Protein AF-M3PJH2-F1 (afdb_monomer)

Radius of gyration: 32.57 Å; Cα contacts (8 Å, |Δi|>4): 813; chains: 1; bounding box: 89×69×79 Å

Solvent-accessible surface area (backbone atoms only — not comparable to full-atom values): 28782 Å² total; per-residue (Å²): 111,68,67,61,53,53,53,56,50,51,65,74,71,67,78,62,94,82,80,74,91,74,82,85,79,68,92,83,46,73,69,58,51,53,56,47,49,50,50,52,52,51,46,55,47,49,50,47,25,74,76,30,81,86,42,61,82,61,83,61,56,68,75,80,40,54,85,34,36,49,101,87,67,49,81,60,36,35,65,65,50,75,49,69,58,60,92,47,52,35,87,79,43,62,89,48,44,70,56,46,39,70,75,34,60,96,61,53,51,91,70,33,42,53,39,60,56,50,53,56,48,48,61,70,42,34,22,85,69,10,38,39,38,38,44,40,68,44,56,50,40,59,38,78,58,19,28,51,58,40,43,47,47,64,62,45,18,30,56,52,33,40,34,46,41,61,66,55,59,86,48,95,89,53,97,63,55,31,25,39,42,32,35,27,40,36,60,48,58,86,84,35,56,25,40,36,33,69,48,49,70,87,29,72,90,45,68,88,75,47,72,66,43,64,29,56,57,74,75,45,44,52,75,37,55,68,94,56,46,58,70,59,47,54,51,48,53,48,42,52,73,60,20,44,34,40,65,76,67,74,48,47,78,43,80,25,51,62,51,85,42,56,86,76,34,48,40,46,52,70,56,51,52,51,42,48,68,63,32,54,69,85,56,57,51,102,85,69,43,26,34,37,60,57,49,53,76,32,50,38,47,38,41,45,40,88,28,44,32,66,58,32,61,56,76,78,57,32,28,30,51,59,43,44,57,81,70,67,73,63,60,80,70,33,58,37,58,42,57,57,55,56,72,46,58,64,40,52,28,32,70,50,47,95,75,32,26,69,60,60,94,64,62,50,79,37,31,39,80,75,59,93,61,63,68,56,38,60,38,57,28,33,42,32,36,33,62,43,68,87,55,47,32,31,20,77,42,77,86,34,58,34,37,36,55,69,8,30,39,35,37,52,58,72,68,58,47,54,46,48,35,49,49,54,50,24,62,68,47,38,44,47,36,63,76,75,41,40,50,90,89,48,81,34,21,45,48,68,85,35,55,35,57,45,44,45,62,72,88,42,91,89,46,39,69,60,50,50,53,46,41,51,44,44,52,52,44,41,58,44,26,74,77,36,69,80,54,89,46,64,70,50,50,52,51,40,36,53,51,50,37,57,74,63,68,57,50,73,68,56,50,47,54,47,62,76,67,108

Structure (mmCIF, N/CA/C/O backbone):
data_AF-M3PJH2-F1
#
_entry.id   AF-M3PJH2-F1
#
loop_
_atom_site.group_PDB
_atom_site.id
_atom_site.type_symbol
_atom_site.label_atom_id
_atom_site.label_alt_id
_atom_site.label_comp_id
_atom_site.label_asym_id
_atom_site.label_entity_id
_atom_site.label_seq_id
_atom_site.pdbx_PDB_ins_code
_atom_site.Cartn_x
_atom_site.Cartn_y
_atom_site.Cartn_z
_atom_site.occupancy
_atom_site.B_iso_or_equiv
_atom_site.auth_seq_id
_atom_site.auth_comp_id
_atom_site.auth_asym_id
_atom_site.auth_atom_id
_atom_site.pdbx_PDB_model_num
ATOM 1 N N . MET A 1 1 ? -60.198 -10.539 18.098 1.00 38.88 1 MET A N 1
ATOM 2 C CA . MET A 1 1 ? -61.062 -10.309 16.916 1.00 38.88 1 MET A CA 1
ATOM 3 C C . MET A 1 1 ? -60.212 -10.157 15.659 1.00 38.88 1 MET A C 1
ATOM 5 O O . MET A 1 1 ? -60.474 -10.874 14.708 1.00 38.88 1 MET A O 1
ATOM 9 N N . GLU A 1 2 ? -59.148 -9.348 15.674 1.00 37.47 2 GLU A N 1
ATOM 10 C CA . GLU A 1 2 ? -58.218 -9.208 14.532 1.00 37.47 2 GLU A CA 1
ATOM 11 C C . GLU A 1 2 ? -57.299 -10.425 14.316 1.00 37.47 2 GLU A C 1
ATOM 13 O O . GLU A 1 2 ? -57.110 -10.844 13.179 1.00 37.47 2 GLU A O 1
ATOM 18 N N . ALA A 1 3 ? -56.847 -11.095 15.383 1.00 35.81 3 ALA A N 1
ATOM 19 C CA . ALA A 1 3 ? -56.120 -12.370 15.271 1.00 35.81 3 ALA A CA 1
ATOM 20 C C . ALA A 1 3 ? -56.950 -13.472 14.575 1.00 35.81 3 ALA A C 1
ATOM 22 O O . ALA A 1 3 ? -56.437 -14.214 13.747 1.00 35.81 3 ALA A O 1
ATOM 23 N N . LEU A 1 4 ? -58.265 -13.495 14.825 1.00 38.19 4 LEU A N 1
ATOM 24 C CA . LEU A 1 4 ? -59.215 -14.440 14.222 1.00 38.19 4 LEU A CA 1
ATOM 25 C C . LEU A 1 4 ? -59.465 -14.149 12.726 1.00 38.19 4 LEU A C 1
ATOM 27 O O . LEU A 1 4 ? -59.870 -15.031 11.971 1.00 38.19 4 LEU A O 1
ATOM 31 N N . ALA A 1 5 ? -59.258 -12.901 12.293 1.00 41.84 5 ALA A N 1
ATOM 32 C CA . ALA A 1 5 ? -59.355 -12.508 10.889 1.00 41.84 5 ALA A CA 1
ATOM 33 C C . ALA A 1 5 ? -58.080 -12.879 10.111 1.00 41.84 5 ALA A C 1
ATOM 35 O O . ALA A 1 5 ? -58.174 -13.281 8.953 1.00 41.84 5 ALA A O 1
ATOM 36 N N . LEU A 1 6 ? -56.911 -12.807 10.760 1.00 43.56 6 LEU A N 1
ATOM 37 C CA . LEU A 1 6 ? -55.628 -13.246 10.204 1.00 43.56 6 LEU A CA 1
ATOM 38 C C . LEU A 1 6 ? -55.583 -14.775 10.046 1.00 43.56 6 LEU A C 1
ATOM 40 O O . LEU A 1 6 ? -55.219 -15.283 8.990 1.00 43.56 6 LEU A O 1
ATOM 44 N N . GLU A 1 7 ? -56.072 -15.495 11.053 1.00 45.38 7 GLU A N 1
ATOM 45 C CA . GLU A 1 7 ? -56.167 -16.958 11.090 1.00 45.38 7 GLU A CA 1
ATOM 46 C C . GLU A 1 7 ? -57.081 -17.515 9.978 1.00 45.38 7 GLU A C 1
ATOM 48 O O . GLU A 1 7 ? -56.719 -18.450 9.264 1.00 45.38 7 GLU A O 1
ATOM 53 N N . LYS A 1 8 ? -58.231 -16.868 9.732 1.00 45.75 8 LYS A N 1
ATOM 54 C CA . LYS A 1 8 ? -59.124 -17.214 8.609 1.00 45.75 8 LYS A CA 1
ATOM 55 C C . LYS A 1 8 ? -58.522 -16.915 7.237 1.00 45.75 8 LYS A C 1
ATOM 57 O O . LYS A 1 8 ? -58.852 -17.604 6.275 1.00 45.75 8 LYS A O 1
ATOM 62 N N . LYS A 1 9 ? -57.654 -15.905 7.133 1.00 43.84 9 LYS A N 1
ATOM 63 C CA . LYS A 1 9 ? -56.970 -15.554 5.883 1.00 43.84 9 LYS A CA 1
ATOM 64 C C . LYS A 1 9 ? -55.882 -16.578 5.540 1.00 43.84 9 LYS A C 1
ATOM 66 O O . LYS A 1 9 ? -55.807 -17.027 4.403 1.00 43.84 9 LYS A O 1
ATOM 71 N N . MET A 1 10 ? -55.137 -17.032 6.548 1.00 45.66 10 MET A N 1
ATOM 72 C CA . MET A 1 10 ? -54.094 -18.056 6.409 1.00 45.66 10 MET A CA 1
ATOM 73 C C . MET A 1 10 ? -54.655 -19.444 6.056 1.00 45.66 10 MET A C 1
ATOM 75 O O . MET A 1 10 ? -54.027 -20.184 5.302 1.00 45.66 10 MET A O 1
ATOM 79 N N . ALA A 1 11 ? -55.859 -19.778 6.534 1.00 44.84 11 ALA A N 1
ATOM 80 C CA . ALA A 1 11 ? -56.552 -21.016 6.170 1.00 44.84 11 ALA A CA 1
ATOM 81 C C . ALA A 1 11 ? -57.115 -21.006 4.733 1.00 44.84 11 ALA A C 1
ATOM 83 O O . ALA A 1 11 ? -57.198 -22.055 4.098 1.00 44.84 11 ALA A O 1
ATOM 84 N N . HIS A 1 12 ? -57.498 -19.839 4.195 1.00 43.50 12 HIS A N 1
ATOM 85 C CA . HIS A 1 12 ? -58.086 -19.742 2.852 1.00 43.50 12 HIS A CA 1
ATOM 86 C C . HIS A 1 12 ? -57.036 -19.738 1.724 1.00 43.50 12 HIS A C 1
ATOM 88 O O . HIS A 1 12 ? -57.362 -20.081 0.591 1.00 43.50 12 HIS A O 1
ATOM 94 N N . GLU A 1 13 ? -55.781 -19.400 2.044 1.00 42.91 13 GLU A N 1
ATOM 95 C CA . GLU A 1 13 ? -54.642 -19.333 1.112 1.00 42.91 13 GLU A CA 1
ATOM 96 C C . GLU A 1 13 ? -53.852 -20.661 0.995 1.00 42.91 13 GLU A C 1
ATOM 98 O O . GLU A 1 13 ? -52.822 -20.709 0.328 1.00 42.91 13 GLU A O 1
ATOM 103 N N . GLY A 1 14 ? -54.340 -21.760 1.591 1.00 41.78 14 GLY A N 1
ATOM 104 C CA . GLY A 1 14 ? -53.831 -23.120 1.337 1.00 41.78 14 GLY A CA 1
ATOM 105 C C . GLY A 1 14 ? -52.480 -23.471 1.974 1.00 41.78 14 GLY A C 1
ATOM 106 O O . GLY A 1 14 ? -51.828 -24.411 1.532 1.00 41.78 14 GLY A O 1
ATOM 107 N N . LEU A 1 15 ? -52.041 -22.747 3.009 1.00 43.75 15 LEU A N 1
ATOM 108 C CA . LEU A 1 15 ? -50.705 -22.928 3.596 1.00 43.75 15 LEU A CA 1
ATOM 109 C C . LEU A 1 15 ? -50.553 -24.131 4.546 1.00 43.75 15 LEU A C 1
ATOM 111 O O . LEU A 1 15 ? -49.421 -24.480 4.861 1.00 43.75 15 LEU A O 1
ATOM 115 N N . PHE A 1 16 ? -51.638 -24.800 4.952 1.00 39.91 16 PHE A N 1
ATOM 116 C CA . PHE A 1 16 ? -51.591 -26.047 5.731 1.00 39.91 16 PHE A CA 1
ATOM 117 C C . PHE A 1 16 ? -52.834 -26.902 5.439 1.00 39.91 16 PHE A C 1
ATOM 119 O O . PHE A 1 16 ? -53.944 -26.518 5.802 1.00 39.91 16 PHE A O 1
ATOM 126 N N . HIS A 1 17 ? -52.665 -28.050 4.776 1.00 38.12 17 HIS A N 1
ATOM 127 C CA . HIS A 1 17 ? -53.788 -28.907 4.368 1.00 38.12 17 HIS A CA 1
ATOM 128 C C . HIS A 1 17 ? -54.357 -29.802 5.485 1.00 38.12 17 HIS A C 1
ATOM 130 O O . HIS A 1 17 ? -55.489 -30.253 5.345 1.00 38.12 17 HIS A O 1
ATOM 136 N N . ASP A 1 18 ? -53.656 -29.963 6.614 1.00 39.00 18 ASP A N 1
ATOM 137 C CA . ASP A 1 18 ? -54.037 -30.911 7.680 1.00 39.00 18 ASP A CA 1
ATOM 138 C C . ASP A 1 18 ? -54.280 -30.251 9.051 1.00 39.00 18 ASP A C 1
ATOM 140 O O . ASP A 1 18 ? -54.119 -30.868 10.105 1.00 39.00 18 ASP A O 1
ATOM 144 N N . TYR A 1 19 ? -54.674 -28.974 9.079 1.00 37.84 19 TYR A N 1
ATOM 145 C CA . TYR A 1 19 ? -54.983 -28.305 10.344 1.00 37.84 19 TYR A CA 1
ATOM 146 C C . TYR A 1 19 ? -56.423 -28.588 10.801 1.00 37.84 19 TYR A C 1
ATOM 148 O O . TYR A 1 19 ? -57.386 -28.092 10.213 1.00 37.84 19 TYR A O 1
ATOM 156 N N . THR A 1 20 ? -56.568 -29.331 11.903 1.00 35.22 20 THR A N 1
ATOM 157 C CA . THR A 1 20 ? -57.836 -29.465 12.643 1.00 35.22 20 THR A CA 1
ATOM 158 C C . THR A 1 20 ? -57.746 -28.645 13.937 1.00 35.22 20 THR A C 1
ATOM 160 O O . THR A 1 20 ? -56.869 -28.933 14.753 1.00 35.22 20 THR A O 1
ATOM 163 N N . PRO A 1 21 ? -58.612 -27.641 14.177 1.00 35.00 21 PRO A N 1
ATOM 164 C CA . PRO A 1 21 ? -58.552 -26.858 15.410 1.00 35.00 21 PRO A CA 1
ATOM 165 C C . PRO A 1 21 ? -58.970 -27.710 16.618 1.00 35.00 21 PRO A C 1
ATOM 167 O O . PRO A 1 21 ? -60.071 -28.265 16.624 1.00 35.00 21 PRO A O 1
ATOM 170 N N . TYR A 1 22 ? -58.130 -27.782 17.655 1.00 39.78 22 TYR A N 1
ATOM 171 C CA . TYR A 1 22 ? -58.490 -28.390 18.944 1.00 39.78 22 TYR A CA 1
ATOM 172 C C . TYR A 1 22 ? -59.177 -27.374 19.883 1.00 39.78 22 TYR A C 1
ATOM 174 O O . TYR A 1 22 ? -59.025 -26.160 19.709 1.00 39.78 22 TYR A O 1
ATOM 182 N N . PRO A 1 23 ? -59.998 -27.844 20.846 1.00 36.88 23 PRO A N 1
ATOM 183 C CA . PRO A 1 23 ? -60.935 -27.007 21.574 1.00 36.88 23 PRO A CA 1
ATOM 184 C C . PRO A 1 23 ? -60.227 -26.011 22.493 1.00 36.88 23 PRO A C 1
ATOM 186 O O . PRO A 1 23 ? -59.176 -26.286 23.067 1.00 36.88 23 PRO A O 1
ATOM 189 N N . LYS A 1 24 ? -60.853 -24.840 22.642 1.00 40.88 24 LYS A N 1
ATOM 190 C CA . LYS A 1 24 ? -60.404 -23.761 23.526 1.00 40.88 24 LYS A CA 1
ATOM 191 C C . LYS A 1 24 ? -60.240 -24.273 24.958 1.00 40.88 24 LYS A C 1
ATOM 193 O O . LYS A 1 24 ? -61.216 -24.715 25.560 1.00 40.88 24 LYS A O 1
ATOM 198 N N . LEU A 1 25 ? -59.029 -24.144 25.495 1.00 42.22 25 LEU A N 1
ATOM 199 C CA . LEU A 1 25 ? -58.744 -24.343 26.913 1.00 42.22 25 LEU A CA 1
ATOM 200 C C . LEU A 1 25 ? -59.428 -23.248 27.748 1.00 42.22 25 LEU A C 1
ATOM 202 O O . LEU A 1 25 ? -59.390 -22.063 27.397 1.00 42.22 25 LEU A O 1
ATOM 206 N N . ASP A 1 26 ? -60.080 -23.669 28.833 1.00 41.56 26 ASP A N 1
ATOM 207 C CA . ASP A 1 26 ? -60.693 -22.784 29.823 1.00 41.56 26 ASP A CA 1
ATOM 208 C C . ASP A 1 26 ? -59.605 -22.029 30.607 1.00 41.56 26 ASP A C 1
ATOM 210 O O . ASP A 1 26 ? -58.553 -22.568 30.946 1.00 41.56 26 ASP A O 1
ATOM 214 N N . LYS A 1 27 ? -59.862 -20.752 30.896 1.00 40.19 27 LYS A N 1
ATOM 215 C CA . LYS A 1 27 ? -58.926 -19.804 31.521 1.00 40.19 27 LYS A CA 1
ATOM 216 C C . LYS A 1 27 ? -58.660 -20.081 33.006 1.00 40.19 27 LYS A C 1
ATOM 218 O O . LYS A 1 27 ? -57.928 -19.319 33.637 1.00 40.19 27 LYS A O 1
ATOM 223 N N . THR A 1 28 ? -59.270 -21.114 33.577 1.00 38.88 28 THR A N 1
ATOM 224 C CA . THR A 1 28 ? -59.178 -21.442 35.004 1.00 38.88 28 THR A CA 1
ATOM 225 C C . THR A 1 28 ? -58.022 -22.390 35.340 1.00 38.88 28 THR A C 1
ATOM 227 O O . THR A 1 28 ? -57.578 -22.399 36.486 1.00 38.88 28 THR A O 1
ATOM 230 N N . ASP A 1 29 ? -57.422 -23.061 34.353 1.00 43.03 29 ASP A N 1
ATOM 231 C CA . ASP A 1 29 ? -56.322 -24.011 34.564 1.00 43.03 29 ASP A CA 1
ATOM 232 C C . ASP A 1 29 ? -54.949 -23.438 34.163 1.00 43.03 29 ASP A C 1
ATOM 234 O O . ASP A 1 29 ? -54.320 -23.841 33.182 1.00 43.03 29 ASP A O 1
ATOM 238 N N . LYS A 1 30 ? -54.442 -22.487 34.959 1.00 42.72 30 LYS A N 1
ATOM 239 C CA . LYS A 1 30 ? -53.106 -21.888 34.748 1.00 42.72 30 LYS A CA 1
ATOM 240 C C . LYS A 1 30 ? -51.947 -22.888 34.869 1.00 42.72 30 LYS A C 1
ATOM 242 O O . LYS A 1 30 ? -50.927 -22.702 34.217 1.00 42.72 30 LYS A O 1
ATOM 247 N N . VAL A 1 31 ? -52.094 -23.938 35.680 1.00 43.28 31 VAL A N 1
ATOM 248 C CA . VAL A 1 31 ? -51.031 -24.940 35.908 1.00 43.28 31 VAL A CA 1
ATOM 249 C C . VAL A 1 31 ? -51.049 -26.027 34.828 1.00 43.28 31 VAL A C 1
ATOM 251 O O . VAL A 1 31 ? -49.995 -26.442 34.356 1.00 43.28 31 VAL A O 1
ATOM 254 N N . VAL A 1 32 ? -52.236 -26.421 34.351 1.00 42.28 32 VAL A N 1
ATOM 255 C CA . VAL A 1 32 ? -52.367 -27.449 33.306 1.00 42.28 32 VAL A CA 1
ATOM 256 C C . VAL A 1 32 ? -51.989 -26.894 31.934 1.00 42.28 32 VAL A C 1
ATOM 258 O O . VAL A 1 32 ? -51.402 -27.621 31.143 1.00 42.28 32 VAL A O 1
ATOM 261 N N . GLY A 1 33 ? -52.257 -25.613 31.649 1.00 44.94 33 GLY A N 1
ATOM 262 C CA . GLY A 1 33 ? -51.915 -24.986 30.367 1.00 44.94 33 GLY A CA 1
ATOM 263 C C . GLY A 1 33 ? -50.411 -24.948 30.072 1.00 44.94 33 GLY A C 1
ATOM 264 O O . GLY A 1 33 ? -50.014 -25.248 28.950 1.00 44.94 33 GLY A O 1
ATOM 265 N N . LEU A 1 34 ? -49.575 -24.653 31.074 1.00 43.72 34 LEU A N 1
ATOM 266 C CA . LEU A 1 34 ? -48.116 -24.605 30.917 1.00 43.72 34 LEU A CA 1
ATOM 267 C C . LEU A 1 34 ? -47.513 -26.013 30.795 1.00 43.72 34 LEU A C 1
ATOM 269 O O . LEU A 1 34 ? -46.681 -26.253 29.924 1.00 43.72 34 LEU A O 1
ATOM 273 N N . GLU A 1 35 ? -47.981 -26.975 31.602 1.00 44.34 35 GLU A N 1
ATOM 274 C CA . GLU A 1 35 ? -47.566 -28.379 31.478 1.00 44.34 35 GLU A CA 1
ATOM 275 C C . GLU A 1 35 ? -48.013 -28.999 30.146 1.00 44.34 35 GLU A C 1
ATOM 277 O O . GLU A 1 35 ? -47.238 -29.730 29.531 1.00 44.34 35 GLU A O 1
ATOM 282 N N . HIS A 1 36 ? -49.221 -28.692 29.651 1.00 43.78 36 HIS A N 1
ATOM 283 C CA . HIS A 1 36 ? -49.690 -29.183 28.349 1.00 43.78 36 HIS A CA 1
ATOM 284 C C . HIS A 1 36 ? -49.002 -28.496 27.173 1.00 43.78 36 HIS A C 1
ATOM 286 O O . HIS A 1 36 ? -48.696 -29.176 26.197 1.00 43.78 36 HIS A O 1
ATOM 292 N N . PHE A 1 37 ? -48.747 -27.187 27.247 1.00 48.78 37 PHE A N 1
ATOM 293 C CA . PHE A 1 37 ? -47.992 -26.470 26.221 1.00 48.78 37 PHE A CA 1
ATOM 294 C C . PHE A 1 37 ? -46.566 -27.015 26.140 1.00 48.78 37 PHE A C 1
ATOM 296 O O . PHE A 1 37 ? -46.132 -27.419 25.064 1.00 48.78 37 PHE A O 1
ATOM 303 N N . ASN A 1 38 ? -45.890 -27.169 27.283 1.00 51.56 38 ASN A N 1
ATOM 304 C CA . ASN A 1 38 ? -44.576 -27.802 27.339 1.00 51.56 38 ASN A CA 1
ATOM 305 C C . ASN A 1 38 ? -44.631 -29.230 26.796 1.00 51.56 38 ASN A C 1
ATOM 307 O O . ASN A 1 38 ? -43.816 -29.583 25.958 1.00 51.56 38 ASN A O 1
ATOM 311 N N . ARG A 1 39 ? -45.622 -30.046 27.172 1.00 49.16 39 ARG A N 1
ATOM 312 C CA . ARG A 1 39 ? -45.745 -31.421 26.667 1.00 49.16 39 ARG A CA 1
ATOM 313 C C . ARG A 1 39 ? -46.017 -31.482 25.163 1.00 49.16 39 ARG A C 1
ATOM 315 O O . ARG A 1 39 ? -45.409 -32.304 24.487 1.00 49.16 39 ARG A O 1
ATOM 322 N N . TYR A 1 40 ? -46.888 -30.630 24.626 1.00 50.50 40 TYR A N 1
ATOM 323 C CA . TYR A 1 40 ? -47.237 -30.610 23.202 1.00 50.50 40 TYR A CA 1
ATOM 324 C C . TYR A 1 40 ? -46.071 -30.119 22.343 1.00 50.50 40 TYR A C 1
ATOM 326 O O . TYR A 1 40 ? -45.756 -30.725 21.319 1.00 50.50 40 TYR A O 1
ATOM 334 N N . VAL A 1 41 ? -45.381 -29.070 22.791 1.00 56.53 41 VAL A N 1
ATOM 335 C CA . VAL A 1 41 ? -44.201 -28.552 22.102 1.00 56.53 41 VAL A CA 1
ATOM 336 C C . VAL A 1 41 ? -43.024 -29.534 22.229 1.00 56.53 41 VAL A C 1
ATOM 338 O O . VAL A 1 41 ? -42.358 -29.783 21.231 1.00 56.53 41 VAL A O 1
ATOM 341 N N . LEU A 1 42 ? -42.817 -30.178 23.386 1.00 53.47 42 LEU A N 1
ATOM 342 C CA . LEU A 1 42 ? -41.807 -31.236 23.566 1.00 53.47 42 LEU A CA 1
ATOM 343 C C . LEU A 1 42 ? -42.082 -32.463 22.690 1.00 53.47 42 LEU A C 1
ATOM 345 O O . LEU A 1 42 ? -41.141 -33.070 22.187 1.00 53.47 42 LEU A O 1
ATOM 349 N N . THR A 1 43 ? -43.354 -32.834 22.512 1.00 54.03 43 THR A N 1
ATOM 350 C CA . THR A 1 43 ? -43.737 -33.955 21.638 1.00 54.03 43 THR A CA 1
ATOM 351 C C . THR A 1 43 ? -43.503 -33.574 20.180 1.00 54.03 43 THR A C 1
ATOM 353 O O . THR A 1 43 ? -42.775 -34.271 19.495 1.00 54.03 43 THR A O 1
ATOM 356 N N . SER A 1 44 ? -43.957 -32.389 19.759 1.00 56.12 44 SER A N 1
ATOM 357 C CA . SER A 1 44 ? -43.710 -31.870 18.405 1.00 56.12 44 SER A CA 1
ATOM 358 C C . SER A 1 44 ? -42.214 -31.703 18.103 1.00 56.12 44 SER A C 1
ATOM 360 O O . SER A 1 44 ? -41.784 -31.899 16.974 1.00 56.12 44 SER A O 1
ATOM 362 N N . TYR A 1 45 ? -41.402 -31.335 19.099 1.00 55.53 45 TYR A N 1
ATOM 363 C CA . TYR A 1 45 ? -39.951 -31.225 18.960 1.00 55.53 45 TYR A CA 1
ATOM 364 C C . TYR A 1 45 ? -39.275 -32.591 18.856 1.00 55.53 45 TYR A C 1
ATOM 366 O O . TYR A 1 45 ? -38.412 -32.763 18.002 1.00 55.53 45 TYR A O 1
ATOM 374 N N . LYS A 1 46 ? -39.683 -33.568 19.677 1.00 55.28 46 LYS A N 1
ATOM 375 C CA . LYS A 1 46 ? -39.236 -34.960 19.532 1.00 55.28 46 LYS A CA 1
ATOM 376 C C . LYS A 1 46 ? -39.599 -35.518 18.164 1.00 55.28 46 LYS A C 1
ATOM 378 O O . LYS A 1 46 ? -38.723 -36.041 17.495 1.00 55.28 46 LYS A O 1
ATOM 383 N N . ASP A 1 47 ? -40.830 -35.298 17.717 1.00 55.56 47 ASP A N 1
ATOM 384 C CA . ASP A 1 47 ? -41.286 -35.719 16.395 1.00 55.56 47 ASP A CA 1
ATOM 385 C C . ASP A 1 47 ? -40.445 -35.040 15.288 1.00 55.56 47 ASP A C 1
ATOM 387 O O . ASP A 1 47 ? -40.005 -35.697 14.352 1.00 55.56 47 ASP A O 1
ATOM 391 N N . LEU A 1 48 ? -40.095 -33.752 15.432 1.00 53.81 48 LEU A N 1
ATOM 392 C CA . LEU A 1 48 ? -39.195 -33.038 14.508 1.00 53.81 48 LEU A CA 1
ATOM 393 C C . LEU A 1 48 ? -37.731 -33.520 14.546 1.00 53.81 48 LEU A C 1
ATOM 395 O O . LEU A 1 48 ? -37.045 -33.433 13.523 1.00 53.81 48 LEU A O 1
ATOM 399 N N . GLN A 1 49 ? -37.232 -33.982 15.696 1.00 54.81 49 GLN A N 1
ATOM 400 C CA . GLN A 1 49 ? -35.903 -34.595 15.821 1.00 54.81 49 GLN A CA 1
ATOM 401 C C . GLN A 1 49 ? -35.874 -36.006 15.221 1.00 54.81 49 GLN A C 1
ATOM 403 O O . GLN A 1 49 ? -34.893 -36.359 14.565 1.00 54.81 49 GLN A O 1
ATOM 408 N N . ASP A 1 50 ? -36.947 -36.772 15.418 1.00 56.06 50 ASP A N 1
ATOM 409 C CA . ASP A 1 50 ? -37.083 -38.158 14.970 1.00 56.06 50 ASP A CA 1
ATOM 410 C C . ASP A 1 50 ? -37.377 -38.248 13.457 1.00 56.06 50 ASP A C 1
ATOM 412 O O . ASP A 1 50 ? -36.888 -39.159 12.788 1.00 56.06 50 ASP A O 1
ATOM 416 N N . GLU A 1 51 ? -38.113 -37.288 12.880 1.00 53.41 51 GLU A N 1
ATOM 417 C CA . GLU A 1 51 ? -38.443 -37.254 11.443 1.00 53.41 51 GLU A CA 1
ATOM 418 C C . GLU A 1 51 ? -37.378 -36.569 10.568 1.00 53.41 51 GLU A C 1
ATOM 420 O O . GLU A 1 51 ? -37.387 -36.714 9.342 1.00 53.41 51 GLU A O 1
ATOM 425 N N . ASN A 1 52 ? -36.450 -35.811 11.159 1.00 51.75 52 ASN A N 1
ATOM 426 C CA . ASN A 1 52 ? -35.490 -35.000 10.414 1.00 51.75 52 ASN A CA 1
ATOM 427 C C . ASN A 1 52 ? -34.083 -35.133 11.023 1.00 51.75 52 ASN A C 1
ATOM 429 O O . ASN A 1 52 ? -33.726 -34.419 11.963 1.00 51.75 52 ASN A O 1
ATOM 433 N N . GLU A 1 53 ? -33.233 -35.987 10.431 1.00 56.94 53 GLU A N 1
ATOM 434 C CA . GLU A 1 53 ? -31.840 -36.236 10.873 1.00 56.94 53 GLU A CA 1
ATOM 435 C C . GLU A 1 53 ? -31.024 -34.943 11.096 1.00 56.94 53 GLU A C 1
ATOM 437 O O . GLU A 1 53 ? -30.071 -34.914 11.875 1.00 56.94 53 GLU A O 1
ATOM 442 N N . ARG A 1 54 ? -31.414 -33.840 10.440 1.00 52.06 54 ARG A N 1
ATOM 443 C CA . ARG A 1 54 ? -30.818 -32.505 10.595 1.00 52.06 54 ARG A CA 1
ATOM 444 C C . ARG A 1 54 ? -31.019 -31.862 11.972 1.00 52.06 54 ARG A C 1
ATOM 446 O O . ARG A 1 54 ? -30.175 -31.055 12.357 1.00 52.06 54 ARG A O 1
ATOM 453 N N . TYR A 1 55 ? -32.100 -32.172 12.687 1.00 55.06 55 TYR A N 1
ATOM 454 C CA . TYR A 1 55 ? -32.420 -31.584 13.998 1.00 55.06 55 TYR A CA 1
ATOM 455 C C . TYR A 1 55 ? -32.140 -32.524 15.172 1.00 55.06 55 TYR A C 1
ATOM 457 O O . TYR A 1 55 ? -32.188 -32.080 16.319 1.00 55.06 55 TYR A O 1
ATOM 465 N N . ALA A 1 56 ? -31.757 -33.775 14.902 1.00 57.34 56 ALA A N 1
ATOM 466 C CA . ALA A 1 56 ? -31.449 -34.781 15.920 1.00 57.34 56 ALA A CA 1
ATOM 467 C C . ALA A 1 56 ? -30.419 -34.309 16.970 1.00 57.34 56 ALA A C 1
ATOM 469 O O . ALA A 1 56 ? -30.479 -34.723 18.121 1.00 57.34 56 ALA A O 1
ATOM 470 N N . ASN A 1 57 ? -29.512 -33.393 16.596 1.00 64.44 57 ASN A N 1
ATOM 471 C CA . ASN A 1 57 ? -28.504 -32.801 17.489 1.00 64.44 57 ASN A CA 1
ATOM 472 C C . ASN A 1 57 ? -28.685 -31.286 17.717 1.00 64.44 57 ASN A C 1
ATOM 474 O O . ASN A 1 57 ? -27.753 -30.614 18.165 1.00 64.44 57 ASN A O 1
ATOM 478 N N . ALA A 1 58 ? -29.832 -30.710 17.350 1.00 68.00 58 ALA A N 1
ATOM 479 C CA . ALA A 1 58 ? -30.087 -29.288 17.560 1.00 68.00 58 ALA A CA 1
ATOM 480 C C . ALA A 1 58 ? -30.333 -28.993 19.049 1.00 68.00 58 ALA A C 1
ATOM 482 O O . ALA A 1 58 ? -31.038 -29.734 19.734 1.00 68.00 58 ALA A O 1
ATOM 483 N N . LEU A 1 59 ? -29.757 -27.891 19.536 1.00 74.12 59 LEU A N 1
ATOM 484 C CA . LEU A 1 59 ? -30.019 -27.354 20.868 1.00 74.12 59 LEU A CA 1
ATOM 485 C C . LEU A 1 59 ? -31.163 -26.342 20.775 1.00 74.12 59 LEU A C 1
ATOM 487 O O . LEU A 1 59 ? -30.948 -25.207 20.346 1.00 74.12 59 LEU A O 1
ATOM 491 N N . GLU A 1 60 ? -32.363 -26.734 21.190 1.00 75.44 60 GLU A N 1
ATOM 492 C CA . GLU A 1 60 ? -33.478 -25.802 21.346 1.00 75.44 60 GLU A CA 1
ATOM 493 C C . GLU A 1 60 ? -33.467 -25.222 22.761 1.00 75.44 60 GLU A C 1
ATOM 495 O O . GLU A 1 60 ? -34.007 -25.779 23.716 1.00 75.44 60 GLU A O 1
ATOM 500 N N . TRP A 1 61 ? -32.806 -24.075 22.889 1.00 73.75 61 TRP A N 1
ATOM 501 C CA . TRP A 1 61 ? -32.516 -23.439 24.170 1.00 73.75 61 TRP A CA 1
ATOM 502 C C . TRP A 1 61 ? -33.762 -23.057 24.976 1.00 73.75 61 TRP A C 1
ATOM 504 O O . TRP A 1 61 ? -33.659 -22.913 26.188 1.00 73.75 61 TRP A O 1
ATOM 514 N N . ARG A 1 62 ? -34.938 -22.913 24.351 1.00 71.38 62 ARG A N 1
ATOM 515 C CA . ARG A 1 62 ? -36.187 -22.629 25.081 1.00 71.38 62 ARG A CA 1
ATOM 516 C C . ARG A 1 62 ? -36.645 -23.799 25.956 1.00 71.38 62 ARG A C 1
ATOM 518 O O . ARG A 1 62 ? -37.344 -23.560 26.934 1.00 71.38 62 ARG A O 1
ATOM 525 N N . PHE A 1 63 ? -36.260 -25.035 25.625 1.00 74.06 63 PHE A N 1
ATOM 526 C CA . PHE A 1 63 ? -36.543 -26.199 26.476 1.00 74.06 63 PHE A CA 1
ATOM 527 C C . PHE A 1 63 ? -35.473 -26.416 27.533 1.00 74.06 63 PHE A C 1
ATOM 529 O O . PHE A 1 63 ? -35.798 -26.802 28.651 1.00 74.06 63 PHE A O 1
ATOM 536 N N . GLU A 1 64 ? -34.215 -26.168 27.179 1.00 79.19 64 GLU A N 1
ATOM 537 C CA . GLU A 1 64 ? -33.087 -26.368 28.092 1.00 79.19 64 GLU A CA 1
ATOM 538 C C . GLU A 1 64 ? -33.004 -25.274 29.164 1.00 79.19 64 GLU A C 1
ATOM 540 O O . GLU A 1 64 ? -32.552 -25.538 30.274 1.00 79.19 64 GLU A O 1
ATOM 545 N N . PHE A 1 65 ? -33.470 -24.061 28.844 1.00 80.25 65 PHE A N 1
ATOM 546 C CA . PHE A 1 65 ? -33.441 -22.894 29.727 1.00 80.25 65 PHE A CA 1
ATOM 547 C C . PHE A 1 65 ? -34.820 -22.226 29.803 1.00 80.25 65 PHE A C 1
ATOM 549 O O . PHE A 1 65 ? -34.984 -21.109 29.312 1.00 80.25 65 PHE A O 1
ATOM 556 N N . PRO A 1 66 ? -35.853 -22.871 30.371 1.00 79.25 66 PRO A N 1
ATOM 557 C CA . PRO A 1 66 ? -37.193 -22.287 30.445 1.00 79.25 66 PRO A CA 1
ATOM 558 C C . PRO A 1 66 ? -37.235 -20.953 31.213 1.00 79.25 66 PRO A C 1
ATOM 560 O O . PRO A 1 66 ? -38.131 -20.147 30.987 1.00 79.25 66 PRO A O 1
ATOM 563 N N . GLU A 1 67 ? -36.250 -20.669 32.070 1.00 80.81 67 GLU A N 1
ATOM 564 C CA . GLU A 1 67 ? -36.095 -19.400 32.793 1.00 80.81 67 GLU A CA 1
ATOM 565 C C . GLU A 1 67 ? -35.852 -18.176 31.893 1.00 80.81 67 GLU A C 1
ATOM 567 O O . GLU A 1 67 ? -35.947 -17.038 32.355 1.00 80.81 67 GLU A O 1
ATOM 572 N N . VAL A 1 68 ? -35.535 -18.385 30.612 1.00 84.50 68 VAL A N 1
ATOM 573 C CA . VAL A 1 68 ? -35.408 -17.308 29.617 1.00 84.50 68 VAL A CA 1
ATOM 574 C C . VAL A 1 68 ? -36.735 -16.987 28.924 1.00 84.50 68 VAL A C 1
ATOM 576 O O . VAL A 1 68 ? -36.744 -16.234 27.948 1.00 84.50 68 VAL A O 1
ATOM 579 N N . LEU A 1 69 ? -37.843 -17.567 29.393 1.00 83.50 69 LEU A N 1
ATOM 580 C CA . LEU A 1 69 ? -39.203 -17.299 28.934 1.00 83.50 69 LEU A CA 1
ATOM 581 C C . LEU A 1 69 ? -39.977 -16.504 29.993 1.00 83.50 69 LEU A C 1
ATOM 583 O O . LEU A 1 69 ? -39.701 -16.616 31.187 1.00 83.50 69 LEU A O 1
ATOM 587 N N . ASP A 1 70 ? -40.941 -15.690 29.563 1.00 79.31 70 ASP A N 1
ATOM 588 C CA . ASP A 1 70 ? -41.922 -15.094 30.475 1.00 79.31 70 ASP A CA 1
ATOM 589 C C . ASP A 1 70 ? -43.087 -16.054 30.779 1.00 79.31 70 ASP A C 1
ATOM 591 O O . ASP A 1 70 ? -43.177 -17.155 30.231 1.00 79.31 70 ASP A O 1
ATOM 595 N N . ASP A 1 71 ? -44.008 -15.620 31.646 1.00 78.81 71 ASP A N 1
ATOM 596 C CA . ASP A 1 71 ? -45.200 -16.388 32.038 1.00 78.81 71 ASP A CA 1
ATOM 597 C C . ASP A 1 71 ? -46.130 -16.728 30.851 1.00 78.81 71 ASP A C 1
ATOM 599 O O . ASP A 1 71 ? -47.006 -17.588 30.969 1.00 78.81 71 ASP A O 1
ATOM 603 N N . GLU A 1 72 ? -45.965 -16.048 29.715 1.00 79.06 72 GLU A N 1
ATOM 604 C CA . GLU A 1 72 ? -46.726 -16.237 28.478 1.00 79.06 72 GLU A CA 1
ATOM 605 C C . GLU A 1 72 ? -45.964 -17.110 27.459 1.00 79.06 72 GLU A C 1
ATOM 607 O O . GLU A 1 72 ? -46.497 -17.429 26.394 1.00 79.06 72 GLU A O 1
ATOM 612 N N . GLY A 1 73 ? -44.741 -17.541 27.792 1.00 70.75 73 GLY A N 1
ATOM 613 C CA . GLY A 1 73 ? -43.872 -18.358 26.948 1.00 70.75 73 GLY A CA 1
ATOM 614 C C . GLY A 1 73 ? -43.076 -17.566 25.905 1.00 70.75 73 GLY A C 1
ATOM 615 O O . GLY A 1 73 ? -42.468 -18.172 25.016 1.00 70.75 73 GLY A O 1
ATOM 616 N N . ASN A 1 74 ? -43.058 -16.231 25.974 1.00 78.50 74 ASN A N 1
ATOM 617 C CA . ASN A 1 74 ? -42.264 -15.406 25.067 1.00 78.50 74 ASN A CA 1
ATOM 618 C C . ASN A 1 74 ? -40.788 -15.431 25.470 1.00 78.50 74 ASN A C 1
ATOM 620 O O . ASN A 1 74 ? -40.438 -15.343 26.644 1.00 78.50 74 ASN A O 1
ATOM 624 N N . PHE A 1 75 ? -39.902 -15.493 24.477 1.00 83.69 75 PHE A N 1
ATOM 625 C CA . PHE A 1 75 ? -38.458 -15.486 24.698 1.00 83.69 75 PHE A CA 1
ATOM 626 C C . PHE A 1 75 ? -37.963 -14.109 25.162 1.00 83.69 75 PHE A C 1
ATOM 628 O O . PHE A 1 75 ? -37.968 -13.147 24.395 1.00 83.69 75 PHE A O 1
ATOM 635 N N . LEU A 1 76 ? -37.497 -14.041 26.411 1.00 86.94 76 LEU A N 1
ATOM 636 C CA . LEU A 1 76 ? -36.920 -12.848 27.031 1.00 86.94 76 LEU A CA 1
ATOM 637 C C . LEU A 1 76 ? -35.461 -12.629 26.621 1.00 86.94 76 LEU A C 1
ATOM 639 O O . LEU A 1 76 ? -35.015 -11.486 26.535 1.00 86.94 76 LEU A O 1
ATOM 643 N N . GLY A 1 77 ? -34.721 -13.710 26.372 1.00 91.88 77 GLY A N 1
ATOM 644 C CA . GLY A 1 77 ? -33.293 -13.674 26.057 1.00 91.88 77 GLY A CA 1
ATOM 645 C C . GLY A 1 77 ? -32.388 -14.073 27.221 1.00 91.88 77 GLY A C 1
ATOM 646 O O . GLY A 1 77 ? -32.841 -14.327 28.333 1.00 91.88 77 GLY A O 1
ATOM 647 N N . PHE A 1 78 ? -31.084 -14.098 26.964 1.00 95.56 78 PHE A N 1
ATOM 648 C CA . PHE A 1 78 ? -30.041 -14.408 27.942 1.00 95.56 78 PHE A CA 1
ATOM 649 C C . PHE A 1 78 ? -29.416 -13.135 28.521 1.00 95.56 78 PHE A C 1
ATOM 651 O O . PHE A 1 78 ? -29.217 -12.148 27.810 1.00 95.56 78 PHE A O 1
ATOM 658 N N . ASP A 1 79 ? -29.057 -13.164 29.806 1.00 95.44 79 ASP A N 1
ATOM 659 C CA . ASP A 1 79 ? -28.293 -12.087 30.452 1.00 95.44 79 ASP A CA 1
ATOM 660 C C . ASP A 1 79 ? -26.813 -12.107 30.041 1.00 95.44 79 ASP A C 1
ATOM 662 O O . ASP A 1 79 ? -26.168 -11.060 29.963 1.00 95.44 79 ASP A O 1
ATOM 666 N N . CYS A 1 80 ? -26.274 -13.297 29.763 1.00 96.00 80 CYS A N 1
ATOM 667 C CA . CYS A 1 80 ? -24.875 -13.506 29.423 1.00 96.00 80 CYS A CA 1
ATOM 668 C C . CYS A 1 80 ? -24.719 -14.637 28.398 1.00 96.00 80 CYS A C 1
ATOM 670 O O . CYS A 1 80 ? -25.304 -15.705 28.569 1.00 96.00 80 CYS A O 1
ATOM 672 N N . ILE A 1 81 ? -23.905 -14.423 27.362 1.00 96.88 81 ILE A N 1
ATOM 673 C CA . ILE A 1 81 ? -23.493 -15.459 26.407 1.00 96.88 81 ILE A CA 1
ATOM 674 C C . ILE A 1 81 ? -21.968 -15.471 26.327 1.00 96.88 81 ILE A C 1
ATOM 676 O O . ILE A 1 81 ? -21.341 -14.491 25.929 1.00 96.88 81 ILE A O 1
ATOM 680 N N . ILE A 1 82 ? -21.358 -16.599 26.685 1.00 97.19 82 ILE A N 1
ATOM 681 C CA . ILE A 1 82 ? -19.908 -16.796 26.621 1.00 97.19 82 ILE A CA 1
ATOM 682 C C . ILE A 1 82 ? -19.631 -17.983 25.710 1.00 97.19 82 ILE A C 1
ATOM 684 O O . ILE A 1 82 ? -20.298 -19.010 25.817 1.00 97.19 82 ILE A O 1
ATOM 688 N N . GLY A 1 83 ? -18.658 -17.867 24.810 1.00 95.19 83 GLY A N 1
ATOM 689 C CA . GLY A 1 83 ? -18.372 -18.965 23.894 1.00 95.19 83 GLY A CA 1
ATOM 690 C C . GLY A 1 83 ? -17.070 -18.859 23.116 1.00 95.19 83 GLY A C 1
ATOM 691 O O . GLY A 1 83 ? -16.407 -17.825 23.070 1.00 95.19 83 GLY A O 1
ATOM 692 N N . ASN A 1 84 ? -16.740 -19.972 22.469 1.00 94.50 84 ASN A N 1
ATOM 693 C CA . ASN A 1 84 ? -15.688 -20.099 21.470 1.00 94.50 84 ASN A CA 1
ATOM 694 C C . ASN A 1 84 ? -16.346 -20.588 20.169 1.00 94.50 84 ASN A C 1
ATOM 696 O O . ASN A 1 84 ? -16.490 -21.801 19.985 1.00 94.50 84 ASN A O 1
ATOM 700 N N . PRO A 1 85 ? -16.864 -19.681 19.320 1.00 93.94 85 PRO A N 1
ATOM 701 C CA . PRO A 1 85 ? -17.527 -20.079 18.086 1.00 93.94 85 PRO A CA 1
ATOM 702 C C . PRO A 1 85 ? -16.586 -20.869 17.159 1.00 93.94 85 PRO A C 1
ATOM 704 O O . PRO A 1 85 ? -15.384 -20.637 17.161 1.00 93.94 85 PRO A O 1
ATOM 707 N N . PRO A 1 86 ? -17.095 -21.766 16.302 1.00 91.06 86 PRO A N 1
ATOM 708 C CA . PRO A 1 86 ? -16.247 -22.559 15.411 1.00 91.06 86 PRO A CA 1
ATOM 709 C C . PRO A 1 86 ? -15.565 -21.710 14.319 1.00 91.06 86 PRO A C 1
ATOM 711 O O . PRO A 1 86 ? -16.185 -20.846 13.698 1.00 91.06 86 PRO A O 1
ATOM 714 N N . TYR A 1 87 ? -14.287 -21.981 14.021 1.00 88.88 87 TYR A N 1
ATOM 715 C CA . TYR A 1 87 ? -13.486 -21.217 13.042 1.00 88.88 87 TYR A CA 1
ATOM 716 C C . TYR A 1 87 ? -13.476 -21.883 11.658 1.00 88.88 87 TYR A C 1
ATOM 718 O O . TYR A 1 87 ? -12.437 -22.309 11.151 1.00 88.88 87 TYR A O 1
ATOM 726 N N . ILE A 1 88 ? -14.653 -22.001 11.043 1.00 90.44 88 ILE A N 1
ATOM 727 C CA . ILE A 1 88 ? -14.820 -22.656 9.737 1.00 90.44 88 ILE A CA 1
ATOM 728 C C . ILE A 1 88 ? -14.868 -21.605 8.628 1.00 90.44 88 ILE A C 1
ATOM 730 O O . ILE A 1 88 ? -15.692 -20.687 8.667 1.00 90.44 88 ILE A O 1
ATOM 734 N N . ARG A 1 89 ? -13.997 -21.765 7.625 1.00 89.88 89 ARG A N 1
ATOM 735 C CA . ARG A 1 89 ? -13.924 -20.851 6.481 1.00 89.88 89 ARG A CA 1
ATOM 736 C C . ARG A 1 89 ? -15.099 -21.018 5.525 1.00 89.88 89 ARG A C 1
ATOM 738 O O . ARG A 1 89 ? -15.651 -22.111 5.384 1.00 89.88 89 ARG A O 1
ATOM 745 N N . GLN A 1 90 ? -15.425 -19.940 4.816 1.00 92.50 90 GLN A N 1
ATOM 746 C CA . GLN A 1 90 ? -16.538 -19.868 3.862 1.00 92.50 90 GLN A CA 1
ATOM 747 C C . GLN A 1 90 ? -16.559 -21.003 2.813 1.00 92.50 90 GLN A C 1
ATOM 749 O O . GLN A 1 90 ? -17.635 -21.421 2.378 1.00 92.50 90 GLN A O 1
ATOM 754 N N . GLU A 1 91 ? -15.393 -21.535 2.415 1.00 92.31 91 GLU A N 1
ATOM 755 C CA . GLU A 1 91 ? -15.277 -22.631 1.442 1.00 92.31 91 GLU A CA 1
ATOM 756 C C . GLU A 1 91 ? -15.868 -23.952 1.951 1.00 92.31 91 GLU A C 1
ATOM 758 O O . GLU A 1 91 ? -16.273 -24.784 1.137 1.00 92.31 91 GLU A O 1
ATOM 763 N N . HIS A 1 92 ? -15.928 -24.134 3.273 1.00 93.50 92 HIS A N 1
ATOM 764 C CA . HIS A 1 92 ? -16.374 -25.361 3.937 1.00 93.50 92 HIS A CA 1
ATOM 765 C C . HIS A 1 92 ? -17.824 -25.295 4.440 1.00 93.50 92 HIS A C 1
ATOM 767 O O . HIS A 1 92 ? -18.325 -26.284 4.960 1.00 93.50 92 HIS A O 1
ATOM 773 N N . ILE A 1 93 ? -18.516 -24.163 4.264 1.00 90.88 93 ILE A N 1
ATOM 774 C CA . ILE A 1 93 ? -19.920 -23.976 4.684 1.00 90.88 93 ILE A CA 1
ATOM 775 C C . ILE A 1 93 ? -20.871 -23.738 3.505 1.00 90.88 93 ILE A C 1
ATOM 777 O O . ILE A 1 93 ? -21.926 -23.131 3.672 1.00 90.88 93 ILE A O 1
ATOM 781 N N . LYS A 1 94 ? -20.507 -24.183 2.294 1.00 92.44 94 LYS A N 1
ATOM 782 C CA . LYS A 1 94 ? -21.290 -23.946 1.064 1.00 92.44 94 LYS A CA 1
ATOM 783 C C . LYS A 1 94 ? -22.751 -24.378 1.202 1.00 92.44 94 LYS A C 1
ATOM 785 O O . LYS A 1 94 ? -23.631 -23.606 0.833 1.00 92.44 94 LYS A O 1
ATOM 790 N N . ASP A 1 95 ? -22.995 -25.535 1.808 1.00 91.06 95 ASP A N 1
ATOM 791 C CA . ASP A 1 95 ? -24.340 -26.104 1.961 1.00 91.06 95 ASP A CA 1
ATOM 792 C C . ASP A 1 95 ? -25.215 -25.330 2.962 1.00 91.06 95 ASP A C 1
ATOM 794 O O . ASP A 1 95 ? -26.441 -25.411 2.914 1.00 91.06 95 ASP A O 1
ATOM 798 N N . LEU A 1 96 ? -24.598 -24.542 3.852 1.00 89.31 96 LEU A N 1
ATOM 799 C CA . LEU A 1 96 ? -25.299 -23.694 4.819 1.00 89.31 96 LEU A CA 1
ATOM 800 C C . LEU A 1 96 ? -25.646 -22.315 4.250 1.00 89.31 96 LEU A C 1
ATOM 802 O O . LEU A 1 96 ? -26.523 -21.640 4.787 1.00 89.31 96 LEU A O 1
ATOM 806 N N . LYS A 1 97 ? -24.983 -21.879 3.170 1.00 92.69 97 LYS A N 1
ATOM 807 C CA . LYS A 1 97 ? -25.117 -20.514 2.637 1.00 92.69 97 LYS A CA 1
ATOM 808 C C . LYS A 1 97 ? -26.563 -20.105 2.329 1.00 92.69 97 LYS A C 1
ATOM 810 O O . LYS A 1 97 ? -26.923 -19.022 2.781 1.00 92.69 97 LYS A O 1
ATOM 815 N N . PRO A 1 98 ? -27.405 -20.928 1.670 1.00 92.31 98 PRO A N 1
ATOM 816 C CA . PRO A 1 98 ? -28.793 -20.544 1.398 1.00 92.31 98 PRO A CA 1
ATOM 817 C C . PRO A 1 98 ? -29.616 -20.311 2.673 1.00 92.31 98 PRO A C 1
ATOM 819 O O . PRO A 1 98 ? -30.459 -19.419 2.725 1.00 92.31 98 PRO A O 1
ATOM 822 N N . LEU A 1 99 ? -29.361 -21.098 3.725 1.00 89.69 99 LEU A N 1
ATOM 823 C CA . LEU A 1 99 ? -30.039 -20.945 5.014 1.00 89.69 99 LEU A CA 1
ATOM 824 C C . LEU A 1 99 ? -29.549 -19.698 5.753 1.00 89.69 99 LEU A C 1
ATOM 826 O O . LEU A 1 99 ? -30.362 -18.950 6.287 1.00 89.69 99 LEU A O 1
ATOM 830 N N . LEU A 1 100 ? -28.237 -19.454 5.754 1.00 92.50 100 LEU A N 1
ATOM 831 C CA . LEU A 1 100 ? -27.640 -18.271 6.375 1.00 92.50 100 LEU A CA 1
ATOM 832 C C . LEU A 1 100 ? -28.105 -16.979 5.697 1.00 92.50 100 LEU A C 1
ATOM 834 O O . LEU A 1 100 ? -28.408 -16.013 6.387 1.00 92.50 100 LEU A O 1
ATOM 838 N N . GLU A 1 101 ? -28.201 -16.969 4.368 1.00 93.88 101 GLU A N 1
ATOM 839 C CA . GLU A 1 101 ? -28.721 -15.833 3.602 1.00 93.88 101 GLU A CA 1
ATOM 840 C C . GLU A 1 101 ? -30.194 -15.571 3.922 1.00 93.88 101 GLU A C 1
ATOM 842 O O . GLU A 1 101 ? -30.575 -14.436 4.193 1.00 93.88 101 GLU A O 1
ATOM 847 N N . LYS A 1 102 ? -31.013 -16.627 3.986 1.00 90.81 102 LYS A N 1
ATOM 848 C CA . LYS A 1 102 ? -32.426 -16.510 4.363 1.00 90.81 102 LYS A CA 1
ATOM 849 C C . LYS A 1 102 ? -32.608 -15.998 5.797 1.00 90.81 102 LYS A C 1
ATOM 851 O O . LYS A 1 102 ? -33.474 -15.164 6.036 1.00 90.81 102 LYS A O 1
ATOM 856 N N . GLN A 1 103 ? -31.820 -16.506 6.745 1.00 89.75 103 GLN A N 1
ATOM 857 C CA . GLN A 1 103 ? -31.953 -16.193 8.173 1.00 89.75 103 GLN A CA 1
ATOM 858 C C . GLN A 1 103 ? -31.355 -14.829 8.545 1.00 89.75 103 GLN A C 1
ATOM 860 O O . GLN A 1 103 ? -31.864 -14.151 9.434 1.00 89.75 103 GLN A O 1
ATOM 865 N N . TYR A 1 104 ? -30.268 -14.429 7.883 1.00 94.19 104 TYR A N 1
ATOM 866 C CA . TYR A 1 104 ? -29.473 -13.248 8.220 1.00 94.19 104 TYR A CA 1
ATOM 867 C C . TYR A 1 104 ? -29.329 -12.296 7.029 1.00 94.19 104 TYR A C 1
ATOM 869 O O . TYR A 1 104 ? -28.256 -11.734 6.834 1.00 94.19 104 TYR A O 1
ATOM 877 N N . HIS A 1 105 ? -30.387 -12.107 6.238 1.00 90.69 105 HIS A N 1
ATOM 878 C CA . HIS A 1 105 ? -30.381 -11.362 4.970 1.00 90.69 105 HIS A CA 1
ATOM 879 C C . HIS A 1 105 ? -29.561 -10.054 4.996 1.00 90.69 105 HIS A C 1
ATOM 881 O O . HIS A 1 105 ? -28.674 -9.863 4.169 1.00 90.69 105 HIS A O 1
ATOM 887 N N . ASP A 1 106 ? -29.766 -9.192 5.998 1.00 90.00 106 ASP A N 1
ATOM 888 C CA . ASP A 1 106 ? -29.105 -7.873 6.073 1.00 90.00 106 ASP A CA 1
ATOM 889 C C . ASP A 1 106 ? -27.657 -7.909 6.608 1.00 90.00 106 ASP A C 1
ATOM 891 O O . ASP A 1 106 ? -26.929 -6.907 6.574 1.00 90.00 106 ASP A O 1
ATOM 895 N N . PHE A 1 107 ? -27.232 -9.069 7.109 1.00 94.69 107 PHE A N 1
ATOM 896 C CA . PHE A 1 107 ? -25.910 -9.333 7.679 1.00 94.69 107 PHE A CA 1
ATOM 897 C C . PHE A 1 107 ? -25.078 -10.293 6.810 1.00 94.69 107 PHE A C 1
ATOM 899 O O . PHE A 1 107 ? -23.851 -10.319 6.923 1.00 94.69 107 PHE A O 1
ATOM 906 N N . TYR A 1 108 ? -25.733 -11.071 5.946 1.00 95.62 108 TYR A N 1
ATOM 907 C CA . TYR A 1 108 ? -25.132 -12.139 5.162 1.00 95.62 108 TYR A CA 1
ATOM 908 C C . TYR A 1 108 ? -24.006 -11.632 4.261 1.00 95.62 108 TYR A C 1
ATOM 910 O O . TYR A 1 108 ? -24.089 -10.591 3.607 1.00 95.62 108 TYR A O 1
ATOM 918 N N . ASN A 1 109 ? -22.935 -12.419 4.209 1.00 93.44 109 ASN A N 1
ATOM 919 C CA . ASN A 1 109 ? -21.849 -12.234 3.267 1.00 93.44 109 ASN A CA 1
ATOM 920 C C . ASN A 1 109 ? -21.332 -13.611 2.846 1.00 93.44 109 ASN A C 1
ATOM 922 O O . ASN A 1 109 ? -20.927 -14.426 3.680 1.00 93.44 109 ASN A O 1
ATOM 926 N N . SER A 1 110 ? -21.312 -13.859 1.536 1.00 92.38 110 SER A N 1
ATOM 927 C CA . SER A 1 110 ? -20.934 -15.154 0.962 1.00 92.38 110 SER A CA 1
ATOM 928 C C . SER A 1 110 ? -19.500 -15.580 1.274 1.00 92.38 110 SER A C 1
ATOM 930 O O . SER A 1 110 ? -19.169 -16.750 1.092 1.00 92.38 110 SER A O 1
ATOM 932 N N . SER A 1 111 ? -18.653 -14.645 1.704 1.00 94.19 111 SER A N 1
ATOM 933 C CA . SER A 1 111 ? -17.235 -14.850 1.998 1.00 94.19 111 SER A CA 1
ATOM 934 C C . SER A 1 111 ? -16.919 -14.822 3.497 1.00 94.19 111 SER A C 1
ATOM 936 O O . SER A 1 111 ? -15.744 -14.841 3.855 1.00 94.19 111 SER A O 1
ATOM 938 N N . SER A 1 112 ? -17.932 -14.751 4.366 1.00 93.31 112 SER A N 1
ATOM 939 C CA . SER A 1 112 ? -17.740 -14.765 5.817 1.00 93.31 112 SER A CA 1
ATOM 940 C C . SER A 1 112 ? -17.451 -16.158 6.366 1.00 93.31 112 SER A C 1
ATOM 942 O O . SER A 1 112 ? -18.101 -17.137 5.998 1.00 93.31 112 S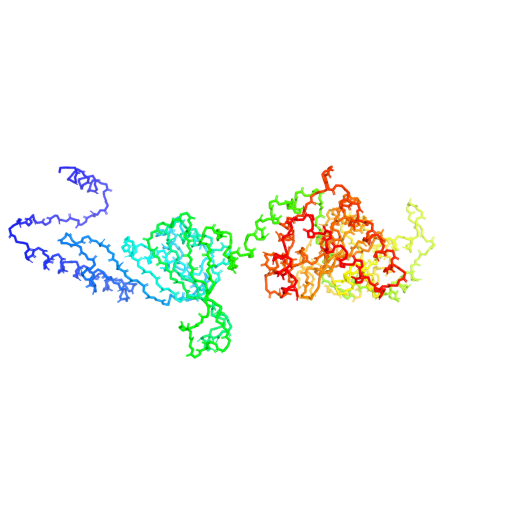ER A O 1
ATOM 944 N N . ASP A 1 113 ? -16.531 -16.214 7.325 1.00 93.12 113 ASP A N 1
ATOM 945 C CA . ASP A 1 113 ? -16.330 -17.376 8.190 1.00 93.12 113 ASP A CA 1
ATOM 946 C C . ASP A 1 113 ? -17.536 -17.562 9.134 1.00 93.12 113 ASP A C 1
ATOM 948 O O . ASP A 1 113 ? -18.202 -16.592 9.518 1.00 93.12 113 ASP A O 1
ATOM 952 N N . ILE A 1 114 ? -17.812 -18.807 9.541 1.00 94.75 114 ILE A N 1
ATOM 953 C CA . ILE A 1 114 ? -19.051 -19.159 10.260 1.00 94.75 114 ILE A CA 1
ATOM 954 C C . ILE A 1 114 ? -19.211 -18.428 11.604 1.00 94.75 114 ILE A C 1
ATOM 956 O O . ILE A 1 114 ? -20.331 -18.075 11.972 1.00 94.75 114 ILE A O 1
ATOM 960 N N . TYR A 1 115 ? -18.111 -18.138 12.314 1.00 95.00 115 TYR A N 1
ATOM 961 C CA . TYR A 1 115 ? -18.151 -17.463 13.617 1.00 95.00 115 TYR A CA 1
ATOM 962 C C . TYR A 1 115 ? -18.851 -16.100 13.552 1.00 95.00 115 TYR A C 1
ATOM 964 O O . TYR A 1 115 ? -19.437 -15.663 14.536 1.00 95.00 115 TYR A O 1
ATOM 972 N N . THR A 1 116 ? -18.837 -15.425 12.396 1.00 96.25 116 THR A N 1
ATOM 973 C CA . THR A 1 116 ? -19.493 -14.118 12.240 1.00 96.25 116 THR A CA 1
ATOM 974 C C . THR A 1 116 ? -21.002 -14.203 12.479 1.00 96.25 116 THR A C 1
ATOM 976 O O . THR A 1 116 ? -21.579 -13.299 13.078 1.00 96.25 116 THR A O 1
ATOM 979 N N . TYR A 1 117 ? -21.633 -15.316 12.100 1.00 96.62 117 TYR A N 1
ATOM 980 C CA . TYR A 1 117 ? -23.058 -15.554 12.321 1.00 96.62 117 TYR A CA 1
ATOM 981 C C . TYR A 1 117 ? -23.375 -15.879 13.786 1.00 96.62 117 TYR A C 1
ATOM 983 O O . TYR A 1 117 ? -24.478 -15.589 14.241 1.00 96.62 117 TYR A O 1
ATOM 991 N N . PHE A 1 118 ? -22.408 -16.385 14.560 1.00 96.62 118 PHE A N 1
ATOM 992 C CA . PHE A 1 118 ? -22.568 -16.565 16.008 1.00 96.62 118 PHE A CA 1
ATOM 993 C C . PHE A 1 118 ? -22.635 -15.229 16.755 1.00 96.62 118 PHE A C 1
ATOM 995 O O . PHE A 1 118 ? -23.361 -15.135 17.738 1.00 96.62 118 PHE A O 1
ATOM 1002 N N . PHE A 1 119 ? -21.964 -14.175 16.275 1.00 97.44 119 PHE A N 1
ATOM 1003 C CA . PHE A 1 119 ? -22.155 -12.818 16.810 1.00 97.44 119 PHE A CA 1
ATOM 1004 C C . PHE A 1 119 ? -23.571 -12.299 16.558 1.00 97.44 119 PHE A C 1
ATOM 1006 O O . PHE A 1 119 ? -24.196 -11.764 17.471 1.00 97.44 119 PHE A O 1
ATOM 1013 N N . ALA A 1 120 ? -24.094 -12.481 15.341 1.00 96.50 120 ALA A N 1
ATOM 1014 C CA . ALA A 1 120 ? -25.468 -12.102 15.018 1.00 96.50 120 ALA A CA 1
ATOM 1015 C C . ALA A 1 120 ? -26.484 -12.910 15.845 1.00 96.50 120 ALA A C 1
ATOM 1017 O O . ALA A 1 120 ? -27.436 -12.346 16.381 1.00 96.50 120 ALA A O 1
ATOM 1018 N N . LEU A 1 121 ? -26.254 -14.218 16.005 1.00 95.12 121 LEU A N 1
ATOM 1019 C CA . LEU A 1 121 ? -27.076 -15.080 16.849 1.00 95.12 121 LEU A CA 1
ATOM 1020 C C . LEU A 1 121 ? -27.036 -14.633 18.315 1.00 95.12 121 LEU A C 1
ATOM 1022 O O . LEU 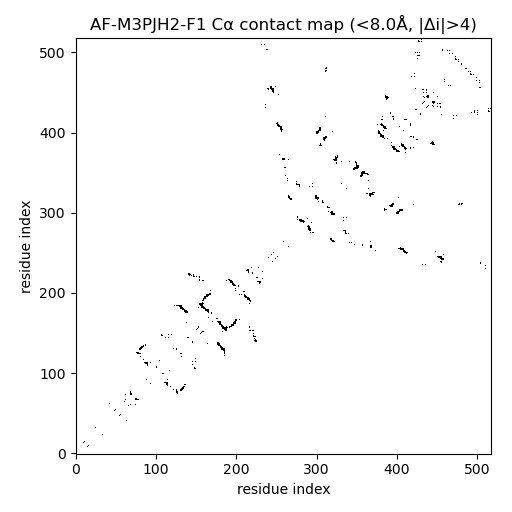A 1 121 ? -28.091 -14.400 18.891 1.00 95.12 121 LEU A O 1
ATOM 1026 N N . ALA A 1 122 ? -25.852 -14.442 18.901 1.00 96.50 122 ALA A N 1
ATOM 1027 C CA . ALA A 1 122 ? -25.717 -13.980 20.281 1.00 96.50 122 ALA A CA 1
ATOM 1028 C C . ALA A 1 122 ? -26.399 -12.626 20.496 1.00 96.50 122 ALA A C 1
ATOM 1030 O O . ALA A 1 122 ? -27.144 -12.461 21.456 1.00 96.50 122 ALA A O 1
ATOM 1031 N N . PHE A 1 123 ? -26.232 -11.682 19.567 1.00 96.25 123 PHE A N 1
ATOM 1032 C CA . PHE A 1 123 ? -26.936 -10.405 19.621 1.00 96.25 123 PHE A CA 1
ATOM 1033 C C . PHE A 1 123 ? -28.463 -10.583 19.630 1.00 96.25 123 PHE A C 1
ATOM 1035 O O . PHE A 1 123 ? -29.156 -9.912 20.393 1.00 96.25 123 PHE A O 1
ATOM 1042 N N . ASN A 1 124 ? -29.006 -11.498 18.827 1.00 93.94 124 ASN A N 1
ATOM 1043 C CA . ASN A 1 124 ? -30.445 -11.774 18.808 1.00 93.94 124 ASN A CA 1
ATOM 1044 C C . ASN A 1 124 ? -30.928 -12.472 20.087 1.00 93.94 124 ASN A C 1
ATOM 1046 O O . ASN A 1 124 ? -32.043 -12.207 20.527 1.00 93.94 124 ASN A O 1
ATOM 1050 N N . LEU A 1 125 ? -30.093 -13.324 20.686 1.00 94.88 125 LEU A N 1
ATOM 1051 C CA . LEU A 1 125 ? -30.430 -14.096 21.881 1.00 94.88 125 LEU A CA 1
ATOM 1052 C C . LEU A 1 125 ? -30.240 -13.331 23.194 1.00 94.88 125 LEU A C 1
ATOM 1054 O O . LEU A 1 125 ? -30.844 -13.702 24.194 1.00 94.88 125 LEU A O 1
ATOM 1058 N N . LEU A 1 126 ? -29.424 -12.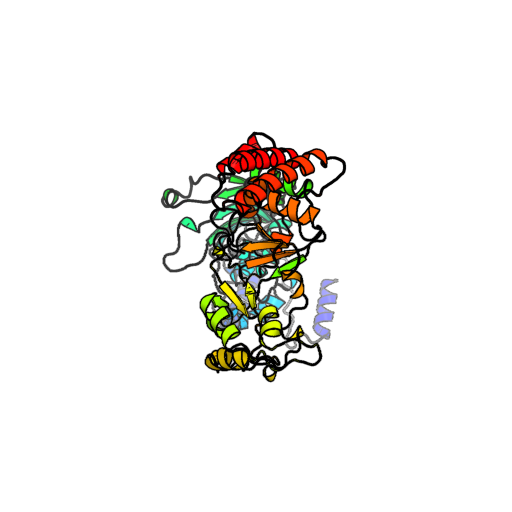278 23.224 1.00 97.12 126 LEU A N 1
ATOM 1059 C CA . LEU A 1 126 ? -29.222 -11.468 24.424 1.00 97.12 126 LEU A CA 1
ATOM 1060 C C . LEU A 1 126 ? -30.431 -10.582 24.745 1.00 97.12 126 LEU A C 1
ATOM 1062 O O . LEU A 1 126 ? -31.048 -9.994 23.851 1.00 97.12 126 LEU A O 1
ATOM 1066 N N . LYS A 1 127 ? -30.687 -10.389 26.041 1.00 95.81 127 LYS A N 1
ATOM 1067 C CA . LYS A 1 127 ? -31.516 -9.289 26.552 1.00 95.81 127 LYS A CA 1
ATOM 1068 C C . LYS A 1 127 ? -30.880 -7.940 26.215 1.00 95.81 127 LYS A C 1
ATOM 1070 O O . LYS A 1 127 ? -29.666 -7.838 26.031 1.00 95.81 127 LYS A O 1
ATOM 1075 N N . GLU A 1 128 ? -31.683 -6.880 26.191 1.00 96.31 128 GLU A N 1
ATOM 1076 C CA . GLU A 1 128 ? -31.129 -5.524 26.188 1.00 96.31 128 GLU A CA 1
ATOM 1077 C C . GLU A 1 128 ? -30.267 -5.327 27.445 1.00 96.31 128 GLU A C 1
ATOM 1079 O O . GLU A 1 128 ? -30.666 -5.705 28.545 1.00 96.31 128 GLU A O 1
ATOM 1084 N N . LYS A 1 129 ? -29.075 -4.753 27.276 1.00 96.44 129 LYS A N 1
ATOM 1085 C CA . LYS A 1 129 ? -27.994 -4.677 28.275 1.00 96.44 129 LYS A CA 1
ATOM 1086 C C . LYS A 1 129 ? -27.388 -6.025 28.699 1.00 96.44 129 LYS A C 1
ATOM 1088 O O . LYS A 1 129 ? -26.589 -6.050 29.632 1.00 96.44 129 LYS A O 1
ATOM 1093 N N . GLY A 1 130 ? -27.707 -7.119 28.006 1.00 97.38 130 GLY A N 1
ATOM 1094 C CA . GLY A 1 130 ? -27.042 -8.410 28.180 1.00 97.38 130 GLY A CA 1
ATOM 1095 C C . GLY A 1 130 ? -25.590 -8.382 27.690 1.00 97.38 130 GLY A C 1
ATOM 1096 O O . GLY A 1 130 ? -25.234 -7.592 26.812 1.00 97.38 130 GLY A O 1
ATOM 1097 N N . PHE A 1 131 ? -24.751 -9.243 28.259 1.00 97.50 131 PHE A N 1
ATOM 1098 C CA . PHE A 1 131 ? -23.308 -9.289 28.024 1.00 97.50 131 PHE A CA 1
ATOM 1099 C C . PHE A 1 131 ? -22.909 -10.463 27.120 1.00 97.50 131 PHE A C 1
ATOM 1101 O O . PHE A 1 131 ? -23.397 -11.576 27.283 1.00 97.50 131 PHE A O 1
ATOM 1108 N N . SER A 1 132 ? -21.971 -10.243 26.201 1.00 98.31 132 SER A N 1
ATOM 1109 C CA . SER A 1 132 ? -21.346 -11.307 25.416 1.00 98.31 132 SER A CA 1
ATOM 1110 C C . SER A 1 132 ? -19.837 -11.309 25.600 1.00 98.31 132 SER A C 1
ATOM 1112 O O . SER A 1 132 ? -19.211 -10.249 25.553 1.00 98.31 132 SER A O 1
ATOM 1114 N N . ALA A 1 133 ? -19.250 -12.503 25.682 1.00 97.69 133 ALA A N 1
ATOM 1115 C CA . ALA A 1 133 ? -17.810 -12.706 25.601 1.00 97.69 133 ALA A CA 1
ATOM 1116 C C . ALA A 1 133 ? -17.460 -13.825 24.624 1.00 97.69 133 ALA A C 1
ATOM 1118 O O . ALA A 1 133 ? -17.827 -14.979 24.839 1.00 97.69 133 ALA A O 1
ATOM 1119 N N . PHE A 1 134 ? -16.716 -13.495 23.569 1.00 97.50 134 PHE A N 1
ATOM 1120 C CA . PHE A 1 134 ? -16.237 -14.487 22.613 1.00 97.50 134 PHE A CA 1
ATOM 1121 C C . PHE A 1 134 ? -14.729 -14.476 22.492 1.00 97.50 134 PHE A C 1
ATOM 1123 O O . PHE A 1 134 ? -14.135 -13.427 22.255 1.00 97.50 134 PHE A O 1
ATOM 1130 N N . ILE A 1 135 ? -14.140 -15.668 22.576 1.00 94.00 135 ILE A N 1
ATOM 1131 C CA . ILE A 1 135 ? -12.843 -15.943 21.969 1.00 94.00 135 ILE A CA 1
ATOM 1132 C C . ILE A 1 135 ? -13.094 -16.346 20.513 1.00 94.00 135 ILE A C 1
ATOM 1134 O O . ILE A 1 135 ? -13.916 -17.216 20.240 1.00 94.00 135 ILE A O 1
ATOM 1138 N N . THR A 1 136 ? -12.474 -15.643 19.570 1.00 92.25 136 THR A N 1
ATOM 1139 C CA . THR A 1 136 ? -12.729 -15.816 18.134 1.00 92.25 136 THR A CA 1
ATOM 1140 C C . THR A 1 136 ? -11.477 -15.536 17.312 1.00 92.25 136 THR A C 1
ATOM 1142 O O . THR A 1 136 ? -10.539 -14.903 17.790 1.00 92.25 136 THR A O 1
ATOM 1145 N N . SER A 1 137 ? -11.461 -15.925 16.035 1.00 88.50 137 SER A N 1
ATOM 1146 C CA . SER A 1 137 ? -10.485 -15.354 15.105 1.00 88.50 137 SER A CA 1
ATOM 1147 C C . SER A 1 137 ? -10.656 -13.834 15.012 1.00 88.50 137 SER A C 1
ATOM 1149 O O . SER A 1 137 ? -11.775 -13.348 14.838 1.00 88.50 137 SER A O 1
ATOM 1151 N N . ASN A 1 138 ? -9.550 -13.090 15.039 1.00 87.50 138 ASN A N 1
ATOM 1152 C CA . ASN A 1 138 ? -9.546 -11.627 14.928 1.00 87.50 138 ASN A CA 1
ATOM 1153 C C . ASN A 1 138 ? -9.694 -11.111 13.482 1.00 87.50 138 ASN A C 1
ATOM 1155 O O . ASN A 1 138 ? -9.792 -9.907 13.253 1.00 87.50 138 ASN A O 1
ATOM 1159 N N . LYS A 1 139 ? -9.717 -11.997 12.475 1.00 87.94 139 LYS A N 1
ATOM 1160 C CA . LYS A 1 139 ? -9.692 -11.614 11.050 1.00 87.94 139 LYS A CA 1
ATOM 1161 C C . LYS A 1 139 ? -10.819 -10.667 10.655 1.00 87.94 139 LYS A C 1
ATOM 1163 O O . LYS A 1 139 ? -10.612 -9.801 9.800 1.00 87.94 139 LYS A O 1
ATOM 1168 N N . TYR A 1 140 ? -11.991 -10.785 11.284 1.00 92.25 140 TYR A N 1
ATOM 1169 C CA . TYR A 1 140 ? -13.110 -9.873 11.049 1.00 92.25 140 TYR A CA 1
ATOM 1170 C C . TYR A 1 140 ? -12.772 -8.417 11.378 1.00 92.25 140 TYR A C 1
ATOM 1172 O O . TYR A 1 140 ? -13.493 -7.538 10.925 1.00 92.25 140 TYR A O 1
ATOM 1180 N N . ALA A 1 141 ? -11.716 -8.130 12.139 1.00 89.69 141 ALA A N 1
ATOM 1181 C CA . ALA A 1 141 ? -11.293 -6.772 12.446 1.00 89.69 141 ALA A CA 1
ATOM 1182 C C . ALA A 1 141 ? -10.764 -6.046 11.195 1.00 89.69 141 ALA A C 1
ATOM 1184 O O . ALA A 1 141 ? -10.978 -4.845 11.062 1.00 89.69 141 ALA A O 1
ATOM 1185 N N . ARG A 1 142 ? -10.148 -6.765 10.240 1.00 82.25 142 ARG A N 1
ATOM 1186 C CA . ARG A 1 142 ? -9.517 -6.173 9.038 1.00 82.25 142 ARG A CA 1
ATOM 1187 C C . ARG A 1 142 ? -10.063 -6.688 7.703 1.00 82.25 142 ARG A C 1
ATOM 1189 O O . ARG A 1 142 ? -9.969 -6.006 6.685 1.00 82.25 142 ARG A O 1
ATOM 1196 N N . ALA A 1 143 ? -10.618 -7.898 7.661 1.00 83.75 143 ALA A N 1
ATOM 1197 C CA . ALA A 1 143 ? -11.076 -8.507 6.416 1.00 83.75 143 ALA A CA 1
ATOM 1198 C C . ALA A 1 143 ? -12.340 -7.823 5.868 1.00 83.75 143 ALA A C 1
ATOM 1200 O O . ALA A 1 143 ? -13.2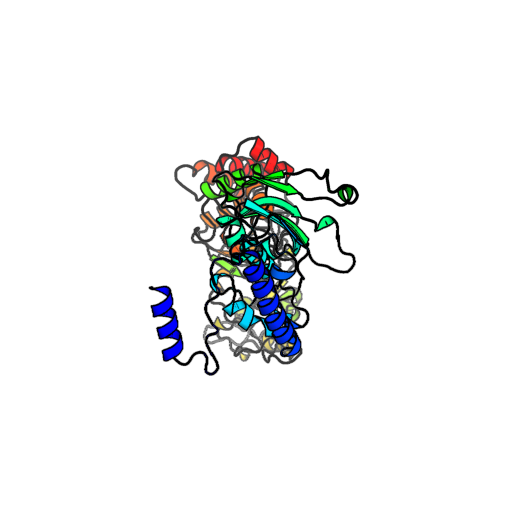28 -7.427 6.627 1.00 83.75 143 ALA A O 1
ATOM 1201 N N . LYS A 1 144 ? -12.469 -7.743 4.535 1.00 86.44 144 LYS A N 1
ATOM 1202 C CA . LYS A 1 144 ? -13.634 -7.123 3.872 1.00 86.44 144 LYS A CA 1
ATOM 1203 C C . LYS A 1 144 ? -14.966 -7.780 4.261 1.00 86.44 144 LYS A C 1
ATOM 1205 O O . LYS A 1 144 ? -15.944 -7.067 4.453 1.00 86.44 144 LYS A O 1
ATOM 1210 N N . TYR A 1 145 ? -14.999 -9.108 4.427 1.00 91.50 145 TYR A N 1
ATOM 1211 C CA . TYR A 1 145 ? -16.222 -9.825 4.822 1.00 91.50 145 TYR A CA 1
ATOM 1212 C C . TYR A 1 145 ? -16.719 -9.419 6.223 1.00 91.50 145 TYR A C 1
ATOM 1214 O O . TYR A 1 145 ? -17.909 -9.500 6.503 1.00 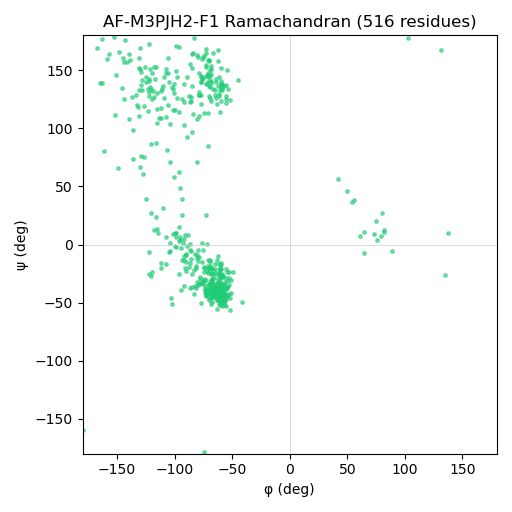91.50 145 TYR A O 1
ATOM 1222 N N . GLY A 1 146 ? -15.826 -8.936 7.097 1.00 93.12 146 GLY A N 1
ATOM 1223 C CA . GLY A 1 146 ? -16.148 -8.553 8.473 1.00 93.12 146 GLY A CA 1
ATOM 1224 C C . GLY A 1 146 ? -16.899 -7.226 8.613 1.00 93.12 146 GLY A C 1
ATOM 1225 O O . GLY A 1 146 ? -17.284 -6.881 9.725 1.00 93.12 146 GLY A O 1
ATOM 1226 N N . ALA A 1 147 ? -17.127 -6.479 7.525 1.00 94.12 147 ALA A N 1
ATOM 1227 C CA . ALA A 1 147 ? -17.727 -5.142 7.577 1.00 94.12 147 ALA A CA 1
ATOM 1228 C C . ALA A 1 147 ? -19.096 -5.118 8.276 1.00 94.12 147 ALA A C 1
ATOM 1230 O O . ALA A 1 147 ? -19.340 -4.244 9.103 1.00 94.12 147 ALA A O 1
ATOM 1231 N N . LYS A 1 148 ? -19.954 -6.113 8.015 1.00 96.44 148 LYS A N 1
ATOM 1232 C CA . LYS A 1 148 ? -21.277 -6.231 8.652 1.00 96.44 148 LYS A CA 1
ATOM 1233 C C . LYS A 1 148 ? -21.201 -6.554 10.141 1.00 96.44 148 LYS A C 1
ATOM 1235 O O . LYS A 1 148 ? -21.954 -5.989 10.929 1.00 96.44 148 LYS A O 1
ATOM 1240 N N . LEU A 1 149 ? -20.243 -7.390 10.542 1.00 97.31 149 LEU A N 1
ATOM 1241 C CA . LEU A 1 149 ? -19.973 -7.648 11.955 1.00 97.31 149 LEU A CA 1
ATOM 1242 C C . LEU A 1 149 ? -19.464 -6.389 12.665 1.00 97.31 149 LEU A C 1
ATOM 1244 O O . LEU A 1 149 ? -19.959 -6.039 13.732 1.00 97.31 149 LEU A O 1
ATOM 1248 N N . ARG A 1 150 ? -18.523 -5.666 12.054 1.00 97.44 150 ARG A N 1
ATOM 1249 C CA . ARG A 1 150 ? -18.036 -4.393 12.599 1.00 97.44 150 ARG A CA 1
ATOM 1250 C C . ARG A 1 150 ? -19.159 -3.361 12.706 1.00 97.44 150 ARG A C 1
ATOM 1252 O O . ARG A 1 150 ? -19.267 -2.699 13.728 1.00 97.44 150 ARG A O 1
ATOM 1259 N N . GLU A 1 151 ? -20.033 -3.268 11.706 1.00 96.81 151 GLU A N 1
ATOM 1260 C CA . GLU A 1 151 ? -21.211 -2.395 11.739 1.00 96.81 151 GLU A CA 1
ATOM 1261 C C . GLU A 1 151 ? -22.162 -2.744 12.896 1.00 96.81 151 GLU A C 1
ATOM 1263 O O . GLU A 1 151 ? -22.578 -1.844 13.628 1.00 96.81 151 GLU A O 1
ATOM 1268 N N . LEU A 1 152 ? -22.465 -4.033 13.098 1.00 97.38 152 LEU A N 1
ATOM 1269 C CA . LEU A 1 152 ? -23.272 -4.506 14.227 1.00 97.38 152 LEU A CA 1
ATOM 1270 C C . LEU A 1 152 ? -22.642 -4.091 15.564 1.00 97.38 152 LEU A C 1
ATOM 1272 O O . LEU A 1 152 ? -23.308 -3.463 16.387 1.00 97.38 152 LEU A O 1
ATOM 1276 N N . LEU A 1 153 ? -21.352 -4.388 15.750 1.00 97.44 153 LEU A N 1
ATOM 1277 C CA . LEU A 1 153 ? -20.622 -4.072 16.977 1.00 97.44 153 LEU A CA 1
ATOM 1278 C C . LEU A 1 153 ? -20.599 -2.559 17.247 1.00 97.44 153 LEU A C 1
ATOM 1280 O O . LEU A 1 153 ? -20.869 -2.129 18.364 1.00 97.44 153 LEU A O 1
ATOM 1284 N N . LEU A 1 154 ? -20.350 -1.731 16.230 1.00 95.94 154 LEU A N 1
ATOM 1285 C CA . LEU A 1 154 ? -20.245 -0.281 16.410 1.00 95.94 154 LEU A CA 1
ATOM 1286 C C . LEU A 1 154 ? -21.587 0.428 16.588 1.00 95.94 154 LEU A C 1
ATOM 1288 O O . LEU A 1 154 ? -21.640 1.433 17.286 1.00 95.94 154 LEU A O 1
ATOM 1292 N N . LYS A 1 155 ? -22.666 -0.047 15.958 1.00 95.75 155 LYS A N 1
ATOM 1293 C CA . LYS A 1 155 ? -23.962 0.656 15.990 1.00 95.75 155 LYS A CA 1
ATOM 1294 C C . LYS A 1 155 ? -24.917 0.134 17.054 1.00 95.75 155 LYS A C 1
ATOM 1296 O O . LYS A 1 155 ? -25.836 0.853 17.442 1.00 95.75 155 LYS A O 1
ATOM 1301 N N . LYS A 1 156 ? -24.770 -1.127 17.460 1.00 97.06 156 LYS A N 1
ATOM 1302 C CA . LYS A 1 156 ? -25.762 -1.825 18.289 1.00 97.06 156 LYS A CA 1
ATOM 1303 C C . LYS A 1 156 ? -25.199 -2.359 19.603 1.00 97.06 156 LYS A C 1
ATOM 1305 O O . LYS A 1 156 ? -25.981 -2.851 20.411 1.00 97.06 156 LYS A O 1
ATOM 1310 N N . THR A 1 157 ? -23.887 -2.273 19.825 1.00 97.75 157 THR A N 1
ATOM 1311 C CA . THR A 1 157 ? -23.251 -2.784 21.047 1.00 97.75 157 THR A CA 1
ATOM 1312 C C . THR A 1 157 ? -22.326 -1.752 21.686 1.00 97.75 157 THR A C 1
ATOM 1314 O O . THR A 1 157 ? -21.753 -0.919 20.987 1.00 97.75 157 THR A O 1
ATOM 1317 N N . THR A 1 158 ? -22.148 -1.832 23.002 1.00 98.12 158 THR A N 1
ATOM 1318 C CA . THR A 1 158 ? -21.124 -1.085 23.739 1.00 98.12 158 THR A CA 1
ATOM 1319 C C . THR A 1 158 ? -19.976 -2.042 24.017 1.00 98.12 158 THR A C 1
ATOM 1321 O O . THR A 1 158 ? -20.161 -3.036 24.722 1.00 98.12 158 THR A O 1
ATOM 1324 N N . LEU A 1 159 ? -18.801 -1.774 23.452 1.00 97.62 159 LEU A N 1
ATOM 1325 C CA . LEU A 1 159 ? -17.605 -2.571 23.698 1.00 97.62 159 LEU A CA 1
ATOM 1326 C C . LEU A 1 159 ? -17.120 -2.336 25.128 1.00 97.62 159 LEU A C 1
ATOM 1328 O O . LEU A 1 159 ? -17.069 -1.204 25.599 1.00 97.62 159 LEU A O 1
ATOM 1332 N N . VAL A 1 160 ? -16.752 -3.418 25.807 1.00 97.06 160 VAL A N 1
ATOM 1333 C CA . VAL A 1 160 ? -16.195 -3.373 27.167 1.00 97.06 160 VAL A CA 1
ATOM 1334 C C . VAL A 1 160 ? -14.690 -3.587 27.112 1.00 97.06 160 VAL A C 1
ATOM 1336 O O . VAL A 1 160 ? -13.921 -2.830 27.705 1.00 97.06 160 VAL A O 1
ATOM 1339 N N . SER A 1 161 ? -14.253 -4.590 26.350 1.00 96.25 161 SER A N 1
ATOM 1340 C CA . SER A 1 161 ? -12.836 -4.828 26.114 1.00 96.25 161 SER A CA 1
ATOM 1341 C C . SER A 1 161 ? -12.560 -5.647 24.861 1.00 96.25 161 SER A C 1
ATOM 1343 O O . SER A 1 161 ? -13.411 -6.406 24.397 1.00 96.25 161 SER A O 1
ATOM 1345 N N . TYR A 1 162 ? -11.332 -5.532 24.367 1.00 95.75 162 TYR A N 1
ATOM 1346 C CA . TYR A 1 162 ? -10.787 -6.337 23.283 1.00 95.75 162 TYR A CA 1
ATOM 1347 C C . TYR A 1 162 ? -9.355 -6.757 23.634 1.00 95.75 162 TYR A C 1
ATOM 1349 O O . TYR A 1 162 ? -8.535 -5.906 23.960 1.00 95.75 162 TYR A O 1
ATOM 1357 N N . MET A 1 163 ? -9.045 -8.048 23.577 1.00 93.56 163 MET A N 1
ATOM 1358 C CA . MET A 1 163 ? -7.716 -8.591 23.865 1.00 93.56 163 MET A CA 1
ATOM 1359 C C . MET A 1 163 ? -7.168 -9.319 22.644 1.00 93.56 163 MET A C 1
ATOM 1361 O O . MET A 1 163 ? -7.813 -10.232 22.134 1.00 93.56 163 MET A O 1
ATOM 1365 N N . GLU A 1 164 ? -5.978 -8.933 22.198 1.00 89.56 164 GLU A N 1
ATOM 1366 C CA . GLU A 1 164 ? -5.304 -9.497 21.030 1.00 89.56 164 GLU A CA 1
ATOM 1367 C C . GLU A 1 164 ? -4.300 -10.580 21.452 1.00 89.56 164 GLU A C 1
ATOM 1369 O O . GLU A 1 164 ? -3.308 -10.293 22.114 1.00 89.56 164 GLU A O 1
ATOM 1374 N N . LEU A 1 165 ? -4.535 -11.843 21.086 1.00 86.56 165 LEU A N 1
ATOM 1375 C CA . LEU A 1 165 ? -3.764 -12.989 21.602 1.00 86.56 165 LEU A CA 1
ATOM 1376 C C . LEU A 1 165 ? -2.659 -13.476 20.646 1.00 86.56 165 LEU A C 1
ATOM 1378 O O . LEU A 1 165 ? -2.055 -14.529 20.877 1.00 86.56 165 LEU A O 1
ATOM 1382 N N . ASN A 1 166 ? -2.372 -12.727 19.577 1.00 75.81 166 ASN A N 1
ATOM 1383 C CA . ASN A 1 166 ? -1.458 -13.138 18.500 1.00 75.81 166 ASN A CA 1
ATOM 1384 C C . ASN A 1 166 ? -0.047 -13.495 18.999 1.00 75.81 166 ASN A C 1
ATOM 1386 O O . ASN A 1 166 ? 0.553 -14.461 18.525 1.00 75.81 166 ASN A O 1
ATOM 1390 N N . ALA A 1 167 ? 0.477 -12.754 19.981 1.00 70.69 167 ALA A N 1
ATOM 1391 C CA . ALA A 1 167 ? 1.824 -12.974 20.511 1.00 70.69 167 ALA A CA 1
ATOM 1392 C C . ALA A 1 167 ? 1.951 -14.255 21.356 1.00 70.69 167 ALA A C 1
ATOM 1394 O O . ALA A 1 167 ? 3.050 -14.792 21.499 1.00 70.69 167 ALA A O 1
ATOM 1395 N N . LEU A 1 168 ? 0.840 -14.761 21.900 1.00 71.88 168 LEU A N 1
ATOM 1396 C CA . LEU A 1 168 ? 0.839 -15.865 22.860 1.00 71.88 168 LEU A CA 1
ATOM 1397 C C . LEU A 1 168 ? 0.663 -17.249 22.233 1.00 71.88 168 LEU A C 1
ATOM 1399 O O . LEU A 1 168 ? 0.904 -18.240 22.920 1.00 71.88 168 LEU A O 1
ATOM 1403 N N . LYS A 1 169 ? 0.254 -17.333 20.954 1.00 67.19 169 LYS A N 1
ATOM 1404 C CA . LYS A 1 169 ? -0.061 -18.600 20.258 1.00 67.19 169 LYS A CA 1
ATOM 1405 C C . LYS A 1 169 ? -0.855 -19.559 21.159 1.00 67.19 169 LYS A C 1
ATOM 1407 O O . LYS A 1 169 ? -0.438 -20.682 21.423 1.00 67.19 169 LYS A O 1
ATOM 1412 N N . VAL A 1 170 ? -1.996 -19.077 21.651 1.00 64.69 170 VAL A N 1
ATOM 1413 C CA . VAL A 1 170 ? -2.790 -19.707 22.726 1.00 64.69 170 VAL A CA 1
ATOM 1414 C C . VAL A 1 170 ? -3.293 -21.115 22.369 1.00 64.69 170 VAL A C 1
ATOM 1416 O O . VAL A 1 170 ? -3.575 -21.911 23.260 1.00 64.69 170 VAL A O 1
ATOM 1419 N N . PHE A 1 171 ? -3.356 -21.458 21.080 1.00 66.12 171 PHE A N 1
ATOM 1420 C CA . PHE A 1 171 ? -3.764 -22.778 20.606 1.00 66.12 171 PHE A CA 1
ATOM 1421 C C . PHE A 1 171 ? -2.612 -23.490 19.886 1.00 66.12 171 PHE A C 1
ATOM 1423 O O . PHE A 1 171 ? -2.172 -23.052 18.825 1.00 66.12 171 PHE A O 1
ATOM 1430 N N . GLU A 1 172 ? -2.162 -24.626 20.429 1.00 50.69 172 GLU A N 1
ATOM 1431 C CA . GLU A 1 172 ? -1.051 -25.427 19.878 1.00 50.69 172 GLU A CA 1
ATOM 1432 C C . GLU A 1 172 ? -1.320 -25.955 18.455 1.00 50.69 172 GLU A C 1
ATOM 1434 O O . GLU A 1 172 ? -0.386 -26.170 17.684 1.00 50.69 172 GLU A O 1
ATOM 1439 N N . SER A 1 173 ? -2.593 -26.143 18.089 1.00 45.41 173 SER A N 1
ATOM 1440 C CA . SER A 1 173 ? -3.027 -26.762 16.829 1.00 45.41 173 SER A CA 1
ATOM 1441 C C . SER A 1 173 ? -3.577 -25.782 15.784 1.00 45.41 173 SER A C 1
ATOM 1443 O O . SER A 1 173 ? -3.840 -26.189 14.650 1.00 45.41 173 SER A O 1
ATOM 1445 N N . ALA A 1 174 ? -3.739 -24.497 16.119 1.00 50.06 174 ALA A N 1
ATOM 1446 C CA . ALA A 1 174 ? -4.337 -23.504 15.229 1.00 50.06 174 ALA A CA 1
ATOM 1447 C C . ALA A 1 174 ? -3.384 -22.325 14.993 1.00 50.06 174 ALA A C 1
ATOM 1449 O O . ALA A 1 174 ? -3.128 -21.520 15.880 1.00 50.06 174 ALA A O 1
ATOM 1450 N N . THR A 1 175 ? -2.924 -22.154 13.752 1.00 56.03 175 THR A N 1
ATOM 1451 C CA . THR A 1 175 ? -2.177 -20.970 13.276 1.00 56.03 175 THR A CA 1
ATOM 1452 C C . THR A 1 175 ? -3.065 -19.727 13.115 1.00 56.03 175 THR A C 1
ATOM 1454 O O . THR A 1 175 ? -2.803 -18.868 12.275 1.00 56.03 175 THR A O 1
ATOM 1457 N N . VAL A 1 176 ? -4.176 -19.658 13.850 1.00 65.62 176 VAL A N 1
ATOM 1458 C CA . VAL A 1 176 ? -5.213 -18.645 13.666 1.00 65.62 176 VAL A CA 1
ATOM 1459 C C . VAL A 1 176 ? -5.031 -17.543 14.697 1.00 65.62 176 VAL A C 1
ATOM 1461 O O . VAL A 1 176 ? -5.203 -17.761 15.895 1.00 65.62 176 VAL A O 1
ATOM 1464 N N . ASP A 1 177 ? -4.742 -16.348 14.198 1.00 79.62 177 ASP A N 1
ATOM 1465 C CA . ASP A 1 177 ? -4.784 -15.106 14.962 1.00 79.62 177 ASP A CA 1
ATOM 1466 C C . ASP A 1 177 ? -6.146 -14.963 15.664 1.00 79.62 177 ASP A C 1
ATOM 1468 O O . ASP A 1 177 ? -7.212 -15.070 15.034 1.00 79.62 177 ASP A O 1
ATOM 1472 N N . THR A 1 178 ? -6.101 -14.791 16.985 1.00 87.88 178 THR A N 1
ATOM 1473 C CA . THR A 1 178 ? -7.240 -14.938 17.901 1.00 87.88 178 THR A CA 1
ATOM 1474 C C . THR A 1 178 ? -7.359 -13.702 18.780 1.00 87.88 178 THR A C 1
ATOM 1476 O O . THR A 1 178 ? -6.356 -13.194 19.272 1.00 87.88 178 THR A O 1
ATOM 1479 N N . SER A 1 179 ? -8.588 -13.275 19.048 1.00 92.19 179 SER A N 1
ATOM 1480 C CA . SER A 1 179 ? -8.896 -12.248 20.034 1.00 92.19 179 SER A CA 1
ATOM 1481 C C . SER A 1 179 ? -10.015 -12.668 20.981 1.00 92.19 179 SER A C 1
ATOM 1483 O O . SER A 1 179 ? -10.792 -13.580 20.687 1.00 92.19 179 SER A O 1
ATOM 1485 N N . ILE A 1 180 ? -10.093 -11.997 22.130 1.00 94.88 180 ILE A N 1
ATOM 1486 C CA . ILE A 1 180 ? -11.247 -12.044 23.032 1.00 94.88 180 ILE A CA 1
ATOM 1487 C C . ILE A 1 180 ? -11.945 -10.692 22.965 1.00 94.88 180 ILE A C 1
ATOM 1489 O O . ILE A 1 180 ? -11.317 -9.659 23.188 1.00 94.88 180 ILE A O 1
ATOM 1493 N N . ILE A 1 181 ? -13.243 -10.688 22.680 1.00 97.06 181 ILE A N 1
ATOM 1494 C CA . ILE A 1 181 ? -14.063 -9.476 22.653 1.00 97.06 181 ILE A CA 1
ATOM 1495 C C . ILE A 1 181 ? -15.203 -9.581 23.658 1.00 97.06 181 ILE A C 1
ATOM 1497 O O . ILE A 1 181 ? -15.910 -10.589 23.715 1.00 97.06 181 ILE A O 1
ATOM 1501 N N . HIS A 1 182 ? -15.389 -8.508 24.421 1.00 96.88 182 HIS A N 1
ATOM 1502 C CA . HIS A 1 182 ? -16.498 -8.323 25.344 1.00 96.88 182 HIS A CA 1
ATOM 1503 C C . HIS A 1 182 ? -17.371 -7.160 24.880 1.00 96.88 182 HIS A C 1
ATOM 1505 O O . HIS A 1 182 ? -16.864 -6.061 24.630 1.00 96.88 182 HIS A O 1
ATOM 1511 N N . PHE A 1 183 ? -18.682 -7.375 24.804 1.00 97.94 183 PHE A N 1
ATOM 1512 C CA . PHE A 1 183 ? -19.634 -6.323 24.460 1.00 97.94 183 PHE A CA 1
ATOM 1513 C C . PHE A 1 183 ? -20.951 -6.467 25.218 1.00 97.94 183 PHE A C 1
ATOM 1515 O O . PHE A 1 183 ? -21.325 -7.550 25.660 1.00 97.94 183 PHE A O 1
ATOM 1522 N N . ILE A 1 184 ? -21.667 -5.356 25.338 1.00 98.19 184 ILE A N 1
ATOM 1523 C CA . ILE A 1 184 ? -23.011 -5.279 25.904 1.00 98.19 184 ILE A CA 1
ATOM 1524 C C . ILE A 1 184 ? -23.988 -4.970 24.770 1.00 98.19 184 ILE A C 1
ATOM 1526 O O . ILE A 1 184 ? -23.710 -4.102 23.938 1.00 98.19 184 ILE A O 1
ATOM 1530 N N . LYS A 1 185 ? -25.139 -5.648 24.733 1.00 98.00 185 LYS A N 1
ATOM 1531 C CA . LYS A 1 185 ? -26.232 -5.358 23.794 1.00 98.00 185 LYS A CA 1
ATOM 1532 C C . LYS A 1 185 ? -26.904 -4.037 24.161 1.00 98.00 185 LYS A C 1
ATOM 1534 O O . LYS A 1 185 ? -27.870 -3.997 24.913 1.00 98.00 185 LYS A O 1
ATOM 1539 N N . GLN A 1 186 ? -26.325 -2.952 23.678 1.00 97.12 186 GLN A N 1
ATOM 1540 C CA . GLN A 1 186 ? -26.794 -1.590 23.868 1.00 97.12 186 GLN A CA 1
ATOM 1541 C C . GLN A 1 186 ? -26.080 -0.708 22.847 1.00 97.12 186 GLN A C 1
ATOM 1543 O O . GLN A 1 186 ? -24.881 -0.866 22.653 1.00 97.12 186 GLN A O 1
ATOM 1548 N N . ALA A 1 187 ? -26.764 0.243 22.213 1.00 96.62 187 ALA A N 1
ATOM 1549 C CA . ALA A 1 187 ? -26.067 1.220 21.376 1.00 96.62 187 ALA A CA 1
ATOM 1550 C C . ALA A 1 187 ? -25.039 2.019 22.213 1.00 96.62 187 ALA A C 1
ATOM 1552 O O . ALA A 1 187 ? -25.360 2.412 23.341 1.00 96.62 187 ALA A O 1
ATOM 1553 N N . PRO A 1 188 ? -23.829 2.281 21.685 1.00 95.44 188 PRO A N 1
ATOM 1554 C CA . PRO A 1 188 ? -22.803 2.982 22.441 1.00 95.44 188 PRO A CA 1
ATOM 1555 C C . PRO A 1 188 ? -23.183 4.445 22.662 1.00 95.44 188 PRO A C 1
ATOM 1557 O O . PRO A 1 188 ? -23.854 5.076 21.839 1.00 95.44 188 PRO A O 1
ATOM 1560 N N . LEU A 1 189 ? -22.713 5.006 23.774 1.00 92.00 189 LEU A N 1
ATOM 1561 C CA . LEU A 1 189 ? -22.742 6.446 23.988 1.00 92.00 189 LEU A CA 1
ATOM 1562 C C . LEU A 1 189 ? -21.713 7.114 23.070 1.00 92.00 189 LEU A C 1
ATOM 1564 O O . LEU A 1 189 ? -20.745 6.491 22.632 1.00 92.00 189 LEU A O 1
ATOM 1568 N N . LYS A 1 190 ? -21.899 8.413 22.807 1.00 84.69 190 LYS A N 1
ATOM 1569 C CA . LYS A 1 190 ? -21.033 9.168 21.889 1.00 84.69 190 LYS A CA 1
ATOM 1570 C C . LYS A 1 190 ? -19.548 9.072 22.259 1.00 84.69 190 LYS A C 1
ATOM 1572 O O . LYS A 1 190 ? -18.729 8.941 21.363 1.00 84.69 190 LYS A O 1
ATOM 1577 N N . GLU A 1 191 ? -19.235 9.066 23.553 1.00 85.50 191 GLU A N 1
ATOM 1578 C CA . GLU A 1 191 ? -17.871 8.989 24.096 1.00 85.50 191 GLU A CA 1
ATOM 1579 C C . GLU A 1 191 ? -17.586 7.634 24.775 1.00 85.50 191 GLU A C 1
ATOM 1581 O O . GLU A 1 191 ? -16.859 7.566 25.765 1.00 85.50 191 GLU A O 1
ATOM 1586 N N . SER A 1 192 ? -18.196 6.541 24.296 1.00 91.50 192 SER A N 1
ATOM 1587 C CA . SER A 1 192 ? -17.930 5.200 24.832 1.00 91.50 192 SER A CA 1
AT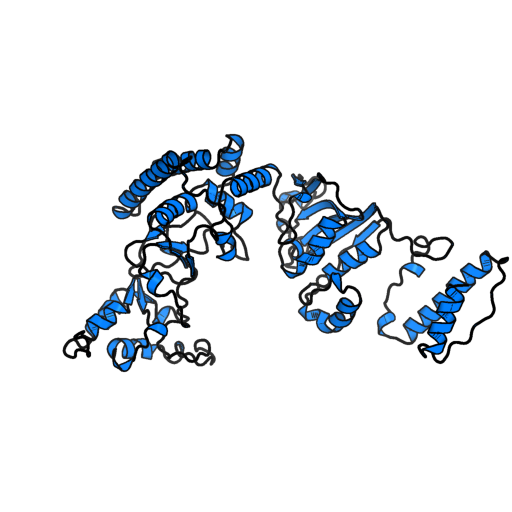OM 1588 C C . SER A 1 192 ? -16.461 4.805 24.651 1.00 91.50 192 SER A C 1
ATOM 1590 O O . SER A 1 192 ? -15.910 4.865 23.546 1.00 91.50 192 SER A O 1
ATOM 1592 N N . VAL A 1 193 ? -15.851 4.347 25.744 1.00 93.00 193 VAL A N 1
ATOM 1593 C CA . VAL A 1 193 ? -14.478 3.836 25.795 1.00 93.00 193 VAL A CA 1
ATOM 1594 C C . VAL A 1 193 ? -14.455 2.369 26.215 1.00 93.00 193 VAL A C 1
ATOM 1596 O O . VAL A 1 193 ? -15.345 1.918 26.932 1.00 93.00 193 VAL A O 1
ATOM 1599 N N . PHE A 1 194 ? -13.431 1.638 25.782 1.00 94.50 194 PHE A N 1
ATOM 1600 C CA . PHE A 1 194 ? -13.215 0.232 26.117 1.00 94.50 194 PHE A CA 1
ATOM 1601 C C . PHE A 1 194 ? -11.735 -0.046 26.401 1.00 94.50 194 PHE A C 1
ATOM 1603 O O . PHE A 1 194 ? -10.856 0.699 25.960 1.00 94.50 194 PHE A O 1
ATOM 1610 N N . ASN A 1 195 ? -11.458 -1.130 27.126 1.00 94.56 195 ASN A N 1
ATOM 1611 C CA . ASN A 1 195 ? -10.091 -1.553 27.428 1.00 94.56 195 ASN A CA 1
ATOM 1612 C C . ASN A 1 195 ? -9.534 -2.436 26.306 1.00 94.56 195 ASN A C 1
ATOM 1614 O O . ASN A 1 195 ? -10.095 -3.487 25.996 1.00 94.56 195 ASN A O 1
ATOM 1618 N N . TYR A 1 196 ? -8.416 -2.036 25.718 1.00 93.06 196 TYR A N 1
ATOM 1619 C CA . TYR A 1 196 ? -7.660 -2.843 24.770 1.00 93.06 196 TYR A CA 1
ATOM 1620 C C . TYR A 1 196 ? -6.447 -3.476 25.445 1.00 93.06 196 TYR A C 1
ATOM 1622 O O . TYR A 1 196 ? -5.708 -2.790 26.146 1.00 93.06 196 TYR A O 1
ATOM 1630 N N . TYR A 1 197 ? -6.228 -4.763 25.202 1.00 92.06 197 TYR A N 1
ATOM 1631 C CA . TYR A 1 197 ? -5.117 -5.528 25.756 1.00 92.06 197 TYR A CA 1
ATOM 1632 C C . TYR A 1 197 ? -4.295 -6.141 24.624 1.00 92.06 197 TYR A C 1
ATOM 1634 O O . TYR A 1 197 ? -4.848 -6.769 23.720 1.00 92.06 197 TYR A O 1
ATOM 1642 N N . GLU A 1 198 ? -2.977 -6.014 24.714 1.00 88.50 198 GLU A N 1
ATOM 1643 C CA . GLU A 1 198 ? -2.022 -6.649 23.802 1.00 88.50 198 GLU A CA 1
ATOM 1644 C C . GLU A 1 198 ? -0.960 -7.381 24.633 1.00 88.50 198 GLU A C 1
ATOM 1646 O O . GLU A 1 198 ? 0.136 -6.860 24.843 1.00 88.50 198 GLU A O 1
ATOM 1651 N N . PRO A 1 199 ? -1.303 -8.553 25.197 1.00 87.25 199 PRO A N 1
ATOM 1652 C CA . PRO A 1 199 ? -0.367 -9.339 25.984 1.00 87.25 199 PRO A CA 1
ATOM 1653 C C . PRO A 1 199 ? 0.862 -9.743 25.166 1.00 87.25 199 PRO A C 1
ATOM 1655 O O . PRO A 1 199 ? 0.781 -10.136 24.001 1.00 87.25 199 PRO A O 1
ATOM 1658 N N . THR A 1 200 ? 2.011 -9.699 25.823 1.00 85.56 200 THR A N 1
ATOM 1659 C CA . THR A 1 200 ? 3.309 -10.162 25.333 1.00 85.56 200 THR A CA 1
ATOM 1660 C C . THR A 1 200 ? 3.583 -11.586 25.827 1.00 85.56 200 THR A C 1
ATOM 1662 O O . THR A 1 200 ? 2.894 -12.065 26.726 1.00 85.56 200 THR A O 1
ATOM 1665 N N . PRO A 1 201 ? 4.622 -12.286 25.327 1.00 83.06 201 PRO A N 1
ATOM 1666 C CA . PRO A 1 201 ? 5.014 -13.591 25.868 1.00 83.06 201 PRO A CA 1
ATOM 1667 C C . PRO A 1 201 ? 5.239 -13.624 27.390 1.00 83.06 201 PRO A C 1
ATOM 1669 O O . PRO A 1 201 ? 5.089 -14.686 27.988 1.00 83.06 201 PRO A O 1
ATOM 1672 N N . ASN A 1 202 ? 5.550 -12.483 28.018 1.00 84.50 202 ASN A N 1
ATOM 1673 C CA . ASN A 1 202 ? 5.727 -12.376 29.470 1.00 84.50 202 ASN A CA 1
ATOM 1674 C C . ASN A 1 202 ? 4.400 -12.416 30.247 1.00 84.50 202 ASN A C 1
ATOM 1676 O O . ASN A 1 202 ? 4.404 -12.718 31.434 1.00 84.50 202 ASN A O 1
ATOM 1680 N N . ASP A 1 203 ? 3.275 -12.139 29.587 1.00 84.75 203 ASP A N 1
ATOM 1681 C CA . ASP A 1 203 ? 1.940 -12.104 30.193 1.00 84.75 203 ASP A CA 1
ATOM 1682 C C . ASP A 1 203 ? 1.242 -13.477 30.170 1.00 84.75 203 ASP A C 1
ATOM 1684 O O . ASP A 1 203 ? 0.115 -13.613 30.643 1.00 84.75 203 ASP A O 1
ATOM 1688 N N . LYS A 1 204 ? 1.888 -14.513 29.607 1.00 80.69 204 LYS A N 1
ATOM 1689 C CA . LYS A 1 204 ? 1.275 -15.828 29.347 1.00 80.69 204 LYS A CA 1
ATOM 1690 C C . LYS A 1 204 ? 0.658 -16.469 30.595 1.00 80.69 204 LYS A C 1
ATOM 1692 O O . LYS A 1 204 ? -0.403 -17.082 30.495 1.00 80.69 204 LYS A O 1
ATOM 1697 N N . ASP A 1 205 ? 1.317 -16.321 31.740 1.00 83.44 205 ASP A N 1
ATOM 1698 C CA . ASP A 1 205 ? 0.907 -16.943 33.002 1.00 83.44 205 ASP A CA 1
ATOM 1699 C C . ASP A 1 205 ? -0.041 -16.052 33.833 1.00 83.44 205 ASP A C 1
ATOM 1701 O O . ASP A 1 205 ? -0.605 -16.518 34.823 1.00 83.44 205 ASP A O 1
ATOM 1705 N N . ASP A 1 206 ? -0.257 -14.791 33.430 1.00 85.56 206 ASP A N 1
ATOM 1706 C CA . ASP A 1 206 ? -1.114 -13.831 34.139 1.00 85.56 206 ASP A CA 1
ATOM 1707 C C . ASP A 1 206 ? -1.783 -12.812 33.195 1.00 85.56 206 ASP A C 1
ATOM 1709 O O . ASP A 1 206 ? -1.570 -11.599 33.258 1.00 85.56 206 ASP A O 1
ATOM 1713 N N . LEU A 1 207 ? -2.673 -13.316 32.337 1.00 85.88 207 LEU A N 1
ATOM 1714 C CA . LEU A 1 207 ? -3.486 -12.487 31.435 1.00 85.88 207 LEU A CA 1
ATOM 1715 C C . LEU A 1 207 ? -4.396 -11.486 32.160 1.00 85.88 207 LEU A C 1
ATOM 1717 O O . LEU A 1 207 ? -4.868 -10.516 31.567 1.00 85.88 207 LEU A O 1
ATOM 1721 N N . LYS A 1 208 ? -4.700 -11.732 33.438 1.00 85.12 208 LYS A N 1
ATOM 1722 C CA . LYS A 1 208 ? -5.616 -10.894 34.216 1.00 85.12 208 LYS A CA 1
ATOM 1723 C C . LYS A 1 208 ? -5.000 -9.530 34.522 1.00 85.12 208 LYS A C 1
ATOM 1725 O O . LYS A 1 208 ? -5.730 -8.542 34.573 1.00 85.12 208 LYS A O 1
ATOM 1730 N N . ASN A 1 209 ? -3.685 -9.490 34.725 1.00 86.69 209 ASN A N 1
ATOM 1731 C CA . ASN A 1 209 ? -2.949 -8.275 35.058 1.00 86.69 209 ASN A CA 1
ATOM 1732 C C . ASN A 1 209 ? -2.246 -7.643 33.846 1.00 86.69 209 ASN A C 1
ATOM 1734 O O . ASN A 1 209 ? -1.473 -6.699 34.021 1.00 86.69 209 ASN A O 1
ATOM 1738 N N . THR A 1 210 ? -2.533 -8.113 32.625 1.00 88.44 210 THR A N 1
ATOM 1739 C CA . THR A 1 210 ? -2.021 -7.495 31.398 1.00 88.44 210 THR A CA 1
ATOM 1740 C C . THR A 1 210 ? -2.403 -6.009 31.355 1.00 88.44 210 THR A C 1
ATOM 1742 O O . THR A 1 210 ? -3.585 -5.677 31.503 1.00 88.44 210 THR A O 1
ATOM 1745 N N . PRO A 1 211 ? -1.438 -5.098 31.132 1.00 88.75 211 PRO A N 1
ATOM 1746 C CA . PRO A 1 211 ? -1.723 -3.676 31.000 1.00 88.75 211 PRO A CA 1
ATOM 1747 C C . PRO A 1 211 ? -2.733 -3.400 29.881 1.00 88.75 211 PRO A C 1
ATOM 1749 O O . PRO A 1 211 ? -2.627 -3.949 28.784 1.00 88.75 211 PRO A O 1
ATOM 1752 N N . SER A 1 212 ? -3.699 -2.519 30.147 1.00 91.00 212 SER A N 1
ATOM 1753 C CA . SER A 1 212 ? -4.683 -2.093 29.151 1.00 91.00 212 SER A CA 1
ATOM 1754 C C . SER A 1 212 ? -4.420 -0.685 28.640 1.00 91.00 212 SER A C 1
ATOM 1756 O O . SER A 1 212 ? -4.036 0.205 29.399 1.00 91.00 212 SER A O 1
ATOM 1758 N N . LEU A 1 213 ? -4.762 -0.453 27.378 1.00 89.56 213 LEU A N 1
ATOM 1759 C CA . LEU A 1 213 ? -4.888 0.869 26.780 1.00 89.56 213 LEU A CA 1
ATOM 1760 C C . LEU A 1 213 ? -6.368 1.235 26.677 1.00 89.56 213 LEU A C 1
ATOM 1762 O O . LEU A 1 213 ? -7.186 0.425 26.244 1.00 89.56 213 LEU A O 1
ATOM 1766 N N . LEU A 1 214 ? -6.720 2.465 27.042 1.00 90.38 214 LEU A N 1
ATOM 1767 C CA . LEU A 1 214 ? -8.081 2.958 26.858 1.00 90.38 214 LEU A CA 1
ATOM 1768 C C . LEU A 1 214 ? -8.286 3.378 25.397 1.00 90.38 214 LEU A C 1
ATOM 1770 O O . LEU A 1 214 ? -7.497 4.158 24.860 1.00 90.38 214 LEU A O 1
ATOM 1774 N N . MET A 1 215 ? -9.348 2.883 24.761 1.00 89.25 215 MET A N 1
ATOM 1775 C CA . MET A 1 215 ? -9.680 3.180 23.364 1.00 89.25 215 MET A CA 1
ATOM 1776 C C . MET A 1 215 ? -11.090 3.740 23.232 1.00 89.25 215 MET A C 1
ATOM 1778 O O . MET A 1 215 ? -11.999 3.310 23.938 1.00 89.25 215 MET A O 1
ATOM 1782 N N . ARG A 1 216 ? -11.290 4.682 22.303 1.00 88.81 216 ARG A N 1
ATOM 1783 C CA . ARG A 1 216 ? -12.625 5.200 21.980 1.00 88.81 216 ARG A CA 1
ATOM 1784 C C . ARG A 1 216 ? -13.296 4.300 20.951 1.00 88.81 216 ARG A C 1
ATOM 1786 O O . ARG A 1 216 ? -12.750 4.060 19.877 1.00 88.81 216 ARG A O 1
ATOM 1793 N N . GLN A 1 217 ? -14.505 3.836 21.248 1.00 91.94 217 GLN A N 1
ATOM 1794 C CA . GLN A 1 217 ? -15.263 3.000 20.318 1.00 91.94 217 GLN A CA 1
ATOM 1795 C C . GLN A 1 217 ? -15.656 3.772 19.050 1.00 91.94 217 GLN A C 1
ATOM 1797 O O . GLN A 1 217 ? -15.660 3.197 17.965 1.00 91.94 217 GLN A O 1
ATOM 1802 N N . ASN A 1 218 ? -15.936 5.074 19.167 1.00 88.62 218 ASN A N 1
ATOM 1803 C CA . ASN A 1 218 ? -16.282 5.937 18.032 1.00 88.62 218 ASN A CA 1
ATOM 1804 C C . ASN A 1 218 ? -15.105 6.206 17.067 1.00 88.62 218 ASN A C 1
ATOM 1806 O O . ASN A 1 218 ? -15.340 6.674 15.958 1.00 88.62 218 ASN A O 1
ATOM 1810 N N . ALA A 1 219 ? -13.868 5.886 17.464 1.00 84.38 219 ALA A N 1
ATOM 1811 C CA . ALA A 1 219 ? -12.686 5.996 16.611 1.00 84.38 219 ALA A CA 1
ATOM 1812 C C . ALA A 1 219 ? -12.463 4.751 15.731 1.00 84.38 219 ALA A C 1
ATOM 1814 O O . ALA A 1 219 ? -11.651 4.779 14.802 1.00 84.38 219 ALA A O 1
ATOM 1815 N N . LEU A 1 220 ? -13.176 3.653 16.008 1.00 88.50 220 LEU A N 1
ATOM 1816 C CA . LEU A 1 220 ? -13.179 2.460 15.168 1.00 88.50 220 LEU A CA 1
ATOM 1817 C C . LEU A 1 220 ? -14.055 2.681 13.928 1.00 88.50 220 LEU A C 1
ATOM 1819 O O . LEU A 1 220 ? -15.117 3.296 13.999 1.00 88.50 220 LEU A O 1
ATOM 1823 N N . GLN A 1 221 ? -13.636 2.121 12.793 1.00 85.38 221 GLN A N 1
ATOM 1824 C CA . GLN A 1 221 ? -14.330 2.269 11.513 1.00 85.38 221 GLN A CA 1
ATOM 1825 C C . GLN A 1 221 ? -14.865 0.932 10.990 1.00 85.38 221 GLN A C 1
ATOM 1827 O O . GLN A 1 221 ? -14.319 -0.144 11.252 1.00 85.38 221 GLN A O 1
ATOM 1832 N N . THR A 1 222 ? -15.939 0.984 10.202 1.00 87.19 222 THR A N 1
ATOM 1833 C CA . THR A 1 222 ? -16.540 -0.207 9.581 1.00 87.19 222 THR A CA 1
ATOM 1834 C C . THR A 1 222 ? -15.651 -0.834 8.511 1.00 87.19 222 THR A C 1
ATOM 1836 O O . THR A 1 222 ? -15.795 -2.017 8.205 1.00 87.19 222 THR A O 1
ATOM 1839 N N . GLU A 1 223 ? -14.698 -0.089 7.965 1.00 81.44 223 GLU A N 1
ATOM 1840 C CA . GLU A 1 223 ? -13.723 -0.519 6.967 1.00 81.44 223 GLU A CA 1
ATOM 1841 C C . GLU A 1 223 ? -12.665 -1.430 7.594 1.00 81.44 223 GLU A C 1
ATOM 1843 O O . GLU A 1 223 ? -12.340 -2.475 7.028 1.00 81.44 223 GLU A O 1
ATOM 1848 N N . SER A 1 224 ? -12.163 -1.053 8.772 1.00 82.06 224 SER A N 1
ATOM 1849 C CA . SER A 1 224 ? -11.208 -1.816 9.572 1.00 82.06 224 SER A CA 1
ATOM 1850 C C . SER A 1 224 ? -11.188 -1.282 11.004 1.00 82.06 224 SER A C 1
ATOM 1852 O O . SER A 1 224 ? -11.151 -0.073 11.219 1.00 82.06 224 SER A O 1
ATOM 1854 N N . PHE A 1 225 ? -11.123 -2.175 11.989 1.00 88.12 225 PHE A N 1
ATOM 1855 C CA . PHE A 1 225 ? -10.756 -1.796 13.351 1.00 88.12 225 PHE A CA 1
ATOM 1856 C C . PHE A 1 225 ? -9.241 -1.604 13.409 1.00 88.12 225 PHE A C 1
ATOM 1858 O O . PHE A 1 225 ? -8.476 -2.511 13.073 1.00 88.12 225 PHE A O 1
ATOM 1865 N N . ILE A 1 226 ? -8.819 -0.398 13.781 1.00 80.06 226 ILE A N 1
ATOM 1866 C CA . ILE A 1 226 ? -7.426 -0.052 14.053 1.00 80.06 226 ILE A CA 1
ATOM 1867 C C . ILE A 1 226 ? -7.360 0.263 15.539 1.00 80.06 226 ILE A C 1
ATOM 1869 O O . ILE A 1 226 ? -7.904 1.266 15.995 1.00 80.06 226 ILE A O 1
ATOM 1873 N N . PHE A 1 227 ? -6.731 -0.633 16.286 1.00 81.38 227 PHE A N 1
ATOM 1874 C CA . PHE A 1 227 ? -6.556 -0.491 17.720 1.00 81.38 227 PHE A CA 1
ATOM 1875 C C . PHE A 1 227 ? -5.306 0.352 17.975 1.00 81.38 227 PHE A C 1
ATOM 1877 O O . PHE A 1 227 ? -4.185 -0.146 17.918 1.00 81.38 227 PHE A O 1
ATOM 1884 N N . ALA A 1 228 ? -5.505 1.648 18.192 1.00 73.25 228 ALA A N 1
ATOM 1885 C CA . ALA A 1 228 ? -4.460 2.603 18.545 1.00 73.25 228 ALA A CA 1
ATOM 1886 C C . ALA A 1 228 ? -4.900 3.397 19.784 1.00 73.25 228 ALA A C 1
ATOM 1888 O O . ALA A 1 228 ? -6.097 3.584 20.011 1.00 73.25 228 ALA A O 1
ATOM 1889 N N . ASN A 1 229 ? -3.947 3.814 20.622 1.00 74.06 229 ASN A N 1
ATOM 1890 C CA . ASN A 1 229 ? -4.274 4.619 21.800 1.00 74.06 229 ASN A CA 1
ATOM 1891 C C . ASN A 1 229 ? -4.795 6.012 21.384 1.00 74.06 229 ASN A C 1
ATOM 1893 O O . ASN A 1 229 ? -4.635 6.435 20.238 1.00 74.06 229 ASN A O 1
ATOM 1897 N N . ILE A 1 230 ? -5.414 6.726 22.328 1.00 72.81 230 ILE A N 1
ATOM 1898 C CA . ILE A 1 230 ? -6.034 8.038 22.073 1.00 72.81 230 ILE A CA 1
ATOM 1899 C C . ILE A 1 230 ? -5.023 9.030 21.481 1.00 72.81 230 ILE A C 1
ATOM 1901 O O . ILE A 1 230 ? -5.335 9.674 20.491 1.00 72.81 230 ILE A O 1
ATOM 1905 N N . THR A 1 231 ? -3.796 9.084 22.006 1.00 79.44 231 THR A N 1
ATOM 1906 C CA . THR A 1 231 ? -2.743 9.985 21.512 1.00 79.44 231 THR A CA 1
ATOM 1907 C C . THR A 1 231 ? -2.400 9.745 20.039 1.00 79.44 231 THR A C 1
ATOM 1909 O O . THR A 1 231 ? -2.263 10.694 19.275 1.00 79.44 231 THR A O 1
ATOM 1912 N N . LEU A 1 232 ? -2.290 8.483 19.613 1.00 83.12 232 LEU A N 1
ATOM 1913 C CA . LEU A 1 232 ? -2.016 8.131 18.218 1.00 83.12 232 LEU A CA 1
ATOM 1914 C C . LEU A 1 232 ? -3.198 8.449 17.300 1.00 83.12 232 LEU A C 1
ATOM 1916 O O . LEU A 1 232 ? -2.985 8.821 16.149 1.00 83.12 232 LEU A O 1
ATOM 1920 N N . LEU A 1 233 ? -4.428 8.288 17.792 1.00 80.44 233 LEU A N 1
ATOM 1921 C CA . LEU A 1 233 ? -5.633 8.630 17.040 1.00 80.44 233 LEU A CA 1
ATOM 1922 C C . LEU A 1 233 ? -5.776 10.144 16.881 1.00 80.44 233 LEU A C 1
ATOM 1924 O O . LEU A 1 233 ? -5.974 10.598 15.762 1.00 80.44 233 LEU A O 1
ATOM 1928 N N . ASP A 1 234 ? -5.585 10.914 17.952 1.00 85.19 234 ASP A N 1
ATOM 1929 C CA . ASP A 1 234 ? -5.611 12.378 17.906 1.00 85.19 234 ASP A CA 1
ATOM 1930 C C . ASP A 1 234 ? -4.519 12.910 16.956 1.00 85.19 234 ASP A C 1
ATOM 1932 O O . ASP A 1 234 ? -4.781 13.793 16.137 1.00 85.19 234 ASP A O 1
ATOM 1936 N N . LEU A 1 235 ? -3.319 12.312 16.981 1.00 90.06 235 LEU A N 1
ATOM 1937 C CA . LEU A 1 235 ? -2.244 12.628 16.037 1.00 90.06 235 LEU A CA 1
ATOM 1938 C C . LEU A 1 235 ? -2.627 12.283 14.589 1.00 90.06 235 LEU A C 1
ATOM 1940 O O . LEU A 1 235 ? -2.409 13.095 13.690 1.00 90.06 235 LEU A O 1
ATOM 1944 N N . ARG A 1 236 ? -3.216 11.104 14.341 1.00 88.81 236 ARG A N 1
ATOM 1945 C CA . ARG A 1 236 ? -3.699 10.725 13.003 1.00 88.81 236 ARG A CA 1
ATOM 1946 C C . ARG A 1 236 ? -4.747 11.716 12.506 1.00 88.81 236 ARG A C 1
ATOM 1948 O O . ARG A 1 236 ? -4.617 12.213 11.394 1.00 88.81 236 ARG A O 1
ATOM 1955 N N . ASP A 1 237 ? -5.746 12.019 13.326 1.00 87.25 237 ASP A N 1
ATOM 1956 C CA . ASP A 1 237 ? -6.840 12.922 12.976 1.00 87.25 237 ASP A CA 1
ATOM 1957 C C . ASP A 1 237 ? -6.298 14.337 12.700 1.00 87.25 237 ASP A C 1
ATOM 1959 O O . ASP A 1 237 ? -6.726 15.002 11.758 1.00 87.25 237 ASP A O 1
ATOM 1963 N N . LYS A 1 238 ? -5.291 14.797 13.452 1.00 92.19 238 LYS A N 1
ATOM 1964 C CA . LYS A 1 238 ? -4.577 16.052 13.174 1.00 92.19 238 LYS A CA 1
ATOM 1965 C C . LYS A 1 238 ? -3.862 16.027 11.822 1.00 92.19 238 LYS A C 1
ATOM 1967 O O . LYS A 1 238 ? -3.989 16.980 11.057 1.00 92.19 238 LYS A O 1
ATOM 1972 N N . MET A 1 239 ? -3.153 14.945 11.497 1.00 92.81 239 MET A N 1
ATOM 1973 C CA . MET A 1 239 ? -2.510 14.791 10.186 1.00 92.81 239 MET A CA 1
ATOM 1974 C C . MET A 1 239 ? -3.534 14.760 9.045 1.00 92.81 239 MET A C 1
ATOM 1976 O O . MET A 1 239 ? -3.325 15.410 8.023 1.00 92.81 239 MET A O 1
ATOM 1980 N N . GLU A 1 240 ? -4.650 14.049 9.224 1.00 90.69 240 GLU A N 1
ATOM 1981 C CA . GLU A 1 240 ? -5.753 13.979 8.258 1.00 90.69 240 GLU A CA 1
ATOM 1982 C C . GLU A 1 240 ? -6.444 15.336 8.060 1.00 90.69 240 GLU A C 1
ATOM 1984 O O . GLU A 1 240 ? -6.795 15.672 6.933 1.00 90.69 240 GLU A O 1
ATOM 1989 N N . ASN A 1 241 ? -6.586 16.142 9.116 1.00 91.06 241 ASN A N 1
ATOM 1990 C CA . ASN A 1 241 ? -7.182 17.479 9.041 1.00 91.06 241 ASN A CA 1
ATOM 1991 C C . ASN A 1 241 ? -6.244 18.532 8.425 1.00 91.06 241 ASN A C 1
ATOM 1993 O O . ASN A 1 241 ? -6.718 19.477 7.794 1.00 91.06 241 ASN A O 1
ATOM 1997 N N . SER A 1 242 ? -4.928 18.393 8.611 1.00 93.25 242 SER A N 1
ATOM 1998 C CA . SER A 1 242 ? -3.925 19.314 8.051 1.00 93.25 242 SER A CA 1
ATOM 1999 C C . SER A 1 242 ? -3.531 18.970 6.610 1.00 93.25 242 SER A C 1
ATOM 2001 O O . SER A 1 242 ? -3.061 19.836 5.870 1.00 93.25 242 SER A O 1
ATOM 2003 N N . GLY A 1 243 ? -3.677 17.706 6.204 1.00 94.50 243 GLY A N 1
ATOM 2004 C CA . GLY A 1 243 ? -3.222 17.207 4.911 1.00 94.50 243 GLY A CA 1
ATOM 2005 C C . GLY A 1 243 ? -4.338 16.960 3.896 1.00 94.50 243 GLY A C 1
ATOM 2006 O O . GLY A 1 243 ? -5.505 16.788 4.220 1.00 94.50 243 GLY A O 1
ATOM 2007 N N . THR A 1 244 ? -3.960 16.898 2.622 1.00 96.88 244 THR A N 1
ATOM 2008 C CA . THR A 1 244 ? -4.810 16.387 1.539 1.00 96.88 244 THR A CA 1
ATOM 2009 C C . THR A 1 244 ? -4.391 14.950 1.215 1.00 96.88 244 THR A C 1
ATOM 2011 O O . THR A 1 244 ? -3.192 14.724 1.026 1.00 96.88 244 THR A O 1
ATOM 2014 N N . PRO A 1 245 ? -5.314 13.971 1.136 1.00 96.69 245 PRO A N 1
ATOM 2015 C CA . PRO A 1 245 ? -4.981 12.610 0.717 1.00 96.69 245 PRO A CA 1
ATOM 2016 C C . PRO A 1 245 ? -4.283 12.589 -0.646 1.00 96.69 245 PRO A C 1
ATOM 2018 O O . PRO A 1 245 ? -4.718 13.278 -1.567 1.00 96.69 245 PRO A O 1
ATOM 2021 N N . LEU A 1 246 ? -3.233 11.780 -0.808 1.00 97.25 246 LEU A N 1
ATOM 2022 C CA . LEU A 1 246 ? -2.443 11.710 -2.048 1.00 97.25 246 LEU A CA 1
ATOM 2023 C C . LEU A 1 246 ? -3.257 11.450 -3.327 1.00 97.25 246 LEU A C 1
ATOM 2025 O O . LEU A 1 246 ? -2.903 11.959 -4.386 1.00 97.25 246 LEU A O 1
ATOM 2029 N N . LYS A 1 247 ? -4.375 10.722 -3.256 1.00 95.62 247 LYS A N 1
ATOM 2030 C CA . LYS A 1 247 ? -5.294 10.563 -4.402 1.00 95.62 247 LYS A CA 1
ATOM 2031 C C . LYS A 1 247 ? -5.858 11.894 -4.934 1.00 95.62 247 LYS A C 1
ATOM 2033 O O . LYS A 1 247 ? -6.186 11.985 -6.111 1.00 95.62 247 LYS A O 1
ATOM 2038 N N . ASP A 1 248 ? -5.943 12.918 -4.084 1.00 96.56 248 ASP A N 1
ATOM 2039 C CA . ASP A 1 248 ? -6.515 14.236 -4.381 1.00 96.56 248 ASP A CA 1
ATOM 2040 C C . ASP A 1 248 ? -5.413 15.286 -4.660 1.00 96.56 248 ASP A C 1
ATOM 2042 O O . ASP A 1 248 ? -5.677 16.488 -4.785 1.00 96.56 248 ASP A O 1
ATOM 2046 N N . TRP A 1 249 ? -4.152 14.851 -4.784 1.00 96.50 249 TRP A N 1
ATOM 2047 C CA . TRP A 1 249 ? -3.017 15.714 -5.122 1.00 96.50 249 TRP A CA 1
ATOM 2048 C C . TRP A 1 249 ? -2.879 16.032 -6.611 1.00 96.50 249 TRP A C 1
ATOM 2050 O O . TRP A 1 249 ? -2.123 16.925 -6.951 1.00 96.50 249 TRP A O 1
ATOM 2060 N N . GLY A 1 250 ? -3.611 15.352 -7.497 1.00 94.88 250 GLY A N 1
ATOM 2061 C CA . GLY A 1 250 ? -3.420 15.503 -8.947 1.00 94.88 250 GLY A CA 1
ATOM 2062 C C . GLY A 1 250 ? -2.226 14.712 -9.499 1.00 94.88 250 GLY A C 1
ATOM 2063 O O . GLY A 1 250 ? -1.915 14.808 -10.684 1.00 94.88 250 GLY A O 1
ATOM 2064 N N . ILE A 1 251 ? -1.595 13.883 -8.664 1.00 96.50 251 ILE A N 1
ATOM 2065 C CA . ILE A 1 251 ? -0.561 12.925 -9.063 1.00 96.50 251 ILE A CA 1
ATOM 2066 C C . ILE A 1 251 ? -1.167 11.648 -9.657 1.00 96.50 251 ILE A C 1
ATOM 2068 O O . ILE A 1 251 ? -2.339 11.335 -9.456 1.00 96.50 251 ILE A O 1
ATOM 2072 N N . GLN A 1 252 ? -0.341 10.874 -10.355 1.00 97.19 252 GLN A N 1
ATOM 2073 C CA . GLN A 1 252 ? -0.660 9.528 -10.825 1.00 97.19 252 GLN A CA 1
ATOM 2074 C C . GLN A 1 252 ? 0.311 8.528 -10.206 1.00 97.19 252 GLN A C 1
ATOM 2076 O O . GLN A 1 252 ? 1.521 8.753 -10.224 1.00 97.19 252 GLN A O 1
ATOM 2081 N N . ILE A 1 253 ? -0.210 7.424 -9.670 1.00 97.50 253 ILE A N 1
ATOM 2082 C CA . ILE A 1 253 ? 0.594 6.358 -9.066 1.00 97.50 253 ILE A CA 1
ATOM 2083 C C . ILE A 1 253 ? 0.484 5.116 -9.944 1.00 97.50 253 ILE A C 1
ATOM 2085 O O . ILE A 1 253 ? -0.592 4.536 -10.094 1.00 97.50 253 ILE A O 1
ATOM 2089 N N . TYR A 1 254 ? 1.610 4.676 -10.496 1.00 96.62 254 TYR A N 1
ATOM 2090 C CA . TYR A 1 254 ? 1.654 3.552 -11.419 1.00 96.62 254 TYR A CA 1
ATOM 2091 C C . TYR A 1 254 ? 2.466 2.388 -10.876 1.00 96.62 254 TYR A C 1
ATOM 2093 O O . TYR A 1 254 ? 3.516 2.540 -10.247 1.00 96.62 254 TYR A O 1
ATOM 2101 N N . ARG A 1 255 ? 1.980 1.182 -11.172 1.00 96.44 255 ARG A N 1
ATOM 2102 C CA . ARG A 1 255 ? 2.692 -0.052 -10.859 1.00 96.44 255 ARG A CA 1
ATOM 2103 C C . ARG A 1 255 ? 3.901 -0.218 -11.777 1.00 96.44 255 ARG A C 1
ATOM 2105 O O . ARG A 1 255 ? 3.777 -0.010 -12.986 1.00 96.44 255 ARG A O 1
ATOM 2112 N N . GLY A 1 256 ? 5.028 -0.669 -11.224 1.00 96.19 256 GLY A N 1
ATOM 2113 C CA . GLY A 1 256 ? 6.196 -1.056 -12.017 1.00 96.19 256 GLY A CA 1
ATOM 2114 C C . GLY A 1 256 ? 5.935 -2.226 -12.973 1.00 96.19 256 GLY A C 1
ATOM 2115 O O . GLY A 1 256 ? 4.929 -2.933 -12.877 1.00 96.19 256 GLY A O 1
ATOM 2116 N N . ILE A 1 257 ? 6.875 -2.449 -13.891 1.00 96.56 257 ILE A N 1
ATOM 2117 C CA . ILE A 1 257 ? 6.779 -3.455 -14.958 1.00 96.56 257 ILE A CA 1
ATOM 2118 C C . ILE A 1 257 ? 6.686 -4.878 -14.383 1.00 96.56 257 ILE A C 1
ATOM 2120 O O . ILE A 1 257 ? 7.445 -5.260 -13.489 1.00 96.56 257 ILE A O 1
ATOM 2124 N N . LEU A 1 258 ? 5.791 -5.689 -14.951 1.00 95.06 258 LEU A N 1
ATOM 2125 C CA . LEU A 1 258 ? 5.595 -7.111 -14.667 1.00 95.06 258 LEU A CA 1
ATOM 2126 C C . LEU A 1 258 ? 6.132 -7.977 -15.809 1.00 95.06 258 LEU A C 1
ATOM 2128 O O . LEU A 1 258 ? 5.377 -8.473 -16.642 1.00 95.06 258 LEU A O 1
ATOM 2132 N N . THR A 1 259 ? 7.441 -8.215 -15.823 1.00 92.56 259 THR A N 1
ATOM 2133 C CA . THR A 1 259 ? 8.107 -8.942 -16.923 1.00 92.56 259 THR A CA 1
ATOM 2134 C C . THR A 1 259 ? 7.598 -10.376 -17.121 1.00 92.56 259 THR A C 1
ATOM 2136 O O . THR A 1 259 ? 7.706 -10.942 -18.203 1.00 92.56 259 THR A O 1
ATOM 2139 N N . GLY A 1 260 ? 7.105 -11.026 -16.060 1.00 90.19 260 GLY A N 1
ATOM 2140 C CA . GLY A 1 260 ? 6.744 -12.450 -16.059 1.00 90.19 260 GLY A CA 1
ATOM 2141 C C . GLY A 1 260 ? 7.919 -13.422 -16.262 1.00 90.19 260 GLY A C 1
ATOM 2142 O O . GLY A 1 260 ? 7.728 -14.624 -16.114 1.00 90.19 260 GLY A O 1
ATOM 2143 N N . CYS A 1 261 ? 9.121 -12.927 -16.570 1.00 94.62 261 CYS A N 1
ATOM 2144 C CA . CYS A 1 261 ? 10.354 -13.693 -16.725 1.00 94.62 261 CYS A CA 1
ATOM 2145 C C . CYS A 1 261 ? 11.565 -12.748 -16.616 1.00 94.62 261 CYS A C 1
ATOM 2147 O O . CYS A 1 261 ? 12.133 -12.328 -17.623 1.00 94.62 261 CYS A O 1
ATOM 2149 N N . ASN A 1 262 ? 11.957 -12.393 -15.386 1.00 95.69 262 ASN A N 1
ATOM 2150 C CA . ASN A 1 262 ? 13.048 -11.435 -15.150 1.00 95.69 262 ASN A CA 1
ATOM 2151 C C . ASN A 1 262 ? 14.356 -11.829 -15.851 1.00 95.69 262 ASN A C 1
ATOM 2153 O O . ASN A 1 262 ? 15.024 -10.953 -16.370 1.00 95.69 262 ASN A O 1
ATOM 2157 N N . GLU A 1 263 ? 14.691 -13.119 -15.923 1.00 95.94 263 GLU A N 1
ATOM 2158 C CA . GLU A 1 263 ? 15.916 -13.604 -16.587 1.00 95.94 263 GLU A CA 1
ATOM 2159 C C . GLU A 1 263 ? 15.986 -13.275 -18.087 1.00 95.94 263 GLU A C 1
ATOM 2161 O O . GLU A 1 263 ? 17.081 -13.185 -18.631 1.00 95.94 263 GLU A O 1
ATOM 2166 N N . ALA A 1 264 ? 14.833 -13.107 -18.745 1.00 97.44 264 ALA A N 1
ATOM 2167 C CA . ALA A 1 264 ? 14.759 -12.785 -20.170 1.00 97.44 264 ALA A CA 1
ATOM 2168 C C . ALA A 1 264 ? 14.705 -11.275 -20.425 1.00 97.44 264 ALA A C 1
ATOM 2170 O O . ALA A 1 264 ? 15.236 -10.794 -21.418 1.00 97.44 264 ALA A O 1
ATOM 2171 N N . PHE A 1 265 ? 14.026 -10.527 -19.551 1.00 98.19 265 PHE A N 1
ATOM 2172 C CA . PHE A 1 265 ? 13.719 -9.116 -19.793 1.00 98.19 265 PHE A CA 1
ATOM 2173 C C . PHE A 1 265 ? 14.536 -8.147 -18.945 1.00 98.19 265 PHE A C 1
ATOM 2175 O O . PHE A 1 265 ? 14.564 -6.973 -19.286 1.00 98.19 265 PHE A O 1
ATOM 2182 N N . ILE A 1 266 ? 15.174 -8.591 -17.858 1.00 98.25 266 ILE A N 1
ATOM 2183 C CA . ILE A 1 266 ? 16.068 -7.772 -17.033 1.00 98.25 266 ILE A CA 1
ATOM 2184 C C . ILE A 1 266 ? 17.488 -8.300 -17.198 1.00 98.25 266 ILE A C 1
ATOM 2186 O O . ILE A 1 266 ? 17.823 -9.378 -16.707 1.00 98.25 266 ILE A O 1
ATOM 2190 N N . ILE A 1 267 ? 18.318 -7.523 -17.882 1.00 98.56 267 ILE A N 1
ATOM 2191 C CA . ILE A 1 267 ? 19.640 -7.932 -18.346 1.00 98.56 267 ILE A CA 1
ATOM 2192 C C . ILE A 1 267 ? 20.731 -7.041 -17.746 1.00 98.56 267 ILE A C 1
ATOM 2194 O O . ILE A 1 267 ? 20.486 -5.857 -17.508 1.00 98.56 267 ILE A O 1
ATOM 2198 N N . PRO A 1 268 ? 21.937 -7.571 -17.496 1.00 98.56 268 PRO A N 1
ATOM 2199 C CA . PRO A 1 268 ? 23.070 -6.750 -17.093 1.00 98.56 268 PRO A CA 1
ATOM 2200 C C . PRO A 1 268 ? 23.654 -5.972 -18.283 1.00 98.56 268 PRO A C 1
ATOM 2202 O O . PRO A 1 268 ? 23.415 -6.331 -19.444 1.00 98.56 268 PRO A O 1
ATOM 2205 N N . THR A 1 269 ? 24.421 -4.915 -18.002 1.00 98.50 269 THR A N 1
ATOM 2206 C CA . THR A 1 269 ? 25.069 -4.065 -19.018 1.00 98.50 269 THR A CA 1
ATOM 2207 C C . THR A 1 269 ? 25.864 -4.879 -20.037 1.00 98.50 269 THR A C 1
ATOM 2209 O O . THR A 1 269 ? 25.724 -4.643 -21.232 1.00 98.50 269 THR A O 1
ATOM 2212 N N . GLU A 1 270 ? 26.604 -5.908 -19.615 1.00 98.44 270 GLU A N 1
ATOM 2213 C CA . GLU A 1 270 ? 27.399 -6.734 -20.531 1.00 98.44 270 GLU A CA 1
ATOM 2214 C C . GLU A 1 270 ? 26.519 -7.437 -21.571 1.00 98.44 270 GLU A C 1
ATOM 2216 O O . GLU A 1 270 ? 26.875 -7.523 -22.747 1.00 98.44 270 GLU A O 1
ATOM 2221 N N . LYS A 1 271 ? 25.336 -7.913 -21.158 1.00 98.62 271 LYS A N 1
ATOM 2222 C CA . LYS A 1 271 ? 24.394 -8.569 -22.069 1.00 98.62 271 LYS A CA 1
ATOM 2223 C C . LYS A 1 271 ? 23.713 -7.561 -22.993 1.00 98.62 271 LYS A C 1
ATOM 2225 O O . LYS A 1 271 ? 23.506 -7.871 -24.164 1.00 98.62 271 LYS A O 1
ATOM 2230 N N . ARG A 1 272 ? 23.385 -6.363 -22.498 1.00 98.44 272 ARG A N 1
ATOM 2231 C CA . ARG A 1 272 ? 22.896 -5.262 -23.344 1.00 98.44 272 ARG A CA 1
ATOM 2232 C C . ARG A 1 272 ? 23.909 -4.946 -24.440 1.00 98.44 272 ARG A C 1
ATOM 2234 O O . ARG A 1 272 ? 23.539 -4.902 -25.609 1.00 98.44 272 ARG A O 1
ATOM 2241 N N . ASP A 1 273 ? 25.171 -4.771 -24.072 1.00 98.50 273 ASP A N 1
ATOM 2242 C CA . ASP A 1 273 ? 26.225 -4.401 -25.012 1.00 98.50 273 ASP A CA 1
ATOM 2243 C C . ASP A 1 273 ? 26.492 -5.516 -26.032 1.00 98.50 273 ASP A C 1
ATOM 2245 O O . ASP A 1 273 ? 26.713 -5.230 -27.209 1.00 98.50 273 ASP A O 1
ATOM 2249 N N . GLU A 1 274 ? 26.390 -6.787 -25.627 1.00 98.50 274 GLU A N 1
ATOM 2250 C CA . GLU A 1 274 ? 26.424 -7.938 -26.537 1.00 98.50 274 GLU A CA 1
ATOM 2251 C C . GLU A 1 274 ? 25.284 -7.902 -27.568 1.00 98.50 274 GLU A C 1
ATOM 2253 O O . GLU A 1 274 ? 25.545 -8.052 -28.763 1.00 98.50 274 GLU A O 1
ATOM 2258 N N . ILE A 1 275 ? 24.037 -7.666 -27.136 1.00 98.38 275 ILE A N 1
ATOM 2259 C CA . ILE A 1 275 ? 22.877 -7.555 -28.041 1.00 98.38 275 ILE A CA 1
ATOM 2260 C C . ILE A 1 275 ? 23.096 -6.410 -29.035 1.00 98.38 275 ILE A C 1
ATOM 2262 O O . ILE A 1 275 ? 22.940 -6.601 -30.240 1.00 98.38 275 ILE A O 1
ATOM 2266 N N . LEU A 1 276 ? 23.508 -5.238 -28.544 1.00 98.25 276 LEU A N 1
ATOM 2267 C CA . LEU A 1 276 ? 23.742 -4.065 -29.383 1.00 98.25 276 LEU A CA 1
ATOM 2268 C C . LEU A 1 276 ? 24.892 -4.287 -30.367 1.00 98.25 276 LEU A C 1
ATOM 2270 O O . LEU A 1 276 ? 24.812 -3.868 -31.517 1.00 98.25 276 LEU A O 1
ATOM 2274 N N . LYS A 1 277 ? 25.974 -4.953 -29.951 1.00 97.81 277 LYS A N 1
ATOM 2275 C CA . LYS A 1 277 ? 27.110 -5.271 -30.827 1.00 97.81 277 LYS A CA 1
ATOM 2276 C C . LYS A 1 277 ? 26.708 -6.148 -32.014 1.00 97.81 277 LYS A C 1
ATOM 2278 O O . LYS A 1 277 ? 27.291 -5.977 -33.078 1.00 97.81 277 LYS A O 1
ATOM 2283 N N . ASN A 1 278 ? 25.733 -7.035 -31.831 1.00 97.31 278 ASN A N 1
ATOM 2284 C CA . ASN A 1 278 ? 25.263 -7.944 -32.874 1.00 97.31 278 ASN A CA 1
ATOM 2285 C C . ASN A 1 278 ? 24.251 -7.311 -33.846 1.00 97.31 278 ASN A C 1
ATOM 2287 O O . ASN A 1 278 ? 23.938 -7.946 -34.849 1.00 97.31 278 ASN A O 1
ATOM 2291 N N . CYS A 1 279 ? 23.777 -6.087 -33.574 1.00 97.19 279 CYS A N 1
ATOM 2292 C CA . CYS A 1 279 ? 22.829 -5.375 -34.432 1.00 97.19 279 CYS A CA 1
ATOM 2293 C C . CYS A 1 279 ? 23.416 -5.044 -35.812 1.00 97.19 279 CYS A C 1
ATOM 2295 O O . CYS A 1 279 ? 24.581 -4.651 -35.923 1.00 97.19 279 CYS A O 1
ATOM 2297 N N . ASP A 1 280 ? 22.580 -5.138 -36.847 1.00 91.31 280 ASP A N 1
ATOM 2298 C CA . ASP A 1 280 ? 22.880 -4.675 -38.197 1.00 91.31 280 ASP A CA 1
ATOM 2299 C C . ASP A 1 280 ? 22.711 -3.151 -38.290 1.00 91.31 280 ASP A C 1
ATOM 2301 O O . ASP A 1 280 ? 21.608 -2.600 -38.228 1.00 91.31 280 ASP A O 1
ATOM 2305 N N . ASP A 1 281 ? 23.841 -2.461 -38.441 1.00 90.69 281 ASP A N 1
ATOM 2306 C CA . ASP A 1 281 ? 23.885 -1.009 -38.595 1.00 90.69 281 ASP A CA 1
ATOM 2307 C C . ASP A 1 281 ? 23.812 -0.536 -40.058 1.00 90.69 281 ASP A C 1
ATOM 2309 O O . ASP A 1 281 ? 23.695 0.665 -40.315 1.00 90.69 281 ASP A O 1
ATOM 2313 N N . LEU A 1 282 ? 23.898 -1.456 -41.027 1.00 89.69 282 LEU A N 1
ATOM 2314 C CA . LEU A 1 282 ? 23.903 -1.129 -42.455 1.00 89.69 282 LEU A CA 1
ATOM 2315 C C . LEU A 1 282 ? 22.491 -0.894 -42.985 1.00 89.69 282 LEU A C 1
ATOM 2317 O O . LEU A 1 282 ? 22.288 -0.029 -43.841 1.00 89.69 282 LEU A O 1
ATOM 2321 N N . GLN A 1 283 ? 21.521 -1.664 -42.492 1.00 84.94 283 GLN A N 1
ATOM 2322 C CA . GLN A 1 283 ? 20.120 -1.500 -42.856 1.00 84.94 283 GLN A CA 1
ATOM 2323 C C . GLN A 1 283 ? 19.451 -0.440 -41.986 1.00 84.94 283 GLN A C 1
ATOM 2325 O O . GLN A 1 283 ? 19.629 -0.389 -40.770 1.00 84.94 283 GLN A O 1
ATOM 2330 N N . LYS A 1 284 ? 18.660 0.413 -42.637 1.00 89.44 284 LYS A N 1
ATOM 2331 C CA . LYS A 1 284 ? 17.897 1.478 -41.992 1.00 89.44 284 LYS A CA 1
ATOM 2332 C C . LYS A 1 284 ? 16.421 1.311 -42.287 1.00 89.44 284 LYS A C 1
ATOM 2334 O O . LYS A 1 284 ? 16.048 0.932 -43.397 1.00 89.44 284 LYS A O 1
ATOM 2339 N N . ASP A 1 285 ? 15.599 1.611 -41.295 1.00 86.94 285 ASP A N 1
ATOM 2340 C CA . ASP A 1 285 ? 14.150 1.584 -41.439 1.00 86.94 285 ASP A CA 1
ATOM 2341 C C . ASP A 1 285 ? 13.624 2.787 -42.248 1.00 86.94 285 ASP A C 1
ATOM 2343 O O . ASP A 1 285 ? 14.374 3.662 -42.692 1.00 86.94 285 ASP A O 1
ATOM 2347 N N . GLY A 1 286 ? 12.300 2.867 -42.415 1.00 84.88 286 GLY A N 1
ATOM 2348 C CA . GLY A 1 286 ? 11.646 3.983 -43.110 1.00 84.88 286 GLY A CA 1
ATOM 2349 C C . GLY A 1 286 ? 11.837 5.360 -42.453 1.00 84.88 286 GLY A C 1
ATOM 2350 O O . GLY A 1 286 ? 11.485 6.369 -43.063 1.00 84.88 286 GLY A O 1
ATOM 2351 N N . LYS A 1 287 ? 12.391 5.421 -41.235 1.00 86.00 287 LYS A N 1
ATOM 2352 C CA . LYS A 1 287 ? 12.741 6.648 -40.505 1.00 86.00 287 LYS A CA 1
ATOM 2353 C C . LYS A 1 287 ? 14.250 6.927 -40.513 1.00 86.00 287 LYS A C 1
ATOM 2355 O O . LYS A 1 287 ? 14.680 7.936 -39.960 1.00 86.00 287 LYS A O 1
ATOM 2360 N N . GLY A 1 288 ? 15.049 6.082 -41.168 1.00 90.94 288 GLY A N 1
ATOM 2361 C CA . GLY A 1 288 ? 16.498 6.235 -41.277 1.00 90.94 288 GLY A CA 1
ATOM 2362 C C . GLY A 1 288 ? 17.288 5.730 -40.066 1.00 90.94 288 GLY A C 1
ATOM 2363 O O . GLY A 1 288 ? 18.486 6.029 -39.990 1.00 90.94 288 GLY A O 1
ATOM 2364 N N . MET A 1 289 ? 16.649 4.985 -39.158 1.00 93.44 289 MET A N 1
ATOM 2365 C CA . MET A 1 289 ? 17.268 4.430 -37.953 1.00 93.44 289 MET A CA 1
ATOM 2366 C C . MET A 1 289 ? 17.816 3.025 -38.202 1.00 93.44 289 MET A C 1
ATOM 2368 O O . MET A 1 289 ? 17.151 2.201 -38.835 1.00 93.44 289 MET A O 1
ATOM 2372 N N . SER A 1 290 ? 19.004 2.736 -37.675 1.00 95.81 290 SER A N 1
ATOM 2373 C CA . SER A 1 290 ? 19.573 1.385 -37.692 1.00 95.81 290 SER A CA 1
ATOM 2374 C C . SER A 1 290 ? 18.870 0.440 -36.708 1.00 95.81 290 SER A C 1
ATOM 2376 O O . SER A 1 290 ? 18.105 0.872 -35.839 1.00 95.81 290 SER A O 1
ATOM 2378 N N . GLU A 1 291 ? 19.124 -0.871 -36.798 1.00 96.50 291 GLU A N 1
ATOM 2379 C CA . GLU A 1 291 ? 18.658 -1.816 -35.771 1.00 96.50 291 GLU A CA 1
ATOM 2380 C C . GLU A 1 291 ? 19.163 -1.420 -34.377 1.00 96.50 291 GLU A C 1
ATOM 2382 O O . GLU A 1 291 ? 18.393 -1.440 -33.414 1.00 96.50 291 GLU A O 1
ATOM 2387 N N . ARG A 1 292 ? 20.438 -1.023 -34.259 1.00 97.44 292 ARG A N 1
ATOM 2388 C CA . ARG A 1 292 ? 21.037 -0.635 -32.978 1.00 97.44 292 ARG A CA 1
ATOM 2389 C C . ARG A 1 292 ? 20.339 0.581 -32.388 1.00 97.44 292 ARG A C 1
ATOM 2391 O O . ARG A 1 292 ? 20.009 0.558 -31.206 1.00 97.44 292 ARG A O 1
ATOM 2398 N N . GLU A 1 293 ? 20.103 1.621 -33.187 1.00 96.69 293 GLU A N 1
ATOM 2399 C CA . GLU A 1 293 ? 19.433 2.847 -32.735 1.00 96.69 293 GLU A CA 1
ATOM 2400 C C . GLU A 1 293 ? 18.030 2.536 -32.203 1.00 96.69 293 GLU A C 1
ATOM 2402 O O . GLU A 1 293 ? 17.698 2.915 -31.080 1.00 96.69 293 GLU A O 1
ATOM 2407 N N . ARG A 1 294 ? 17.247 1.742 -32.944 1.00 96.12 294 ARG A N 1
ATOM 2408 C CA . ARG A 1 294 ? 15.915 1.299 -32.501 1.00 96.12 294 ARG A CA 1
ATOM 2409 C C . ARG A 1 294 ? 15.985 0.406 -31.258 1.00 96.12 294 ARG A C 1
ATOM 2411 O O . ARG A 1 294 ? 15.138 0.509 -30.378 1.00 96.12 294 ARG A O 1
ATOM 2418 N N . THR A 1 295 ? 16.982 -0.475 -31.158 1.00 97.62 295 THR A N 1
ATOM 2419 C CA . THR A 1 295 ? 17.152 -1.381 -30.007 1.00 97.62 295 THR A CA 1
ATOM 2420 C C . THR A 1 295 ? 17.552 -0.621 -28.741 1.00 97.62 295 THR A C 1
ATOM 2422 O O . THR A 1 295 ? 17.074 -0.948 -27.655 1.00 97.62 295 THR A O 1
ATOM 2425 N N . ILE A 1 296 ? 18.373 0.429 -28.858 1.00 97.06 296 ILE A N 1
ATOM 2426 C CA . ILE A 1 296 ? 18.725 1.319 -27.741 1.00 97.06 296 ILE A CA 1
ATOM 2427 C C . ILE A 1 296 ? 17.468 1.959 -27.140 1.00 97.06 296 ILE A C 1
ATOM 2429 O O . ILE A 1 296 ? 17.357 2.037 -25.918 1.00 97.06 296 ILE A O 1
ATOM 2433 N N . GLU A 1 297 ? 16.500 2.360 -27.968 1.00 95.56 297 GLU A N 1
ATOM 2434 C CA . GLU A 1 297 ? 15.234 2.928 -27.490 1.00 95.56 297 GLU A CA 1
ATOM 2435 C C . GLU A 1 297 ? 14.366 1.928 -26.711 1.00 95.56 297 GLU A C 1
ATOM 2437 O O . GLU A 1 297 ? 13.548 2.346 -25.893 1.00 95.56 297 GLU A O 1
ATOM 2442 N N . LEU A 1 298 ? 14.555 0.620 -26.910 1.00 96.94 298 LEU A N 1
ATOM 2443 C CA . LEU A 1 298 ? 13.812 -0.426 -26.201 1.00 96.94 298 LEU A CA 1
ATOM 2444 C C . LEU A 1 298 ? 14.498 -0.898 -24.915 1.00 96.94 298 LEU A C 1
ATOM 2446 O O . LEU A 1 298 ? 13.838 -1.496 -24.067 1.00 96.94 298 LEU A O 1
ATOM 2450 N N . ILE A 1 299 ? 15.805 -0.674 -24.752 1.00 98.00 299 ILE A N 1
ATOM 2451 C CA . ILE A 1 299 ? 16.565 -1.166 -23.596 1.00 98.00 299 ILE A CA 1
ATOM 2452 C C . ILE A 1 299 ? 16.824 -0.016 -22.623 1.00 98.00 299 ILE A C 1
ATOM 2454 O O . ILE A 1 299 ? 17.709 0.815 -22.830 1.00 98.00 299 ILE A O 1
ATOM 2458 N N . LYS A 1 300 ? 16.060 0.008 -21.529 1.00 97.44 300 LYS A N 1
ATOM 2459 C CA . LYS A 1 300 ? 16.012 1.122 -20.573 1.00 97.44 300 LYS A CA 1
ATOM 2460 C C . LYS A 1 300 ? 16.662 0.759 -19.243 1.00 97.44 300 LYS A C 1
ATOM 2462 O O . LYS A 1 300 ? 16.553 -0.391 -18.823 1.00 97.44 300 LYS A O 1
ATOM 2467 N N . PRO A 1 301 ? 17.349 1.683 -18.558 1.00 97.56 301 PRO A N 1
ATOM 2468 C CA . PRO A 1 301 ? 17.950 1.366 -17.270 1.00 97.56 301 PRO A CA 1
ATOM 2469 C C . PRO A 1 301 ? 16.845 1.150 -16.224 1.00 97.56 301 PRO A C 1
ATOM 2471 O O . PRO A 1 301 ? 15.793 1.790 -16.281 1.00 97.56 301 PRO A O 1
ATOM 2474 N N . ILE A 1 302 ? 17.050 0.224 -15.283 1.00 97.44 302 ILE A N 1
ATOM 2475 C CA . ILE A 1 302 ? 16.008 -0.180 -14.327 1.00 97.44 302 ILE A CA 1
ATOM 2476 C C . ILE A 1 302 ? 16.492 -0.148 -12.872 1.00 97.44 302 ILE A C 1
ATOM 2478 O O . ILE A 1 302 ? 17.585 -0.617 -12.558 1.00 97.44 302 ILE A O 1
ATOM 2482 N N . LEU A 1 303 ? 15.646 0.368 -11.975 1.00 97.00 303 LEU A N 1
ATOM 2483 C CA . LEU A 1 303 ? 15.838 0.365 -10.523 1.00 97.00 303 LEU A CA 1
ATOM 2484 C C . LEU A 1 303 ? 14.889 -0.643 -9.877 1.00 97.00 303 LEU A C 1
ATOM 2486 O O . LEU A 1 303 ? 13.675 -0.439 -9.831 1.00 97.00 303 LEU A O 1
ATOM 2490 N N . ARG A 1 304 ? 15.421 -1.750 -9.354 1.00 96.44 304 ARG A N 1
ATOM 2491 C CA . ARG A 1 304 ? 14.623 -2.689 -8.551 1.00 96.44 304 ARG A CA 1
ATOM 2492 C C . ARG A 1 304 ? 14.373 -2.086 -7.175 1.00 96.44 304 ARG A C 1
ATOM 2494 O O . ARG A 1 304 ? 15.132 -1.244 -6.712 1.00 96.44 304 ARG A O 1
ATOM 2501 N N . GLY A 1 305 ? 13.386 -2.611 -6.450 1.00 95.00 305 GLY A N 1
ATOM 2502 C CA . GLY A 1 305 ? 13.053 -2.094 -5.118 1.00 95.00 305 GLY A CA 1
ATOM 2503 C C . GLY A 1 305 ? 14.237 -2.013 -4.141 1.00 95.00 305 GLY A C 1
ATOM 2504 O O . GLY A 1 305 ? 14.328 -1.060 -3.382 1.00 95.00 305 GLY A O 1
ATOM 2505 N N . LYS A 1 306 ? 15.187 -2.958 -4.198 1.00 94.62 306 LYS A N 1
ATOM 2506 C CA . LYS A 1 306 ? 16.396 -2.940 -3.351 1.00 94.62 306 LYS A CA 1
ATOM 2507 C C . LYS A 1 306 ? 17.453 -1.913 -3.773 1.00 94.62 306 LYS A C 1
ATOM 2509 O O . LYS A 1 306 ? 18.325 -1.594 -2.966 1.00 94.62 306 LYS A O 1
ATOM 2514 N N . ASP A 1 307 ? 17.398 -1.464 -5.023 1.00 95.56 307 ASP A N 1
ATOM 2515 C CA . ASP A 1 307 ? 18.318 -0.485 -5.601 1.00 95.56 307 ASP A CA 1
ATOM 2516 C C . ASP A 1 307 ? 17.883 0.946 -5.202 1.00 95.56 307 ASP A C 1
ATOM 2518 O O . ASP A 1 307 ? 18.693 1.864 -5.231 1.00 95.56 307 ASP A O 1
ATOM 2522 N N . ILE A 1 308 ? 16.626 1.137 -4.773 1.00 96.00 308 ILE A N 1
ATOM 2523 C CA . ILE A 1 308 ? 16.061 2.418 -4.322 1.00 96.00 308 ILE A CA 1
ATOM 2524 C C . ILE A 1 308 ? 16.323 2.609 -2.821 1.00 96.00 308 ILE A C 1
ATOM 2526 O O . ILE A 1 308 ? 16.004 1.730 -2.016 1.00 96.00 308 ILE A O 1
ATOM 2530 N N . LYS A 1 309 ? 16.890 3.758 -2.443 1.00 94.31 309 LYS A N 1
ATOM 2531 C CA . LYS A 1 309 ? 17.231 4.151 -1.066 1.00 94.31 309 LYS A CA 1
ATOM 2532 C C . LYS A 1 309 ? 16.530 5.460 -0.692 1.00 94.31 309 LYS A C 1
ATOM 2534 O O . LYS A 1 309 ? 15.949 6.135 -1.542 1.00 94.31 309 LYS A O 1
ATOM 2539 N N . ARG A 1 310 ? 16.617 5.854 0.579 1.00 94.19 310 ARG A N 1
ATOM 2540 C CA . ARG A 1 310 ? 16.162 7.169 1.045 1.00 94.19 310 ARG A CA 1
ATOM 2541 C C . ARG A 1 310 ? 16.947 8.280 0.330 1.00 94.19 310 ARG A C 1
ATOM 2543 O O . ARG A 1 310 ? 18.162 8.396 0.505 1.00 94.19 310 ARG A O 1
ATOM 2550 N N . TYR A 1 311 ? 16.259 9.069 -0.500 1.00 93.12 311 TYR A N 1
ATOM 2551 C CA . TYR A 1 311 ? 16.814 10.167 -1.312 1.00 93.12 311 TYR A CA 1
ATOM 2552 C C . TYR A 1 311 ? 17.887 9.797 -2.357 1.00 93.12 311 TYR A C 1
ATOM 2554 O O . TYR A 1 311 ? 18.491 10.690 -2.952 1.00 93.12 311 TYR A O 1
ATOM 2562 N N . SER A 1 312 ? 18.163 8.517 -2.599 1.00 92.94 312 SER A N 1
ATOM 2563 C CA . SER A 1 312 ? 19.145 8.087 -3.602 1.00 92.94 312 SER A CA 1
ATOM 2564 C C . SER A 1 312 ? 18.825 6.708 -4.162 1.00 92.94 312 SER A C 1
ATOM 2566 O O . SER A 1 312 ? 17.850 6.061 -3.786 1.00 92.94 312 SER A O 1
ATOM 2568 N N . TYR A 1 313 ? 19.649 6.253 -5.095 1.00 93.62 313 TYR A N 1
ATOM 2569 C CA . TYR A 1 313 ? 19.619 4.889 -5.590 1.00 93.62 313 TYR A CA 1
ATOM 2570 C C . TYR A 1 313 ? 21.040 4.380 -5.829 1.00 93.62 313 TYR A C 1
ATOM 2572 O O . TYR A 1 313 ? 21.975 5.150 -6.045 1.00 93.62 313 TYR A O 1
ATOM 2580 N N . GLU A 1 314 ? 21.181 3.062 -5.814 1.00 93.88 314 GLU A N 1
ATOM 2581 C CA . GLU A 1 314 ? 22.396 2.329 -6.158 1.00 93.88 314 GLU A CA 1
ATOM 2582 C C . GLU A 1 314 ? 22.082 1.488 -7.397 1.00 93.88 314 GLU A C 1
ATOM 2584 O O . GLU A 1 314 ? 21.622 0.349 -7.294 1.00 93.88 314 GLU A O 1
ATOM 2589 N N . TRP A 1 315 ? 22.250 2.077 -8.585 1.00 94.75 315 TRP A N 1
ATOM 2590 C CA . TRP A 1 315 ? 21.953 1.367 -9.826 1.00 94.75 315 TRP A CA 1
ATOM 2591 C C . TRP A 1 315 ? 22.908 0.186 -10.000 1.00 94.75 315 TRP A C 1
ATOM 2593 O O . TRP A 1 315 ? 24.121 0.329 -9.900 1.00 94.75 315 TRP A O 1
ATOM 2603 N N . ALA A 1 316 ? 22.340 -0.989 -10.254 1.00 96.81 316 ALA A N 1
ATOM 2604 C CA . ALA A 1 316 ? 23.076 -2.246 -10.304 1.00 96.81 316 ALA A CA 1
ATOM 2605 C C . ALA A 1 316 ? 23.532 -2.628 -11.722 1.00 96.81 316 ALA A C 1
ATOM 2607 O O . ALA A 1 316 ? 23.632 -3.820 -12.009 1.00 96.81 316 ALA A O 1
ATOM 2608 N N . ASP A 1 317 ? 23.710 -1.646 -12.613 1.00 97.50 317 ASP A N 1
ATOM 2609 C CA . ASP A 1 317 ? 24.057 -1.862 -14.026 1.00 97.50 317 ASP A CA 1
ATOM 2610 C C . ASP A 1 317 ? 23.078 -2.812 -14.743 1.00 97.50 317 ASP A C 1
ATOM 2612 O O . ASP A 1 317 ? 23.446 -3.645 -15.573 1.00 97.50 317 ASP A O 1
ATOM 2616 N N . LEU A 1 318 ? 21.794 -2.704 -14.384 1.00 98.19 318 LEU A N 1
ATOM 2617 C CA . LEU A 1 318 ? 20.713 -3.500 -14.955 1.00 98.19 318 LEU A CA 1
ATOM 2618 C C . LEU A 1 318 ? 19.826 -2.681 -15.881 1.00 98.19 318 LEU A C 1
ATOM 2620 O O . LEU A 1 318 ? 19.522 -1.510 -15.636 1.00 98.19 318 LEU A O 1
ATOM 2624 N N . TRP A 1 319 ? 19.321 -3.373 -16.891 1.00 98.50 319 TRP A N 1
ATOM 2625 C CA . TRP A 1 319 ? 18.478 -2.837 -17.941 1.00 98.50 319 TRP A CA 1
ATOM 2626 C C . TRP A 1 319 ? 17.239 -3.697 -18.121 1.00 98.50 319 TRP A C 1
ATOM 2628 O O . TRP A 1 319 ? 17.278 -4.900 -17.882 1.00 98.50 319 TRP A O 1
ATOM 2638 N N . VAL A 1 320 ? 16.145 -3.093 -18.566 1.00 98.19 320 VAL A N 1
ATOM 2639 C CA . VAL A 1 320 ? 14.927 -3.782 -18.970 1.00 98.19 320 VAL A CA 1
ATOM 2640 C C . VAL A 1 320 ? 14.726 -3.671 -20.473 1.00 98.19 320 VAL A C 1
ATOM 2642 O O . VAL A 1 320 ? 14.843 -2.589 -21.042 1.00 98.19 320 VAL A O 1
ATOM 2645 N N . ILE A 1 321 ? 14.398 -4.791 -21.108 1.00 98.38 321 ILE A N 1
ATOM 2646 C CA . ILE A 1 321 ? 13.890 -4.830 -22.478 1.00 98.38 321 ILE A CA 1
ATOM 2647 C C . ILE A 1 321 ? 12.397 -4.486 -22.412 1.00 98.38 321 ILE A C 1
ATOM 2649 O O . ILE A 1 321 ? 11.588 -5.266 -21.903 1.00 98.38 321 ILE A O 1
ATOM 2653 N N . ALA A 1 322 ? 12.047 -3.292 -22.879 1.00 96.38 322 ALA A N 1
ATOM 2654 C CA . ALA A 1 322 ? 10.732 -2.667 -22.776 1.00 96.38 322 ALA A CA 1
ATOM 2655 C C . ALA A 1 322 ? 9.923 -2.801 -24.084 1.00 96.38 322 ALA A C 1
ATOM 2657 O O . ALA A 1 322 ? 9.491 -1.818 -24.684 1.00 96.38 322 ALA A O 1
ATOM 2658 N N . THR A 1 323 ? 9.698 -4.037 -24.533 1.00 96.50 323 THR A N 1
ATOM 2659 C CA . THR A 1 323 ? 8.885 -4.375 -25.712 1.00 96.50 323 THR A CA 1
ATOM 2660 C C . THR A 1 323 ? 7.394 -4.368 -25.354 1.00 96.50 323 THR A C 1
ATOM 2662 O O . THR A 1 323 ? 6.754 -5.410 -25.222 1.00 96.50 323 THR A O 1
ATOM 2665 N N . PHE A 1 324 ? 6.816 -3.189 -25.118 1.00 95.62 324 PHE A N 1
ATOM 2666 C CA . PHE A 1 324 ? 5.395 -3.084 -24.763 1.00 95.62 324 PHE A CA 1
ATOM 2667 C C . PHE A 1 324 ? 4.476 -3.273 -25.981 1.00 95.62 324 PHE A C 1
ATOM 2669 O O . PHE A 1 324 ? 4.771 -2.714 -27.039 1.00 95.62 324 PHE A O 1
ATOM 2676 N N . PRO A 1 325 ? 3.311 -3.937 -25.837 1.00 94.50 325 PRO A N 1
ATOM 2677 C CA . PRO A 1 325 ? 2.388 -4.128 -26.960 1.00 94.50 325 PRO A CA 1
ATOM 2678 C C . PRO A 1 325 ? 1.873 -2.821 -27.586 1.00 94.50 325 PRO A C 1
ATOM 2680 O O . PRO A 1 325 ? 1.574 -2.760 -28.778 1.00 94.50 325 PRO A O 1
ATOM 2683 N N . SER A 1 326 ? 1.804 -1.734 -26.806 1.00 92.69 326 SER A N 1
ATOM 2684 C CA . SER A 1 326 ? 1.408 -0.402 -27.290 1.00 92.69 326 SER A CA 1
ATOM 2685 C C . SER A 1 326 ? 2.346 0.162 -28.360 1.00 92.69 326 SER A C 1
ATOM 2687 O O . SER A 1 326 ? 1.914 0.991 -29.160 1.00 92.69 326 SER A O 1
ATOM 2689 N N . LEU A 1 327 ? 3.600 -0.300 -28.399 1.00 92.94 327 LEU A N 1
ATOM 2690 C CA . LEU A 1 327 ? 4.591 0.102 -29.395 1.00 92.94 327 LEU A CA 1
ATOM 2691 C C . LEU A 1 327 ? 4.353 -0.555 -30.762 1.00 92.94 327 LEU A C 1
ATOM 2693 O O . LEU A 1 327 ? 4.909 -0.079 -31.747 1.00 92.94 327 LEU A O 1
ATOM 2697 N N . LYS A 1 328 ? 3.517 -1.607 -30.833 1.00 93.75 328 LYS A N 1
ATOM 2698 C CA . LYS A 1 328 ? 3.184 -2.344 -32.068 1.00 93.75 328 LYS A CA 1
ATOM 2699 C C . LYS A 1 328 ? 4.430 -2.745 -32.865 1.00 93.75 328 LYS A C 1
ATOM 2701 O O . LYS A 1 328 ? 4.502 -2.525 -34.072 1.00 93.75 328 LYS A O 1
ATOM 2706 N N . LEU A 1 329 ? 5.419 -3.281 -32.158 1.00 94.94 329 LEU A N 1
ATOM 2707 C CA . LEU A 1 329 ? 6.695 -3.674 -32.741 1.00 94.94 329 LEU A CA 1
ATOM 2708 C C . LEU A 1 329 ? 6.509 -4.897 -33.639 1.00 94.94 329 LEU A C 1
ATOM 2710 O O . LEU A 1 329 ? 5.795 -5.833 -33.274 1.00 94.94 329 LEU A O 1
ATOM 2714 N N . ASP A 1 330 ? 7.215 -4.915 -34.763 1.00 95.31 330 ASP A N 1
ATOM 2715 C CA . ASP A 1 330 ? 7.521 -6.151 -35.470 1.00 95.31 330 ASP A CA 1
ATOM 2716 C C . ASP A 1 330 ? 8.871 -6.662 -34.957 1.00 95.31 330 ASP A C 1
ATOM 2718 O O . ASP A 1 330 ? 9.862 -5.943 -34.986 1.00 95.31 330 ASP A O 1
ATOM 2722 N N . ILE A 1 331 ? 8.934 -7.886 -34.435 1.00 96.44 331 ILE A N 1
ATOM 2723 C CA . ILE A 1 331 ? 10.187 -8.437 -33.896 1.00 96.44 331 ILE A CA 1
ATOM 2724 C C . ILE A 1 331 ? 11.202 -8.762 -34.997 1.00 96.44 331 ILE A C 1
ATOM 2726 O O . ILE A 1 331 ? 12.393 -8.882 -34.709 1.00 96.44 331 ILE A O 1
ATOM 2730 N N . ASP A 1 332 ? 10.753 -8.890 -36.248 1.00 95.06 332 ASP A N 1
ATOM 2731 C CA . ASP A 1 332 ? 11.630 -9.127 -37.397 1.00 95.06 332 ASP A CA 1
ATOM 2732 C C . ASP A 1 332 ? 12.468 -7.894 -37.753 1.00 95.06 332 ASP A C 1
ATOM 2734 O O . ASP A 1 332 ? 13.554 -8.036 -38.312 1.00 95.06 332 ASP A O 1
ATOM 2738 N N . ASP A 1 333 ? 12.037 -6.709 -37.315 1.00 94.31 333 ASP A N 1
ATOM 2739 C CA . ASP A 1 333 ? 12.823 -5.478 -37.381 1.00 94.31 333 ASP A CA 1
ATOM 2740 C C . ASP A 1 333 ? 14.010 -5.456 -36.398 1.00 94.31 333 ASP A C 1
ATOM 2742 O O . ASP A 1 333 ? 14.884 -4.595 -36.515 1.00 94.31 333 ASP A O 1
ATOM 2746 N N . TYR A 1 334 ? 14.056 -6.384 -35.436 1.00 96.75 334 TYR A N 1
ATOM 2747 C CA . TYR A 1 334 ? 15.060 -6.444 -34.368 1.00 96.75 334 TYR A CA 1
ATOM 2748 C C . TYR A 1 334 ? 15.725 -7.832 -34.303 1.00 96.75 334 TYR A C 1
ATOM 2750 O O . TYR A 1 334 ? 15.601 -8.526 -33.286 1.00 96.75 334 TYR A O 1
ATOM 2758 N N . PRO A 1 335 ? 16.410 -8.298 -35.364 1.00 96.50 335 PRO A N 1
ATOM 2759 C CA . PRO A 1 335 ? 16.909 -9.673 -35.460 1.00 96.50 335 PRO A CA 1
ATOM 2760 C C . PRO A 1 335 ? 17.844 -10.093 -34.312 1.00 96.50 335 PRO A C 1
ATOM 2762 O O . PRO A 1 335 ? 17.785 -11.246 -33.866 1.00 96.50 335 PRO A O 1
ATOM 2765 N N . SER A 1 336 ? 18.655 -9.188 -33.767 1.00 97.88 336 SER A N 1
ATOM 2766 C CA . SER A 1 336 ? 19.533 -9.458 -32.618 1.00 97.88 336 SER A CA 1
ATOM 2767 C C . SER A 1 336 ? 18.733 -9.677 -31.341 1.00 97.88 336 SER A C 1
ATOM 2769 O O . SER A 1 336 ? 18.948 -10.655 -30.619 1.00 97.88 336 SER A O 1
ATOM 2771 N N . LEU A 1 337 ? 17.755 -8.803 -31.083 1.00 97.75 337 LEU A N 1
ATOM 2772 C CA . LEU A 1 337 ? 16.865 -8.922 -29.930 1.00 97.75 337 LEU A CA 1
ATOM 2773 C C . LEU A 1 337 ? 15.969 -10.161 -30.049 1.00 97.75 337 LEU A C 1
ATOM 2775 O O . LEU A 1 337 ? 15.808 -10.899 -29.077 1.00 97.75 337 LEU A O 1
ATOM 2779 N N . LYS A 1 338 ? 15.452 -10.441 -31.253 1.00 98.31 338 LYS A N 1
ATOM 2780 C CA . LYS A 1 338 ? 14.706 -11.659 -31.583 1.00 98.31 338 LYS A CA 1
ATOM 2781 C C . LYS A 1 338 ? 15.522 -12.903 -31.265 1.00 98.31 338 LYS A C 1
ATOM 2783 O O . LYS A 1 338 ? 15.015 -13.814 -30.609 1.00 98.31 338 LYS A O 1
ATOM 2788 N N . THR A 1 339 ? 16.777 -12.938 -31.711 1.00 98.38 339 THR A N 1
ATOM 2789 C CA . THR A 1 339 ? 17.699 -14.057 -31.480 1.00 98.38 339 THR A CA 1
ATOM 2790 C C . THR A 1 339 ? 17.934 -14.272 -29.991 1.00 98.38 339 THR A C 1
ATOM 2792 O O . THR A 1 339 ? 17.860 -15.406 -29.522 1.00 98.38 339 THR A O 1
ATOM 2795 N N . TYR A 1 340 ? 18.160 -13.197 -29.234 1.00 98.56 340 TYR A N 1
ATOM 2796 C CA . TYR A 1 340 ? 18.335 -13.266 -27.787 1.00 98.56 340 TYR A CA 1
ATOM 2797 C C . TYR A 1 340 ? 17.076 -13.777 -27.070 1.00 98.56 340 TYR A C 1
ATOM 2799 O O . TYR A 1 340 ? 17.134 -14.789 -26.372 1.00 98.56 340 TYR A O 1
ATOM 2807 N N . LEU A 1 341 ? 15.922 -13.132 -27.273 1.00 98.38 341 LEU A N 1
ATOM 2808 C CA . LEU A 1 341 ? 14.680 -13.495 -26.584 1.00 98.38 341 LEU A CA 1
ATOM 2809 C C . LEU A 1 341 ? 14.219 -14.915 -26.948 1.00 98.38 341 LEU A C 1
ATOM 2811 O O . LEU A 1 341 ? 13.701 -15.629 -26.090 1.00 98.38 341 LEU A O 1
ATOM 2815 N N . SER A 1 342 ? 14.462 -15.371 -28.182 1.00 98.12 342 SER A N 1
ATOM 2816 C CA . SER A 1 342 ? 14.095 -16.726 -28.624 1.00 98.12 342 SER A CA 1
ATOM 2817 C C . SER A 1 342 ? 14.739 -17.835 -27.782 1.00 98.12 342 SER A C 1
ATOM 2819 O O . SER A 1 342 ? 14.160 -18.913 -27.668 1.00 98.12 342 SER A O 1
ATOM 2821 N N . GLN A 1 343 ? 15.884 -17.575 -27.139 1.00 98.19 343 GLN A N 1
ATOM 2822 C CA . GLN A 1 343 ? 16.569 -18.536 -26.259 1.00 98.19 343 GLN A CA 1
ATOM 2823 C C . GLN A 1 343 ? 15.758 -18.881 -25.004 1.00 98.19 343 GLN A C 1
ATOM 2825 O O . GLN A 1 343 ? 15.979 -19.921 -24.389 1.00 98.19 343 GLN A O 1
ATOM 2830 N N . PHE A 1 344 ? 14.804 -18.026 -24.628 1.00 97.94 344 PHE A N 1
ATOM 2831 C CA . PHE A 1 344 ? 13.939 -18.230 -23.469 1.00 97.94 344 PHE A CA 1
ATOM 2832 C C . PHE A 1 344 ? 12.604 -18.881 -23.834 1.00 97.94 344 PHE A C 1
ATOM 2834 O O . PHE A 1 344 ? 11.749 -19.036 -22.963 1.00 97.94 344 PHE A O 1
ATOM 2841 N N . ARG A 1 345 ? 12.373 -19.259 -25.095 1.00 97.19 345 ARG A N 1
ATOM 2842 C CA . ARG A 1 345 ? 11.160 -19.995 -25.472 1.00 97.19 345 ARG A CA 1
ATOM 2843 C C . ARG A 1 345 ? 11.267 -21.462 -25.015 1.00 97.19 345 ARG A C 1
ATOM 2845 O O . ARG A 1 345 ? 12.358 -22.027 -25.045 1.00 97.19 345 ARG A O 1
ATOM 2852 N N . PRO A 1 346 ? 10.164 -22.087 -24.559 1.00 95.94 346 PRO A N 1
ATOM 2853 C CA . PRO A 1 346 ? 8.796 -21.559 -24.545 1.00 95.94 346 PRO A CA 1
ATOM 2854 C C . PRO A 1 346 ? 8.457 -20.718 -23.299 1.00 95.94 346 PRO A C 1
ATOM 2856 O O . PRO A 1 346 ? 7.349 -20.214 -23.179 1.00 95.94 346 PRO A O 1
ATOM 2859 N N . ARG A 1 347 ? 9.384 -20.523 -22.351 1.00 96.75 347 ARG A N 1
ATOM 2860 C CA . ARG A 1 347 ? 9.100 -19.887 -21.048 1.00 96.75 347 ARG A CA 1
ATOM 2861 C C . ARG A 1 347 ? 8.498 -18.485 -21.154 1.00 96.75 347 ARG A C 1
ATOM 2863 O O . ARG A 1 347 ? 7.653 -18.135 -20.336 1.00 96.75 347 ARG A O 1
ATOM 2870 N N . ILE A 1 348 ? 8.914 -17.688 -22.136 1.00 96.81 348 ILE A N 1
ATOM 2871 C CA . ILE A 1 348 ? 8.351 -16.346 -22.373 1.00 96.81 348 ILE A CA 1
ATOM 2872 C C . ILE A 1 348 ? 7.090 -16.342 -23.245 1.00 96.81 348 ILE A C 1
ATOM 2874 O O . ILE A 1 348 ? 6.459 -15.294 -23.377 1.00 96.81 348 ILE A O 1
ATOM 2878 N N . ASP A 1 349 ? 6.682 -17.489 -23.791 1.00 95.62 349 ASP A N 1
ATOM 2879 C CA . ASP A 1 349 ? 5.452 -17.588 -24.571 1.00 95.62 349 ASP A CA 1
ATOM 2880 C C . ASP A 1 349 ? 4.238 -17.290 -23.701 1.00 95.62 349 ASP A C 1
ATOM 2882 O O . ASP A 1 349 ? 4.141 -17.725 -22.555 1.00 95.62 349 ASP A O 1
ATOM 2886 N N . GLN A 1 350 ? 3.279 -16.559 -24.261 1.00 93.94 350 GLN A N 1
ATOM 2887 C CA . GLN A 1 350 ? 2.053 -16.157 -23.573 1.00 93.94 350 GLN A CA 1
ATOM 2888 C C . GLN A 1 350 ? 0.914 -17.142 -23.882 1.00 93.94 350 GLN A C 1
ATOM 2890 O O . GLN A 1 350 ? -0.182 -16.749 -24.279 1.00 93.94 350 GLN A O 1
ATOM 2895 N N . SER A 1 351 ? 1.188 -18.446 -23.752 1.00 93.62 351 SER A N 1
ATOM 2896 C CA . SER A 1 351 ? 0.256 -19.537 -24.090 1.00 93.62 351 SER A CA 1
ATOM 2897 C C . SER A 1 351 ? -0.633 -19.972 -22.919 1.00 93.62 351 SER A C 1
ATOM 2899 O O . SER A 1 351 ? -1.715 -20.520 -23.131 1.00 93.62 351 SER A O 1
ATOM 2901 N N . GLY A 1 352 ? -0.205 -19.713 -21.678 1.00 92.56 352 GLY A N 1
ATOM 2902 C CA . GLY A 1 352 ? -0.820 -20.238 -20.455 1.00 92.56 352 GLY A CA 1
ATOM 2903 C C . GLY A 1 352 ? -0.516 -21.711 -20.175 1.00 92.56 352 GLY A C 1
ATOM 2904 O O . GLY A 1 352 ? -1.044 -22.258 -19.208 1.00 92.56 352 GLY A O 1
ATOM 2905 N N . GLU A 1 353 ? 0.316 -22.356 -20.994 1.00 95.25 353 GLU A N 1
ATOM 2906 C CA . GLU A 1 353 ? 0.777 -23.720 -20.744 1.00 95.25 353 GLU A CA 1
ATOM 2907 C C . GLU A 1 353 ? 1.737 -23.773 -19.548 1.00 95.25 353 GLU A C 1
ATOM 2909 O O . GLU A 1 353 ? 2.347 -22.777 -19.149 1.00 95.25 353 GLU A O 1
ATOM 2914 N N . LYS A 1 354 ? 1.890 -24.958 -18.949 1.00 93.44 354 LYS A N 1
ATOM 2915 C CA . LYS A 1 354 ? 2.770 -25.142 -17.790 1.00 93.44 354 LYS A CA 1
ATOM 2916 C C . LYS A 1 354 ? 4.211 -24.761 -18.153 1.00 93.44 354 LYS A C 1
ATOM 2918 O O . LYS A 1 354 ? 4.796 -25.342 -19.057 1.00 93.44 354 LYS A O 1
ATOM 2923 N N . GLY A 1 355 ? 4.790 -23.824 -17.402 1.00 91.12 355 GLY A N 1
ATOM 2924 C CA . GLY A 1 355 ? 6.147 -23.318 -17.639 1.00 91.12 355 GLY A CA 1
ATOM 2925 C C . GLY A 1 355 ? 6.223 -22.132 -18.605 1.00 91.12 355 GLY A C 1
ATOM 2926 O O . GLY A 1 355 ? 7.299 -21.558 -18.737 1.00 91.12 355 GLY A O 1
ATOM 2927 N N . CYS A 1 356 ? 5.102 -21.739 -19.215 1.00 93.69 356 CYS A N 1
ATOM 2928 C CA . CYS A 1 356 ? 4.964 -20.538 -20.035 1.00 93.69 356 CYS A CA 1
ATOM 2929 C C . CYS A 1 356 ? 4.331 -19.397 -19.221 1.00 93.69 356 CYS A C 1
ATOM 2931 O O . CYS A 1 356 ? 3.836 -19.589 -18.103 1.00 93.69 356 CYS A O 1
ATOM 2933 N N . ARG A 1 357 ? 4.319 -18.188 -19.781 1.00 93.81 357 ARG A N 1
ATOM 2934 C CA . ARG A 1 357 ? 3.602 -17.048 -19.200 1.00 93.81 357 ARG A CA 1
ATOM 2935 C C . ARG A 1 357 ? 2.091 -17.209 -19.385 1.00 93.81 357 ARG A C 1
ATOM 2937 O O . ARG A 1 357 ? 1.612 -18.017 -20.181 1.00 93.81 357 ARG A O 1
ATOM 2944 N N . LYS A 1 358 ? 1.332 -16.411 -18.623 1.00 91.94 358 LYS A N 1
ATOM 2945 C CA . LYS A 1 358 ? -0.136 -16.301 -18.700 1.00 91.94 358 LYS A CA 1
ATOM 2946 C C . LYS A 1 358 ? -0.594 -16.206 -20.160 1.00 91.94 358 LYS A C 1
ATOM 2948 O O . LYS A 1 358 ? 0.036 -15.515 -20.954 1.00 91.94 358 LYS A O 1
ATOM 2953 N N . LYS A 1 359 ? -1.718 -16.856 -20.481 1.00 94.06 359 LYS A N 1
ATOM 2954 C CA . LYS A 1 359 ? -2.330 -16.772 -21.809 1.00 94.06 359 LYS A CA 1
ATOM 2955 C C . LYS A 1 359 ? -2.809 -15.352 -22.115 1.00 94.06 359 LYS A C 1
ATOM 2957 O O . LYS A 1 359 ? -3.609 -14.811 -21.349 1.00 94.06 359 LYS A O 1
ATOM 2962 N N . THR A 1 360 ? -2.371 -14.784 -23.234 1.00 92.94 360 THR A N 1
ATOM 2963 C CA . THR A 1 360 ? -2.802 -13.463 -23.727 1.00 92.94 360 THR A CA 1
ATOM 2964 C C . THR A 1 360 ? -2.913 -13.475 -25.260 1.00 92.94 360 THR A C 1
ATOM 2966 O O . THR A 1 360 ? -2.620 -14.483 -25.901 1.00 92.94 360 THR A O 1
ATOM 2969 N N . SER A 1 361 ? -3.368 -12.368 -25.853 1.00 91.94 361 SER A N 1
ATOM 2970 C CA . SER A 1 361 ? -3.314 -12.132 -27.307 1.00 91.94 361 SER A CA 1
ATOM 2971 C C . SER A 1 361 ? -2.046 -11.392 -27.753 1.00 91.94 361 SER A C 1
ATOM 2973 O O . SER A 1 361 ? -1.946 -11.005 -28.914 1.00 91.94 361 SER A O 1
ATOM 2975 N N . ASN A 1 362 ? -1.125 -11.141 -26.824 1.00 93.81 362 ASN A N 1
ATOM 2976 C CA . ASN A 1 362 ? 0.111 -10.404 -27.050 1.00 93.81 362 ASN A CA 1
ATOM 2977 C C . ASN A 1 362 ? 1.130 -11.289 -27.777 1.00 93.81 362 ASN A C 1
ATOM 2979 O O . ASN A 1 362 ? 1.074 -12.522 -27.722 1.00 93.81 362 ASN A O 1
ATOM 2983 N N . GLN A 1 363 ? 2.110 -10.659 -28.412 1.00 96.00 363 GLN A N 1
ATOM 2984 C CA . GLN A 1 363 ? 3.227 -11.372 -29.010 1.00 96.00 363 GLN A CA 1
ATOM 2985 C C . GLN A 1 363 ? 4.147 -11.949 -27.927 1.00 96.00 363 GLN A C 1
ATOM 2987 O O . GLN A 1 363 ? 4.339 -11.378 -26.856 1.00 96.00 363 GLN A O 1
ATOM 2992 N N . TRP A 1 364 ? 4.764 -13.097 -28.196 1.00 96.12 364 TRP A N 1
ATOM 2993 C CA . TRP A 1 364 ? 5.602 -13.815 -27.223 1.00 96.12 364 TRP A CA 1
ATOM 2994 C C . TRP A 1 364 ? 6.781 -12.997 -26.669 1.00 96.12 364 TRP A C 1
ATOM 2996 O O . TRP A 1 364 ? 7.218 -13.228 -25.545 1.00 96.12 364 TRP A O 1
ATOM 3006 N N . PHE A 1 365 ? 7.287 -12.041 -27.448 1.00 96.62 365 PHE A N 1
ATOM 3007 C CA . PHE A 1 365 ? 8.410 -11.185 -27.076 1.00 96.62 365 PHE A CA 1
ATOM 3008 C C . PHE A 1 365 ? 7.977 -9.938 -26.290 1.00 96.62 365 PHE A C 1
ATOM 3010 O O . PHE A 1 365 ? 8.839 -9.174 -25.866 1.00 96.62 365 PHE A O 1
ATOM 3017 N N . GLU A 1 366 ? 6.675 -9.698 -26.101 1.00 96.56 366 GLU A N 1
ATOM 3018 C CA . GLU A 1 366 ? 6.182 -8.499 -25.418 1.00 96.56 366 GLU A CA 1
ATOM 3019 C C . GLU A 1 366 ? 6.303 -8.625 -23.891 1.00 96.56 366 GLU A C 1
ATOM 3021 O O . GLU A 1 366 ? 5.862 -9.606 -23.279 1.00 96.56 366 GLU A O 1
ATOM 3026 N N . THR A 1 367 ? 6.905 -7.618 -23.249 1.00 93.38 367 THR A N 1
ATOM 3027 C CA . THR A 1 367 ? 7.333 -7.678 -21.840 1.00 93.38 367 THR A CA 1
ATOM 3028 C C . THR A 1 367 ? 6.175 -7.868 -20.866 1.00 93.38 367 THR A C 1
ATOM 3030 O O . THR A 1 367 ? 6.352 -8.516 -19.838 1.00 93.38 367 THR A O 1
ATOM 3033 N N . GLN A 1 368 ? 4.982 -7.342 -21.151 1.00 93.31 368 GLN A N 1
ATOM 3034 C CA . GLN A 1 368 ? 3.794 -7.458 -20.293 1.00 93.31 368 GLN A CA 1
ATOM 3035 C C . GLN A 1 368 ? 2.497 -7.124 -21.042 1.00 93.31 368 GLN A C 1
ATOM 3037 O O . GLN A 1 368 ? 2.541 -6.716 -22.200 1.00 93.31 368 GLN A O 1
ATOM 3042 N N . ASP A 1 369 ? 1.357 -7.264 -20.354 1.00 89.75 369 ASP A N 1
ATOM 3043 C CA . ASP A 1 369 ? 0.057 -6.770 -20.824 1.00 89.75 369 ASP A CA 1
ATOM 3044 C C . ASP A 1 369 ? 0.124 -5.264 -21.155 1.00 89.75 369 ASP A C 1
ATOM 3046 O O . ASP A 1 369 ? 0.907 -4.517 -20.563 1.00 89.75 369 ASP A O 1
ATOM 3050 N N . THR A 1 370 ? -0.698 -4.812 -22.109 1.00 89.38 370 THR A N 1
ATOM 3051 C CA . THR A 1 370 ? -0.703 -3.409 -22.558 1.00 89.38 370 THR A CA 1
ATOM 3052 C C . THR A 1 370 ? -0.929 -2.462 -21.381 1.00 89.38 370 THR A C 1
ATOM 3054 O O . THR A 1 370 ? -1.940 -2.554 -20.685 1.00 89.38 370 THR A O 1
ATOM 3057 N N . ILE A 1 371 ? -0.013 -1.509 -21.204 1.00 90.44 371 ILE A N 1
ATOM 3058 C CA . ILE A 1 371 ? -0.137 -0.425 -20.229 1.00 90.44 371 ILE A CA 1
ATOM 3059 C C . ILE A 1 371 ? -0.163 0.923 -20.953 1.00 90.44 371 ILE A C 1
ATOM 3061 O O . ILE A 1 371 ? 0.728 1.233 -21.738 1.00 90.44 371 ILE A O 1
ATOM 3065 N N . ALA A 1 372 ? -1.181 1.743 -20.683 1.00 91.31 372 ALA A N 1
ATOM 3066 C CA . ALA A 1 372 ? -1.306 3.071 -21.296 1.00 91.31 372 ALA A CA 1
ATOM 3067 C C . ALA A 1 372 ? -0.232 4.061 -20.804 1.00 91.31 372 ALA A C 1
ATOM 3069 O O . ALA A 1 372 ? 0.099 5.011 -21.501 1.00 91.31 372 ALA A O 1
ATOM 3070 N N . TYR A 1 373 ? 0.329 3.807 -19.620 1.00 93.62 373 TYR A N 1
ATOM 3071 C CA . TYR A 1 373 ? 1.246 4.698 -18.910 1.00 93.62 373 TYR A CA 1
ATOM 3072 C C . TYR A 1 373 ? 2.732 4.368 -19.133 1.00 93.62 373 TYR A C 1
ATOM 3074 O O . TYR A 1 373 ? 3.586 4.813 -18.376 1.00 93.62 373 TYR A O 1
ATOM 3082 N N . HIS A 1 374 ? 3.104 3.558 -20.134 1.00 92.62 374 HIS A N 1
ATOM 3083 C CA . HIS A 1 374 ? 4.524 3.206 -20.305 1.00 92.62 374 HIS A CA 1
ATOM 3084 C C . HIS A 1 374 ? 5.420 4.430 -20.567 1.00 92.62 374 HIS A C 1
ATOM 3086 O O . HIS A 1 374 ? 6.574 4.438 -20.153 1.00 92.62 374 HIS A O 1
ATOM 3092 N N . GLY A 1 375 ? 4.884 5.479 -21.203 1.00 93.12 375 GLY A N 1
ATOM 3093 C CA . GLY A 1 375 ? 5.594 6.746 -21.392 1.00 93.12 375 GLY A CA 1
ATOM 3094 C C . GLY A 1 375 ? 5.833 7.518 -20.090 1.00 93.12 375 GLY A C 1
ATOM 3095 O O . GLY A 1 375 ? 6.739 8.342 -20.031 1.00 93.12 375 GLY A O 1
ATOM 3096 N N . ASP A 1 376 ? 5.078 7.243 -19.023 1.00 95.12 376 ASP A N 1
ATOM 3097 C CA . ASP A 1 376 ? 5.257 7.890 -17.719 1.00 95.12 376 ASP A CA 1
ATOM 3098 C C . ASP A 1 376 ? 6.558 7.466 -17.022 1.00 95.12 376 ASP A C 1
ATOM 3100 O O . ASP A 1 376 ? 7.084 8.215 -16.202 1.00 95.12 376 ASP A O 1
ATOM 3104 N N . PHE A 1 377 ? 7.148 6.326 -17.397 1.00 95.06 377 PHE A N 1
ATOM 3105 C CA . PHE A 1 377 ? 8.494 5.959 -16.945 1.00 95.06 377 PHE A CA 1
ATOM 3106 C C . PHE A 1 377 ? 9.599 6.847 -17.539 1.00 95.06 377 PHE A C 1
ATOM 3108 O O . PHE A 1 377 ? 10.708 6.841 -17.017 1.00 95.06 377 PHE A O 1
ATOM 3115 N N . GLU A 1 378 ? 9.327 7.628 -18.585 1.00 94.19 378 GLU A N 1
ATOM 3116 C CA . GLU A 1 378 ? 10.282 8.601 -19.143 1.00 94.19 378 GLU A CA 1
ATOM 3117 C C . GLU A 1 378 ? 10.121 9.997 -18.519 1.00 94.19 378 GLU A C 1
ATOM 3119 O O . GLU A 1 378 ? 10.953 10.873 -18.735 1.00 94.19 378 GLU A O 1
ATOM 3124 N N . LYS A 1 379 ? 9.055 10.225 -17.741 1.00 94.44 379 LYS A N 1
ATOM 3125 C CA . LYS A 1 379 ? 8.819 11.497 -17.048 1.00 94.44 379 LYS A CA 1
ATOM 3126 C C . LYS A 1 379 ? 9.653 11.594 -15.773 1.00 94.44 379 LYS A C 1
ATOM 3128 O O . LYS A 1 379 ? 10.069 10.578 -15.205 1.00 94.44 379 LYS A O 1
ATOM 3133 N N . GLU A 1 380 ? 9.817 12.824 -15.291 1.00 94.00 380 GLU A N 1
ATOM 3134 C CA . GLU A 1 380 ? 10.238 13.073 -13.912 1.00 94.00 380 GLU A CA 1
ATOM 3135 C C . GLU A 1 380 ? 9.233 12.436 -12.951 1.00 94.00 380 GLU A C 1
ATOM 3137 O O . GLU A 1 380 ? 8.014 12.534 -13.136 1.00 94.00 380 GLU A O 1
ATOM 3142 N N . LYS A 1 381 ? 9.747 11.721 -11.953 1.00 96.62 381 LYS A N 1
ATOM 3143 C CA . LYS A 1 381 ? 8.921 10.860 -11.105 1.00 96.62 381 LYS A CA 1
ATOM 3144 C C . LYS A 1 381 ? 9.557 10.588 -9.756 1.00 96.62 381 LYS A C 1
ATOM 3146 O O . LYS A 1 381 ? 10.760 10.746 -9.574 1.00 96.62 381 LYS A O 1
ATOM 3151 N N . ILE A 1 382 ? 8.740 10.101 -8.831 1.00 97.62 382 ILE A N 1
ATOM 3152 C CA . ILE A 1 382 ? 9.203 9.428 -7.618 1.00 97.62 382 ILE A CA 1
ATOM 3153 C C . ILE A 1 382 ? 9.227 7.933 -7.903 1.00 97.62 382 ILE A C 1
ATOM 3155 O O . ILE A 1 382 ? 8.194 7.381 -8.269 1.00 97.62 382 ILE A O 1
ATOM 3159 N N . ALA A 1 383 ? 10.357 7.263 -7.709 1.00 97.56 383 ALA A N 1
ATOM 3160 C CA . ALA A 1 383 ? 10.426 5.805 -7.675 1.00 97.56 383 ALA A CA 1
ATOM 3161 C C . ALA A 1 383 ? 10.474 5.323 -6.220 1.00 97.56 383 ALA A C 1
ATOM 3163 O O . ALA A 1 383 ? 11.176 5.907 -5.391 1.00 97.56 383 ALA A O 1
ATOM 3164 N N . TYR A 1 384 ? 9.732 4.261 -5.899 1.00 97.94 384 TYR A N 1
ATOM 3165 C CA . TYR A 1 384 ? 9.699 3.710 -4.542 1.00 97.94 384 TYR A CA 1
ATOM 3166 C C . TYR A 1 384 ? 9.412 2.198 -4.528 1.00 97.94 384 TYR A C 1
ATOM 3168 O O . TYR A 1 384 ? 8.662 1.699 -5.376 1.00 97.94 384 TYR A O 1
ATOM 3176 N N . PRO A 1 385 ? 9.982 1.427 -3.584 1.00 97.06 385 PRO A N 1
ATOM 3177 C CA . PRO A 1 385 ? 9.595 0.044 -3.359 1.00 97.06 385 PRO A CA 1
ATOM 3178 C C . PRO A 1 385 ? 8.277 -0.028 -2.578 1.00 97.06 385 PRO A C 1
ATOM 3180 O O . PRO A 1 385 ? 8.034 0.737 -1.651 1.00 97.06 385 PRO A O 1
ATOM 3183 N N . CYS A 1 386 ? 7.448 -1.027 -2.870 1.00 95.19 386 CYS A N 1
ATOM 3184 C CA . CYS A 1 386 ? 6.238 -1.310 -2.092 1.00 95.19 386 CYS A CA 1
ATOM 3185 C C . CYS A 1 386 ? 6.540 -2.000 -0.748 1.00 95.19 386 CYS A C 1
ATOM 3187 O O . CYS A 1 386 ? 5.608 -2.371 -0.045 1.00 95.19 386 CYS A O 1
ATOM 3189 N N . ILE A 1 387 ? 7.814 -2.235 -0.409 1.00 93.88 387 ILE A N 1
ATOM 3190 C CA . ILE A 1 387 ? 8.252 -2.900 0.825 1.00 93.88 387 ILE A CA 1
ATOM 3191 C C . ILE A 1 387 ? 9.354 -2.045 1.461 1.00 93.88 387 ILE A C 1
ATOM 3193 O O . ILE A 1 387 ? 10.457 -1.959 0.921 1.00 93.88 387 ILE A O 1
ATOM 3197 N N . MET A 1 388 ? 9.046 -1.421 2.597 1.00 92.81 388 MET A N 1
ATOM 3198 C CA . MET A 1 388 ? 9.884 -0.454 3.319 1.00 92.81 388 MET A CA 1
ATOM 3199 C C . MET A 1 388 ? 9.853 -0.754 4.823 1.00 92.81 388 MET A C 1
ATOM 3201 O O . MET A 1 388 ? 9.177 -0.087 5.599 1.00 92.81 388 MET A O 1
ATOM 3205 N N . ALA A 1 389 ? 10.537 -1.824 5.237 1.00 83.12 389 ALA A N 1
ATOM 3206 C CA . ALA A 1 389 ? 10.489 -2.291 6.627 1.00 83.12 389 ALA A CA 1
ATOM 3207 C C . ALA A 1 389 ? 11.367 -1.471 7.590 1.00 83.12 389 ALA A C 1
ATOM 3209 O O . ALA A 1 389 ? 11.067 -1.392 8.777 1.00 83.12 389 ALA A O 1
ATOM 3210 N N . LYS A 1 390 ? 12.469 -0.892 7.097 1.00 87.75 390 LYS A N 1
ATOM 3211 C CA . LYS A 1 390 ? 13.474 -0.219 7.936 1.00 87.75 390 LYS A CA 1
ATOM 3212 C C . LYS A 1 390 ? 13.345 1.295 7.892 1.00 87.75 390 LYS A C 1
ATOM 3214 O O . LYS A 1 390 ? 13.228 1.922 8.933 1.00 87.75 390 LYS A O 1
ATOM 3219 N N . GLU A 1 391 ? 13.299 1.861 6.696 1.00 92.94 391 GLU A N 1
ATOM 3220 C CA . GLU A 1 391 ? 13.288 3.304 6.460 1.00 92.94 391 GLU A CA 1
ATOM 3221 C C . GLU A 1 391 ? 12.409 3.630 5.240 1.00 92.94 391 GLU A C 1
ATOM 3223 O O . GLU A 1 391 ? 12.150 2.728 4.429 1.00 92.94 391 GLU A O 1
ATOM 3228 N N . PRO A 1 392 ? 11.940 4.884 5.086 1.00 95.31 392 PRO A N 1
ATOM 3229 C CA . PRO A 1 392 ? 11.263 5.296 3.867 1.00 95.31 392 PRO A CA 1
ATOM 3230 C C . PRO A 1 392 ? 12.268 5.352 2.711 1.00 95.31 392 PRO A C 1
ATOM 3232 O O . PRO A 1 392 ? 13.374 5.869 2.854 1.00 95.31 392 PRO A O 1
ATOM 3235 N N . CYS A 1 393 ? 11.876 4.827 1.552 1.00 96.25 393 CYS A N 1
ATOM 3236 C CA . CYS A 1 393 ? 12.725 4.758 0.365 1.00 96.25 393 CYS A CA 1
ATOM 3237 C C . CYS A 1 393 ? 12.014 5.392 -0.831 1.00 96.25 393 CYS A C 1
ATOM 3239 O O . CYS A 1 393 ? 11.529 4.688 -1.715 1.00 96.25 393 CYS A O 1
ATOM 3241 N N . PHE A 1 394 ? 11.949 6.719 -0.867 1.00 97.19 394 PHE A N 1
ATOM 3242 C CA . PHE A 1 394 ? 11.439 7.454 -2.023 1.00 97.19 394 PHE A CA 1
ATOM 3243 C C . PHE A 1 394 ? 12.585 8.217 -2.683 1.00 97.19 394 PHE A C 1
ATOM 3245 O O . PHE A 1 394 ? 13.354 8.903 -2.005 1.00 97.19 394 PHE A O 1
ATOM 3252 N N . VAL A 1 395 ? 12.710 8.114 -4.005 1.00 95.06 395 VAL A N 1
ATOM 3253 C CA . VAL A 1 395 ? 13.735 8.843 -4.755 1.00 95.06 395 VAL A CA 1
ATOM 3254 C C . VAL A 1 395 ? 13.119 9.601 -5.914 1.00 95.06 395 VAL A C 1
ATOM 3256 O O . VAL A 1 395 ? 12.323 9.053 -6.673 1.00 95.06 395 VAL A O 1
ATOM 3259 N N . TYR A 1 396 ? 13.508 10.864 -6.043 1.00 94.81 396 TYR A N 1
ATOM 3260 C CA . TYR A 1 396 ? 13.191 11.685 -7.199 1.00 94.81 396 TYR A CA 1
ATOM 3261 C C . TYR A 1 396 ? 14.131 11.333 -8.359 1.00 94.81 396 TYR A C 1
ATOM 3263 O O . TYR A 1 396 ? 15.347 11.231 -8.183 1.00 94.81 396 TYR A O 1
ATOM 3271 N N . GLU A 1 397 ? 13.560 11.112 -9.536 1.00 92.75 397 GLU A N 1
ATOM 3272 C CA . GLU A 1 397 ? 14.220 10.507 -10.687 1.00 92.75 397 GLU A CA 1
ATOM 3273 C C . GLU A 1 397 ? 13.933 11.336 -11.953 1.00 92.75 397 GLU A C 1
ATOM 3275 O O . GLU A 1 397 ? 12.774 11.497 -12.333 1.00 92.75 397 GLU A O 1
ATOM 3280 N N . GLU A 1 398 ? 14.989 11.853 -12.599 1.00 89.88 398 GLU A N 1
ATOM 3281 C CA . GLU A 1 398 ? 14.913 12.724 -13.794 1.00 89.88 398 GLU A CA 1
ATOM 3282 C C . GLU A 1 398 ? 15.455 12.079 -15.086 1.00 89.88 398 GLU A C 1
ATOM 3284 O O . GLU A 1 398 ? 15.240 12.593 -16.179 1.00 89.88 398 GLU A O 1
ATOM 3289 N N . LYS A 1 399 ? 16.211 10.982 -14.984 1.00 82.06 399 LYS A N 1
ATOM 3290 C CA . LYS A 1 399 ? 16.991 10.353 -16.063 1.00 82.06 399 LYS A CA 1
ATOM 3291 C C . LYS A 1 399 ? 16.262 9.209 -16.781 1.00 82.06 399 LYS A C 1
ATOM 3293 O O . LYS A 1 399 ? 16.877 8.543 -17.612 1.00 82.06 399 LYS A O 1
ATOM 3298 N N . GLY A 1 400 ? 14.983 8.970 -16.488 1.00 85.19 400 GLY A N 1
ATOM 3299 C CA . GLY A 1 400 ? 14.161 7.988 -17.204 1.00 85.19 400 GLY A CA 1
ATOM 3300 C C . GLY A 1 400 ? 14.380 6.540 -16.753 1.00 85.19 400 GLY A C 1
ATOM 3301 O O . GLY A 1 400 ? 14.187 5.611 -17.536 1.00 85.19 400 GLY A O 1
ATOM 3302 N N . PHE A 1 401 ? 14.801 6.316 -15.503 1.00 95.50 401 PHE A N 1
ATOM 3303 C CA . PHE A 1 401 ? 14.890 4.960 -14.955 1.00 95.50 401 PHE A CA 1
ATOM 3304 C C . PHE A 1 401 ? 13.504 4.316 -14.855 1.00 95.50 401 PHE A C 1
ATOM 3306 O O . PHE A 1 401 ? 12.559 4.883 -14.304 1.00 95.50 401 PHE A O 1
ATOM 3313 N N . TYR A 1 402 ? 13.404 3.075 -15.317 1.00 96.75 402 TYR A N 1
ATOM 3314 C CA . TYR A 1 402 ? 12.211 2.256 -15.143 1.00 96.75 402 TYR A CA 1
ATOM 3315 C C . TYR A 1 402 ? 12.241 1.548 -13.787 1.00 96.75 402 TYR A C 1
ATOM 3317 O O . TYR A 1 402 ? 13.287 1.420 -13.151 1.00 96.75 402 TYR A O 1
ATOM 3325 N N . ALA A 1 403 ? 11.090 1.039 -13.351 1.00 95.94 403 ALA A N 1
ATOM 3326 C CA . ALA A 1 403 ? 10.964 0.271 -12.116 1.00 95.94 403 ALA A CA 1
ATOM 3327 C C . ALA A 1 403 ? 10.194 -1.037 -12.380 1.00 95.94 403 ALA A C 1
ATOM 3329 O O . ALA A 1 403 ? 9.139 -0.991 -13.020 1.00 95.94 403 ALA A O 1
ATOM 3330 N N . PRO A 1 404 ? 10.664 -2.207 -11.906 1.00 96.06 404 PRO A N 1
ATOM 3331 C CA . PRO A 1 404 ? 9.909 -3.450 -11.949 1.00 96.06 404 PRO A CA 1
ATOM 3332 C C . PRO A 1 404 ? 9.065 -3.587 -10.682 1.00 96.06 404 PRO A C 1
ATOM 3334 O O . PRO A 1 404 ? 9.531 -3.269 -9.588 1.00 96.06 404 PRO A O 1
ATOM 3337 N N . ALA A 1 405 ? 7.863 -4.150 -10.780 1.00 94.38 405 ALA A N 1
ATOM 3338 C CA . ALA A 1 405 ? 7.113 -4.508 -9.578 1.00 94.38 405 ALA A CA 1
ATOM 3339 C C . ALA A 1 405 ? 7.923 -5.528 -8.731 1.00 94.38 405 ALA A C 1
ATOM 3341 O O . ALA A 1 405 ? 8.501 -6.457 -9.302 1.00 94.38 405 ALA A O 1
ATOM 3342 N N . PRO A 1 406 ? 7.972 -5.406 -7.387 1.00 93.38 406 PRO A N 1
ATOM 3343 C CA . PRO A 1 406 ? 7.133 -4.563 -6.533 1.00 93.38 406 PRO A CA 1
ATOM 3344 C C . PRO A 1 406 ? 7.725 -3.171 -6.218 1.00 93.38 406 PRO A C 1
ATOM 3346 O O . PRO A 1 406 ? 7.598 -2.699 -5.096 1.00 93.38 406 PRO A O 1
ATOM 3349 N N . ALA A 1 407 ? 8.380 -2.498 -7.164 1.00 96.44 407 ALA A N 1
ATOM 3350 C CA . ALA A 1 407 ? 8.572 -1.047 -7.136 1.00 96.44 407 ALA A CA 1
ATOM 3351 C C . ALA A 1 407 ? 7.533 -0.351 -8.029 1.00 96.44 407 ALA A C 1
ATOM 3353 O O . ALA A 1 407 ? 7.072 -0.922 -9.017 1.00 96.44 407 ALA A O 1
ATOM 3354 N N . ASN A 1 408 ? 7.165 0.869 -7.659 1.00 97.31 408 ASN A N 1
ATOM 3355 C CA . ASN A 1 408 ? 6.153 1.693 -8.307 1.00 97.31 408 ASN A CA 1
ATOM 3356 C C . ASN A 1 408 ? 6.716 3.090 -8.584 1.00 97.31 408 ASN A C 1
ATOM 3358 O O . ASN A 1 408 ? 7.789 3.448 -8.088 1.00 97.31 408 ASN A O 1
ATOM 3362 N N . ILE A 1 409 ? 5.974 3.871 -9.369 1.00 97.75 409 ILE A N 1
ATOM 3363 C CA . ILE A 1 409 ? 6.312 5.259 -9.673 1.00 97.75 409 ILE A CA 1
ATOM 3364 C C . ILE A 1 409 ? 5.155 6.204 -9.345 1.00 97.75 409 ILE A C 1
ATOM 3366 O O . ILE A 1 409 ? 3.991 5.805 -9.393 1.00 97.75 409 ILE A O 1
ATOM 3370 N N . ILE A 1 410 ? 5.485 7.455 -9.039 1.00 98.25 410 ILE A N 1
ATOM 3371 C CA . ILE A 1 410 ? 4.543 8.567 -8.890 1.00 98.25 410 ILE A CA 1
ATOM 3372 C C . ILE A 1 410 ? 4.943 9.662 -9.875 1.00 98.25 410 ILE A C 1
ATOM 3374 O O . ILE A 1 410 ? 6.097 10.080 -9.875 1.00 98.25 410 ILE A O 1
ATOM 3378 N N . THR A 1 411 ? 4.009 10.137 -10.691 1.00 96.94 411 THR A N 1
ATOM 3379 C CA . THR A 1 411 ? 4.210 11.251 -11.634 1.00 96.94 411 THR A CA 1
ATOM 3380 C C . THR A 1 411 ? 3.233 12.384 -11.346 1.00 96.94 411 THR A C 1
ATOM 3382 O O . THR A 1 411 ? 2.119 12.125 -10.894 1.00 96.94 411 THR A O 1
ATOM 3385 N N . GLY A 1 412 ? 3.607 13.623 -11.647 1.00 95.00 412 GLY A N 1
ATOM 3386 C CA . GLY A 1 412 ? 2.790 14.810 -11.389 1.00 95.00 412 GLY A CA 1
ATOM 3387 C C . GLY A 1 412 ? 3.494 16.079 -11.856 1.00 95.00 412 GLY A C 1
ATOM 3388 O O . GLY A 1 412 ? 4.406 16.000 -12.681 1.00 95.00 412 GLY A O 1
ATOM 3389 N N . ASP A 1 413 ? 3.086 17.231 -11.324 1.00 94.25 413 ASP A N 1
ATOM 3390 C CA . ASP A 1 413 ? 3.842 18.471 -11.503 1.00 94.25 413 ASP A CA 1
ATOM 3391 C C . ASP A 1 413 ? 5.251 18.345 -10.899 1.00 94.25 413 ASP A C 1
ATOM 3393 O O . ASP A 1 413 ? 5.451 17.699 -9.868 1.00 94.25 413 ASP A O 1
ATOM 3397 N N . LYS A 1 414 ? 6.240 18.974 -11.540 1.00 90.31 414 LYS A N 1
ATOM 3398 C CA . LYS A 1 414 ? 7.649 18.892 -11.136 1.00 90.31 414 LYS A CA 1
ATOM 3399 C C . LYS A 1 414 ? 7.880 19.410 -9.714 1.00 90.31 414 LYS A C 1
ATOM 3401 O O . LYS A 1 414 ? 8.614 18.787 -8.944 1.00 90.31 414 LYS A O 1
ATOM 3406 N N . THR A 1 415 ? 7.285 20.550 -9.376 1.00 89.31 415 THR A N 1
ATOM 3407 C CA . THR A 1 415 ? 7.446 21.188 -8.063 1.00 89.31 415 THR A CA 1
ATOM 3408 C C . THR A 1 415 ? 6.798 20.325 -6.990 1.00 89.31 415 THR A C 1
ATOM 3410 O O . THR A 1 415 ? 7.419 20.027 -5.970 1.00 89.31 415 THR A O 1
ATOM 3413 N N . GLU A 1 416 ? 5.586 19.838 -7.258 1.00 92.38 416 GLU A N 1
ATOM 3414 C CA . GLU A 1 416 ? 4.856 18.965 -6.338 1.00 92.38 416 GLU A CA 1
ATOM 3415 C C . GLU A 1 416 ? 5.577 17.634 -6.111 1.00 92.38 416 GLU A C 1
ATOM 3417 O O . GLU A 1 416 ? 5.709 17.191 -4.977 1.00 92.38 416 GLU A O 1
ATOM 3422 N N . ILE A 1 417 ? 6.101 17.000 -7.161 1.00 93.44 417 ILE A N 1
ATOM 3423 C CA . ILE A 1 417 ? 6.811 15.720 -7.055 1.00 93.44 417 ILE A CA 1
ATOM 3424 C C . ILE A 1 417 ? 8.105 15.853 -6.243 1.00 93.44 417 ILE A C 1
ATOM 3426 O O . ILE A 1 417 ? 8.411 14.977 -5.425 1.00 93.44 417 ILE A O 1
ATOM 3430 N N . LYS A 1 418 ? 8.850 16.952 -6.412 1.00 91.94 418 LYS A N 1
ATOM 3431 C CA . LYS A 1 418 ? 10.003 17.252 -5.554 1.00 91.94 418 LYS A CA 1
ATOM 3432 C C . LYS A 1 418 ? 9.570 17.402 -4.101 1.00 91.94 418 LYS A C 1
ATOM 3434 O O . LYS A 1 418 ? 10.103 16.698 -3.253 1.00 91.94 418 LYS A O 1
ATOM 3439 N N . TYR A 1 419 ? 8.571 18.238 -3.832 1.00 95.06 419 TYR A N 1
ATOM 3440 C CA . TYR A 1 419 ? 8.048 18.465 -2.485 1.00 95.06 419 TYR A CA 1
ATOM 3441 C C . TYR A 1 419 ? 7.566 17.163 -1.818 1.00 95.06 419 TYR A C 1
ATOM 3443 O O . TYR A 1 419 ? 7.979 16.819 -0.709 1.00 95.06 419 TYR A O 1
ATOM 3451 N N . LEU A 1 420 ? 6.774 16.364 -2.537 1.00 97.06 420 LEU A N 1
ATOM 3452 C CA . LEU A 1 420 ? 6.273 15.071 -2.076 1.00 97.06 420 LEU A CA 1
ATOM 3453 C C . LEU A 1 420 ? 7.394 14.073 -1.787 1.00 97.06 420 LEU A C 1
ATOM 3455 O O . LEU A 1 420 ? 7.309 13.358 -0.792 1.00 97.06 420 LEU A O 1
ATOM 3459 N N . THR A 1 421 ? 8.458 14.030 -2.598 1.00 95.69 421 THR A N 1
ATOM 3460 C CA . THR A 1 421 ? 9.613 13.144 -2.348 1.00 95.69 421 THR A CA 1
ATOM 3461 C C . THR A 1 421 ? 10.191 13.368 -0.953 1.00 95.69 421 THR A C 1
ATOM 3463 O O . THR A 1 421 ? 10.612 12.424 -0.288 1.00 95.69 421 THR A O 1
ATOM 3466 N N . VAL A 1 422 ? 10.197 14.612 -0.492 1.00 94.25 422 VAL A N 1
ATOM 3467 C CA . VAL A 1 422 ? 10.789 15.013 0.786 1.00 94.25 422 VAL A CA 1
ATOM 3468 C C . VAL A 1 422 ? 9.894 14.633 1.935 1.00 94.25 422 VAL A C 1
ATOM 3470 O O . VAL A 1 422 ? 10.322 13.950 2.863 1.00 94.25 422 VAL A O 1
ATOM 3473 N N . LEU A 1 423 ? 8.620 14.998 1.826 1.00 97.19 423 LEU A N 1
ATOM 3474 C CA . LEU A 1 423 ? 7.642 14.673 2.846 1.00 97.19 423 LEU A CA 1
ATOM 3475 C C . LEU A 1 423 ? 7.502 13.161 3.010 1.00 97.19 423 LEU A C 1
ATOM 3477 O O . LEU A 1 423 ? 7.548 12.679 4.136 1.00 97.19 423 LEU A O 1
ATOM 3481 N N . LEU A 1 424 ? 7.442 12.396 1.917 1.00 97.69 424 LEU A N 1
ATOM 3482 C CA . LEU A 1 424 ? 7.366 10.931 1.954 1.00 97.69 424 LEU A CA 1
ATOM 3483 C C . LEU A 1 424 ? 8.577 10.265 2.626 1.00 97.69 424 LEU A C 1
ATOM 3485 O O . LEU A 1 424 ? 8.451 9.154 3.137 1.00 97.69 424 LEU A O 1
ATOM 3489 N N . ASN A 1 425 ? 9.731 10.935 2.651 1.00 96.75 425 ASN A N 1
ATOM 3490 C CA . ASN A 1 425 ? 10.929 10.472 3.346 1.00 96.75 425 ASN A CA 1
ATOM 3491 C C . ASN A 1 425 ? 11.083 11.038 4.769 1.00 96.75 425 ASN A C 1
ATOM 3493 O O . ASN A 1 425 ? 12.044 10.665 5.443 1.00 96.75 425 ASN A O 1
ATOM 3497 N N . SER A 1 426 ? 10.198 11.925 5.233 1.00 96.50 426 SER A N 1
ATOM 3498 C CA . SER A 1 426 ? 10.251 12.495 6.588 1.00 96.50 426 SER A CA 1
ATOM 3499 C C . SER A 1 426 ? 9.831 11.482 7.654 1.00 96.50 426 SER A C 1
ATOM 3501 O O . SER A 1 426 ? 9.032 10.572 7.397 1.00 96.50 426 SER A O 1
ATOM 3503 N N . LYS A 1 427 ? 10.318 11.663 8.884 1.00 96.25 427 LYS A N 1
ATOM 3504 C CA . LYS A 1 427 ? 9.932 10.828 10.026 1.00 96.25 427 LYS A CA 1
ATOM 3505 C C . LYS A 1 427 ? 8.439 10.885 10.309 1.00 96.25 427 LYS A C 1
ATOM 3507 O O . LYS A 1 427 ? 7.828 9.844 10.532 1.00 96.25 427 LYS A O 1
ATOM 3512 N N . CYS A 1 428 ? 7.844 12.074 10.246 1.00 96.38 428 CYS A N 1
ATOM 3513 C CA . CYS A 1 428 ? 6.414 12.277 10.481 1.00 96.38 428 CYS A CA 1
ATOM 3514 C C . CYS A 1 428 ? 5.557 11.394 9.558 1.00 96.38 428 CYS A C 1
ATOM 3516 O O . CYS A 1 428 ? 4.735 10.596 10.017 1.00 96.38 428 CYS A O 1
ATOM 3518 N N . ILE A 1 429 ? 5.800 11.470 8.245 1.00 96.81 429 ILE A N 1
ATOM 3519 C CA . ILE A 1 429 ? 5.042 10.692 7.262 1.00 96.81 429 ILE A CA 1
ATOM 3520 C C . ILE A 1 429 ? 5.373 9.203 7.351 1.00 96.81 429 ILE A C 1
ATOM 3522 O O . ILE A 1 429 ? 4.462 8.379 7.279 1.00 96.81 429 ILE A O 1
ATOM 3526 N N . TYR A 1 430 ? 6.641 8.832 7.540 1.00 96.31 430 TYR A N 1
ATOM 3527 C CA . TYR A 1 430 ? 7.020 7.424 7.667 1.00 96.31 430 TYR A CA 1
ATOM 3528 C C . TYR A 1 430 ? 6.423 6.769 8.922 1.00 96.31 430 TYR A C 1
ATOM 3530 O O . TYR A 1 430 ? 5.946 5.633 8.868 1.00 96.31 430 TYR A O 1
ATOM 3538 N N . PHE A 1 431 ? 6.359 7.498 10.035 1.00 94.69 431 PHE A N 1
ATOM 3539 C CA . PHE A 1 431 ? 5.661 7.058 11.237 1.00 94.69 431 PHE A CA 1
ATOM 3540 C C . PHE A 1 431 ? 4.176 6.817 10.947 1.00 94.69 431 PHE A C 1
ATOM 3542 O O . PHE A 1 431 ? 3.656 5.735 11.232 1.00 94.69 431 PHE A O 1
ATOM 3549 N N . ALA A 1 432 ? 3.503 7.778 10.306 1.00 93.12 432 ALA A N 1
ATOM 3550 C CA . ALA A 1 432 ? 2.100 7.633 9.936 1.00 93.12 432 ALA A CA 1
ATOM 3551 C C . ALA A 1 432 ? 1.881 6.445 8.988 1.00 93.12 432 ALA A C 1
ATOM 3553 O O . ALA A 1 432 ? 0.967 5.645 9.203 1.00 93.12 432 ALA A O 1
ATOM 3554 N N . MET A 1 433 ? 2.754 6.268 7.988 1.00 92.94 433 MET A N 1
ATOM 3555 C CA . MET A 1 433 ? 2.775 5.093 7.114 1.00 92.94 433 MET A CA 1
ATOM 3556 C C . MET A 1 433 ? 2.798 3.810 7.937 1.00 92.94 433 MET A C 1
ATOM 3558 O O . MET A 1 433 ? 1.901 2.984 7.796 1.00 92.94 433 MET A O 1
ATOM 3562 N N . ARG A 1 434 ? 3.782 3.658 8.826 1.00 89.50 434 ARG A N 1
ATOM 3563 C CA . ARG A 1 434 ? 3.983 2.451 9.636 1.00 89.50 434 ARG A CA 1
ATOM 3564 C C . ARG A 1 434 ? 2.813 2.154 10.569 1.00 89.50 434 ARG A C 1
ATOM 3566 O O . ARG A 1 434 ? 2.454 0.988 10.717 1.00 89.50 434 ARG A O 1
ATOM 3573 N N . LYS A 1 435 ? 2.237 3.177 11.204 1.00 85.31 435 LYS A N 1
ATOM 3574 C CA . LYS A 1 435 ? 1.180 3.008 12.212 1.00 85.31 435 LYS A CA 1
ATOM 3575 C C . LYS A 1 435 ? -0.210 2.837 11.608 1.00 85.31 435 LYS A C 1
ATOM 3577 O O . LYS A 1 435 ? -1.003 2.069 12.149 1.00 85.31 435 LYS A O 1
ATOM 3582 N N . PHE A 1 436 ? -0.510 3.522 10.504 1.00 84.50 436 PHE A N 1
ATOM 3583 C CA . PHE A 1 436 ? -1.888 3.650 10.019 1.00 84.50 436 PHE A CA 1
ATOM 3584 C C . PHE A 1 436 ? -2.119 3.093 8.608 1.00 84.50 436 PHE A C 1
ATOM 3586 O O . PHE A 1 436 ? -3.232 2.656 8.315 1.00 84.50 436 PHE A O 1
ATOM 3593 N N . TYR A 1 437 ? -1.100 3.067 7.738 1.00 86.69 437 TYR A N 1
ATOM 3594 C CA . TYR A 1 437 ? -1.294 2.801 6.301 1.00 86.69 437 TYR A CA 1
ATOM 3595 C C . TYR A 1 437 ? -0.562 1.554 5.768 1.00 86.69 437 TYR A C 1
ATOM 3597 O O . TYR A 1 437 ? -0.986 0.971 4.767 1.00 86.69 437 TYR A O 1
ATOM 3605 N N . MET A 1 438 ? 0.514 1.104 6.412 1.00 86.94 438 MET A N 1
ATOM 3606 C CA . MET A 1 438 ? 1.273 -0.090 6.033 1.00 86.94 438 MET A CA 1
ATOM 3607 C C . MET A 1 438 ? 0.666 -1.364 6.627 1.00 86.94 438 MET A C 1
ATOM 3609 O O . MET A 1 438 ? 0.041 -1.363 7.687 1.00 86.94 438 MET A O 1
ATOM 3613 N N . GLY A 1 439 ? 0.868 -2.477 5.924 1.00 71.06 439 GLY A N 1
ATOM 3614 C CA . GLY A 1 439 ? 0.392 -3.803 6.303 1.00 71.06 439 GLY A CA 1
ATOM 3615 C C . GLY A 1 439 ? -0.322 -4.515 5.157 1.00 71.06 439 GLY A C 1
ATOM 3616 O O . GLY A 1 439 ? -0.681 -3.920 4.139 1.00 71.06 439 GLY A O 1
ATOM 3617 N N . GLY A 1 440 ? -0.560 -5.817 5.324 1.00 55.03 440 GLY A N 1
ATOM 3618 C CA . GLY A 1 440 ? -1.202 -6.616 4.275 1.00 55.03 440 GLY A CA 1
ATOM 3619 C C . GLY A 1 440 ? -0.615 -7.997 4.008 1.00 55.03 440 GLY A C 1
ATOM 3620 O O . GLY A 1 440 ? -1.056 -8.620 3.040 1.00 55.03 440 GLY A O 1
ATOM 3621 N N . GLY A 1 441 ? 0.301 -8.469 4.860 1.00 59.97 441 GLY A N 1
ATOM 3622 C CA . GLY A 1 441 ? 0.872 -9.819 4.836 1.00 59.97 441 GLY A CA 1
ATOM 3623 C C . GLY A 1 441 ? 2.392 -9.843 5.017 1.00 59.97 441 GLY A C 1
ATOM 3624 O O . GLY A 1 441 ? 2.918 -10.829 5.523 1.00 59.97 441 GLY A O 1
ATOM 3625 N N . ILE A 1 442 ? 3.083 -8.759 4.645 1.00 72.38 442 ILE A N 1
ATOM 3626 C CA . ILE A 1 442 ? 4.539 -8.603 4.777 1.00 72.38 442 ILE A CA 1
ATOM 3627 C C . ILE A 1 442 ? 4.838 -7.325 5.571 1.00 72.38 442 ILE A C 1
ATOM 3629 O O . ILE A 1 442 ? 4.177 -6.300 5.395 1.00 72.38 442 ILE A O 1
ATOM 3633 N N . GLU A 1 443 ? 5.827 -7.384 6.461 1.00 76.44 443 GLU A N 1
ATOM 3634 C CA . GLU A 1 443 ? 6.277 -6.226 7.236 1.00 76.44 443 GLU A CA 1
ATOM 3635 C C . GLU A 1 443 ? 6.798 -5.105 6.319 1.00 76.44 443 GLU A C 1
ATOM 3637 O O . GLU A 1 443 ? 7.569 -5.346 5.390 1.00 76.44 443 GLU A O 1
ATOM 3642 N N . GLY A 1 444 ? 6.352 -3.870 6.568 1.00 83.25 444 GLY A N 1
ATOM 3643 C CA . GLY A 1 444 ? 6.703 -2.704 5.751 1.00 83.25 444 GLY A CA 1
ATOM 3644 C C . GLY A 1 444 ? 6.025 -2.652 4.378 1.00 83.25 444 GLY A C 1
ATOM 3645 O O . GLY A 1 444 ? 6.398 -1.815 3.558 1.00 83.25 444 GLY A O 1
ATOM 3646 N N . GLU A 1 445 ? 5.058 -3.530 4.087 1.00 90.62 445 GLU A N 1
ATOM 3647 C CA . GLU A 1 445 ? 4.317 -3.487 2.823 1.00 90.62 445 GLU A CA 1
ATOM 3648 C C . GLU A 1 445 ? 3.416 -2.243 2.751 1.00 90.62 445 GLU A C 1
ATOM 3650 O O . GLU A 1 445 ? 2.530 -2.048 3.588 1.00 90.62 445 GLU A O 1
ATOM 3655 N N . LEU A 1 446 ? 3.603 -1.431 1.709 1.00 91.56 446 LEU A N 1
ATOM 3656 C CA . LEU A 1 446 ? 2.770 -0.280 1.378 1.00 91.56 446 LEU A CA 1
ATOM 3657 C C . LEU A 1 446 ? 2.071 -0.507 0.036 1.00 91.56 446 LEU A C 1
ATOM 3659 O O . LEU A 1 446 ? 2.666 -0.386 -1.036 1.00 91.56 446 LEU A O 1
ATOM 3663 N N . LYS A 1 447 ? 0.777 -0.823 0.095 1.00 90.38 447 LYS A N 1
ATOM 3664 C CA . LYS A 1 447 ? -0.066 -0.994 -1.096 1.00 90.38 447 LYS A CA 1
ATOM 3665 C C . LYS A 1 447 ? -0.485 0.364 -1.657 1.00 90.38 447 LYS A C 1
ATOM 3667 O O . LYS A 1 447 ? -0.729 1.299 -0.898 1.00 90.38 447 LYS A O 1
ATOM 3672 N N . THR A 1 448 ? -0.637 0.459 -2.980 1.00 91.50 448 THR A N 1
ATOM 3673 C CA . THR A 1 448 ? -1.022 1.702 -3.678 1.00 91.50 448 THR A CA 1
ATOM 3674 C C . THR A 1 448 ? -2.284 2.339 -3.098 1.00 91.50 448 THR A C 1
ATOM 3676 O O . THR A 1 448 ? -2.279 3.517 -2.771 1.00 91.50 448 THR A O 1
ATOM 3679 N N . ASN A 1 449 ? -3.324 1.541 -2.852 1.00 89.69 449 ASN A N 1
ATOM 3680 C CA . ASN A 1 449 ? -4.590 2.009 -2.281 1.00 89.69 449 ASN A CA 1
ATOM 3681 C C . ASN A 1 449 ? -4.479 2.545 -0.841 1.00 89.69 449 ASN A C 1
ATOM 3683 O O . ASN A 1 449 ? -5.419 3.167 -0.349 1.00 89.69 449 ASN A O 1
ATOM 3687 N N . ASN A 1 450 ? -3.387 2.244 -0.134 1.00 91.25 450 ASN A N 1
ATOM 3688 C CA . ASN A 1 450 ? -3.100 2.813 1.178 1.00 91.25 450 ASN A CA 1
ATOM 3689 C C . ASN A 1 450 ? -2.200 4.046 1.064 1.00 91.25 450 ASN A C 1
ATOM 3691 O O . ASN A 1 450 ? -2.465 5.022 1.755 1.00 91.25 450 ASN A O 1
ATOM 3695 N N . LEU A 1 451 ? -1.205 4.040 0.165 1.00 94.81 451 LEU A N 1
ATOM 3696 C CA . LEU A 1 451 ? -0.412 5.232 -0.165 1.00 94.81 451 LEU A CA 1
ATOM 3697 C C . LEU A 1 451 ? -1.322 6.394 -0.591 1.00 94.81 451 LEU A C 1
ATOM 3699 O O . LEU A 1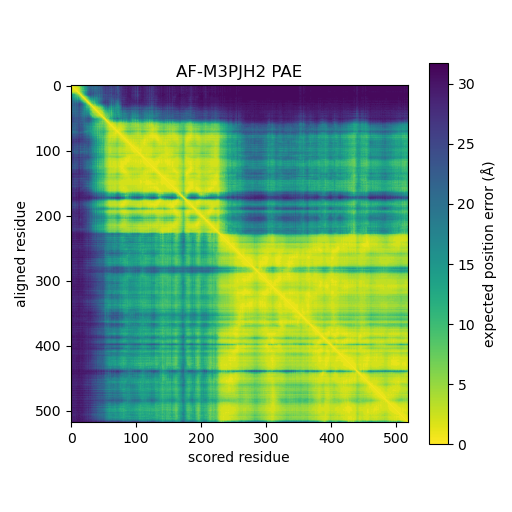 451 ? -1.184 7.496 -0.082 1.00 94.81 451 LEU A O 1
ATOM 3703 N N . GLU A 1 452 ? -2.315 6.128 -1.438 1.00 95.38 452 GLU A N 1
ATOM 3704 C CA . GLU A 1 452 ? -3.323 7.098 -1.894 1.00 95.38 452 GLU A CA 1
ATOM 3705 C C . GLU A 1 452 ? -4.079 7.818 -0.765 1.00 95.38 452 GLU A C 1
ATOM 3707 O O . GLU A 1 452 ? -4.620 8.902 -0.979 1.00 95.38 452 GLU A O 1
ATOM 3712 N N . LYS A 1 453 ? -4.144 7.222 0.430 1.00 94.38 453 LYS A N 1
ATOM 3713 C CA . LYS A 1 453 ? -4.871 7.774 1.579 1.00 94.38 453 LYS A CA 1
ATOM 3714 C C . LYS A 1 453 ? -4.009 8.651 2.473 1.00 94.38 453 LYS A C 1
ATOM 3716 O O . LYS A 1 453 ? -4.570 9.332 3.320 1.00 94.38 453 LYS A O 1
ATOM 3721 N N . ILE A 1 454 ? -2.686 8.617 2.313 1.00 95.94 454 ILE A N 1
ATOM 3722 C CA . ILE A 1 454 ? -1.780 9.355 3.189 1.00 95.94 454 ILE A CA 1
ATOM 3723 C C . ILE A 1 454 ? -2.061 10.851 3.024 1.00 95.94 454 ILE A C 1
ATOM 3725 O O . ILE A 1 454 ? -1.970 11.355 1.900 1.00 95.94 454 ILE A O 1
ATOM 3729 N N . PRO A 1 455 ? -2.427 11.554 4.107 1.00 96.00 455 PRO A N 1
ATOM 3730 C CA . PRO A 1 455 ? -2.666 12.982 4.061 1.00 96.00 455 PRO A CA 1
ATOM 3731 C C . PRO A 1 455 ? -1.320 13.701 4.035 1.00 96.00 455 PRO A C 1
ATOM 3733 O O . PRO A 1 455 ? -0.454 13.423 4.858 1.00 96.00 455 PRO A O 1
ATOM 3736 N N . ILE A 1 456 ? -1.137 14.604 3.073 1.00 97.75 456 ILE A N 1
ATOM 3737 C CA . ILE A 1 456 ? 0.045 15.465 2.968 1.00 97.75 456 ILE A CA 1
ATOM 3738 C C . ILE A 1 456 ? -0.422 16.908 2.697 1.00 97.75 456 ILE A C 1
ATOM 3740 O O . ILE A 1 456 ? -1.253 17.096 1.804 1.00 97.75 456 ILE A O 1
ATOM 3744 N N . PRO A 1 457 ? 0.028 17.930 3.454 1.00 96.81 457 PRO A N 1
ATOM 3745 C CA . PRO A 1 457 ? -0.357 19.324 3.245 1.00 96.81 457 PRO A CA 1
ATOM 3746 C C . PRO A 1 457 ? 0.073 19.822 1.870 1.00 96.81 457 PRO A C 1
ATOM 3748 O O . PRO A 1 457 ? 1.236 19.688 1.501 1.00 96.81 457 PRO A O 1
ATOM 3751 N N . LYS A 1 458 ? -0.862 20.399 1.110 1.00 95.75 458 LYS A N 1
ATOM 3752 C CA . LYS A 1 458 ? -0.538 21.062 -0.157 1.00 95.75 458 LYS A CA 1
ATOM 3753 C C . LYS A 1 458 ? 0.226 22.358 0.085 1.00 95.75 458 LYS A C 1
ATOM 3755 O O . LYS A 1 458 ? 0.120 22.966 1.152 1.00 95.75 458 LYS A O 1
ATOM 3760 N N . ILE A 1 459 ? 0.950 22.795 -0.939 1.00 93.75 459 ILE A N 1
ATOM 3761 C CA . ILE A 1 459 ? 1.546 24.128 -0.971 1.00 93.75 459 ILE A CA 1
ATOM 3762 C C . ILE A 1 459 ? 0.413 25.151 -1.133 1.00 93.75 459 ILE A C 1
ATOM 3764 O O . ILE A 1 459 ? -0.443 25.030 -2.009 1.00 93.75 459 ILE A O 1
ATOM 3768 N N . THR A 1 460 ? 0.387 26.136 -0.248 1.00 93.62 460 THR A N 1
ATOM 3769 C CA . THR A 1 460 ? -0.588 27.225 -0.176 1.00 93.62 460 THR A CA 1
ATOM 3770 C C . THR A 1 460 ? 0.143 28.517 0.170 1.00 93.62 460 THR A C 1
ATOM 3772 O O . THR A 1 460 ? 1.234 28.485 0.730 1.00 93.62 460 THR A O 1
ATOM 3775 N N . GLU A 1 461 ? -0.491 29.670 -0.042 1.00 93.81 461 GLU A N 1
ATOM 3776 C CA . GLU A 1 461 ? 0.099 30.965 0.334 1.00 93.81 461 GLU A CA 1
ATOM 3777 C C . GLU A 1 461 ? 0.502 31.044 1.820 1.00 93.81 461 GLU A C 1
ATOM 3779 O O . GLU A 1 461 ? 1.442 31.748 2.168 1.00 93.81 461 GLU A O 1
ATOM 3784 N N . LYS A 1 462 ? -0.179 30.301 2.706 1.00 93.31 462 LYS A N 1
ATOM 3785 C CA . LYS A 1 462 ? 0.076 30.330 4.156 1.00 93.31 462 LYS A CA 1
ATOM 3786 C C . LYS A 1 462 ? 1.303 29.532 4.590 1.00 93.31 462 LYS A C 1
ATOM 3788 O O . LYS A 1 462 ? 1.867 29.839 5.632 1.00 93.31 462 LYS A O 1
ATOM 3793 N N . ASN A 1 463 ? 1.668 28.490 3.848 1.00 93.69 463 ASN A N 1
ATOM 3794 C CA . ASN A 1 463 ? 2.795 27.610 4.168 1.00 93.69 463 ASN A CA 1
ATOM 3795 C C . ASN A 1 463 ? 3.881 27.636 3.083 1.00 93.69 463 ASN A C 1
ATOM 3797 O O . ASN A 1 463 ? 4.760 26.781 3.107 1.00 93.69 463 ASN A O 1
ATOM 3801 N N . GLN A 1 464 ? 3.826 28.599 2.157 1.00 94.06 464 GLN A N 1
ATOM 3802 C CA . GLN A 1 464 ? 4.775 28.731 1.052 1.00 94.06 464 GLN A CA 1
ATOM 3803 C C . GLN A 1 464 ? 6.218 28.832 1.556 1.00 94.06 464 GLN A C 1
ATOM 3805 O O . GLN A 1 464 ? 7.063 28.092 1.079 1.00 94.06 464 GLN A O 1
ATOM 3810 N N . GLU A 1 465 ? 6.480 29.667 2.566 1.00 94.69 465 GLU A N 1
ATOM 3811 C CA . GLU A 1 465 ? 7.823 29.842 3.142 1.00 94.69 465 GLU A CA 1
ATOM 3812 C C . GLU A 1 465 ? 8.380 28.520 3.699 1.00 94.69 465 GLU A C 1
ATOM 3814 O O . GLU A 1 465 ? 9.467 28.097 3.319 1.00 94.69 465 GLU A O 1
ATOM 3819 N N . LEU A 1 466 ? 7.581 27.793 4.492 1.00 94.50 466 LEU A N 1
ATOM 3820 C CA . LEU A 1 466 ? 7.948 26.458 4.982 1.00 94.50 466 LEU A CA 1
ATOM 3821 C C . LEU A 1 466 ? 8.152 25.459 3.836 1.00 94.50 466 LEU A C 1
ATOM 3823 O O . LEU A 1 466 ? 9.069 24.641 3.877 1.00 94.50 466 LEU A O 1
ATOM 3827 N N . ALA A 1 467 ? 7.293 25.486 2.815 1.00 94.25 467 ALA A N 1
ATOM 3828 C CA . ALA A 1 467 ? 7.410 24.594 1.668 1.00 94.25 467 ALA A CA 1
ATOM 3829 C C . ALA A 1 467 ? 8.685 24.868 0.854 1.00 94.25 467 ALA A C 1
ATOM 3831 O O . ALA A 1 467 ? 9.332 23.919 0.400 1.00 94.25 467 ALA A O 1
ATOM 3832 N N . ASP A 1 468 ? 9.065 26.137 0.715 1.00 93.44 468 ASP A N 1
ATOM 3833 C CA . ASP A 1 468 ? 10.284 26.571 0.040 1.00 93.44 468 ASP A CA 1
ATOM 3834 C C . ASP A 1 468 ? 11.528 26.128 0.827 1.00 93.44 468 ASP A C 1
ATOM 3836 O O . ASP A 1 468 ? 12.436 25.539 0.239 1.00 93.44 468 ASP A O 1
ATOM 3840 N N . GLU A 1 469 ? 11.546 26.298 2.155 1.00 95.25 469 GLU A N 1
ATOM 3841 C CA . GLU A 1 469 ? 12.639 25.828 3.025 1.00 95.25 469 GLU A CA 1
ATOM 3842 C C . GLU A 1 469 ? 12.809 24.300 2.987 1.00 95.25 469 GLU A C 1
ATOM 3844 O O . GLU A 1 469 ? 13.924 23.790 2.818 1.00 95.25 469 GLU A O 1
ATOM 3849 N N . ILE A 1 470 ? 11.700 23.551 3.073 1.00 93.81 470 ILE A N 1
ATOM 3850 C CA . ILE A 1 470 ? 11.696 22.083 2.948 1.00 93.81 470 ILE A CA 1
ATOM 3851 C C . ILE A 1 470 ? 12.274 21.669 1.589 1.00 93.81 470 ILE A C 1
ATOM 3853 O O . ILE A 1 470 ? 13.086 20.740 1.501 1.00 93.81 470 ILE A O 1
ATOM 3857 N N . THR A 1 471 ? 11.870 22.359 0.521 1.00 90.94 471 THR A N 1
ATOM 3858 C CA . THR A 1 471 ? 12.312 22.051 -0.841 1.00 90.94 471 THR A CA 1
ATOM 3859 C C . THR A 1 471 ? 13.787 22.409 -1.054 1.00 90.94 471 THR A C 1
ATOM 3861 O O . THR A 1 471 ? 14.499 21.629 -1.685 1.00 90.94 471 THR A O 1
ATOM 3864 N N . ASP A 1 472 ? 14.297 23.511 -0.491 1.00 93.00 472 ASP A N 1
ATOM 3865 C CA . ASP A 1 472 ? 15.726 23.864 -0.565 1.00 93.00 472 ASP A CA 1
ATOM 3866 C C . ASP A 1 472 ? 16.611 22.819 0.129 1.00 93.00 472 ASP A C 1
ATOM 3868 O O . ASP A 1 472 ? 17.578 22.318 -0.463 1.00 93.00 472 ASP A O 1
ATOM 3872 N N . CYS A 1 473 ? 16.245 22.414 1.351 1.00 92.06 473 CYS A N 1
ATOM 3873 C CA . CYS A 1 473 ? 16.956 21.365 2.085 1.00 92.06 473 CYS A CA 1
ATOM 3874 C C . CYS A 1 473 ? 17.049 20.086 1.252 1.00 92.06 473 CYS A C 1
ATOM 3876 O O . CYS A 1 473 ? 18.111 19.469 1.125 1.00 92.06 473 CYS A O 1
ATOM 3878 N N . ALA A 1 474 ? 15.946 19.719 0.611 1.00 85.44 474 ALA A N 1
ATOM 3879 C CA . ALA A 1 474 ? 15.886 18.562 -0.254 1.00 85.44 474 ALA A CA 1
ATOM 3880 C C . ALA A 1 474 ? 16.732 18.683 -1.513 1.00 85.44 474 ALA A C 1
ATOM 3882 O O . ALA A 1 474 ? 17.427 17.732 -1.873 1.00 85.44 474 ALA A O 1
ATOM 3883 N N . GLU A 1 475 ? 16.724 19.838 -2.178 1.00 89.75 475 GLU A N 1
ATOM 3884 C CA . GLU A 1 475 ? 17.604 20.059 -3.318 1.00 89.75 475 GLU A CA 1
ATOM 3885 C C . GLU A 1 475 ? 19.070 19.900 -2.920 1.00 89.75 475 GLU A C 1
ATOM 3887 O O . GLU A 1 475 ? 19.858 19.338 -3.683 1.00 89.75 475 GLU A O 1
ATOM 3892 N N . ARG A 1 476 ? 19.448 20.344 -1.717 1.00 93.44 476 ARG A N 1
ATOM 3893 C CA . ARG A 1 476 ? 20.799 20.164 -1.175 1.00 93.44 476 ARG A CA 1
ATOM 3894 C C . ARG A 1 476 ? 21.108 18.690 -0.900 1.00 93.44 476 ARG A C 1
ATOM 3896 O O . ARG A 1 476 ? 22.191 18.239 -1.279 1.00 93.44 476 ARG A O 1
ATOM 3903 N N . ILE A 1 477 ? 20.168 17.924 -0.336 1.00 91.69 477 ILE A N 1
ATOM 3904 C CA . ILE A 1 477 ? 20.295 16.463 -0.161 1.00 91.69 477 ILE A CA 1
ATOM 3905 C C . ILE A 1 477 ? 20.494 15.774 -1.513 1.00 91.69 477 ILE A C 1
ATOM 3907 O O . ILE A 1 477 ? 21.468 15.041 -1.686 1.00 91.69 477 ILE A O 1
ATOM 3911 N N . LEU A 1 478 ? 19.614 16.034 -2.484 1.00 87.50 478 LEU A N 1
ATOM 3912 C CA . LEU A 1 478 ? 19.655 15.412 -3.808 1.00 87.50 478 LEU A CA 1
ATOM 3913 C C . LEU A 1 478 ? 20.943 15.779 -4.556 1.00 87.50 478 LEU A C 1
ATOM 3915 O O . LEU A 1 478 ? 21.602 14.898 -5.103 1.00 87.50 478 LEU A O 1
ATOM 3919 N N . LYS A 1 479 ? 21.368 17.052 -4.527 1.00 90.19 479 LYS A N 1
ATOM 3920 C CA . LYS A 1 479 ? 22.642 17.504 -5.123 1.00 90.19 479 LYS A CA 1
ATOM 3921 C C . LYS A 1 479 ? 23.853 16.841 -4.461 1.00 90.19 479 LYS A C 1
ATOM 3923 O O . LYS A 1 479 ? 24.822 16.530 -5.153 1.00 90.19 479 LYS A O 1
ATOM 3928 N N . SER A 1 480 ? 23.815 16.631 -3.145 1.00 92.44 480 SER A N 1
ATOM 3929 C CA . SER A 1 480 ? 24.877 15.943 -2.402 1.00 92.44 480 SER A CA 1
ATOM 3930 C C . SER A 1 480 ? 24.941 14.459 -2.778 1.00 92.44 480 SER A C 1
ATOM 3932 O O . SER A 1 480 ? 25.982 13.975 -3.225 1.00 92.44 480 SER A O 1
ATOM 3934 N N . LYS A 1 481 ? 23.798 13.762 -2.726 1.00 89.00 481 LYS A N 1
ATOM 3935 C CA . LYS A 1 481 ? 23.691 12.331 -3.041 1.00 89.00 481 LYS A CA 1
ATOM 3936 C C . LYS A 1 481 ? 23.906 12.001 -4.518 1.00 89.00 481 LYS A C 1
ATOM 3938 O O . LYS A 1 481 ? 24.356 10.907 -4.839 1.00 89.00 481 LYS A O 1
ATOM 3943 N N . ALA A 1 482 ? 23.648 12.945 -5.421 1.00 85.50 482 ALA A N 1
ATOM 3944 C CA . ALA A 1 482 ? 23.984 12.800 -6.835 1.00 85.50 482 ALA A CA 1
ATOM 3945 C C . ALA A 1 482 ? 25.503 12.785 -7.086 1.00 85.50 482 ALA A C 1
ATOM 3947 O O . ALA A 1 482 ? 25.950 12.168 -8.051 1.00 85.50 482 ALA A O 1
ATOM 3948 N N . LYS A 1 483 ? 26.295 13.466 -6.242 1.00 88.50 483 LYS A N 1
ATOM 3949 C CA . LYS A 1 483 ? 27.767 13.458 -6.317 1.00 88.50 483 LYS A CA 1
ATOM 3950 C C . LYS A 1 483 ? 28.362 12.240 -5.619 1.00 88.50 483 LYS A C 1
ATOM 3952 O O . LYS A 1 483 ? 29.288 11.633 -6.144 1.00 88.50 483 LYS A O 1
ATOM 3957 N N . ASP A 1 484 ? 27.830 11.904 -4.450 1.00 88.81 484 ASP A N 1
ATOM 3958 C CA . ASP A 1 484 ? 28.203 10.723 -3.679 1.00 88.81 484 ASP A CA 1
ATOM 3959 C C . ASP A 1 484 ? 26.938 10.098 -3.072 1.00 88.81 484 ASP A C 1
ATOM 3961 O O . ASP A 1 484 ? 26.391 10.656 -2.118 1.00 88.81 484 ASP A O 1
ATOM 3965 N N . PRO A 1 485 ? 26.471 8.933 -3.560 1.00 84.75 485 PRO A N 1
ATOM 3966 C CA . PRO A 1 485 ? 25.281 8.264 -3.027 1.00 84.75 485 PRO A CA 1
ATOM 3967 C C . PRO A 1 485 ? 25.330 7.989 -1.516 1.00 84.75 485 PRO A C 1
ATOM 3969 O O . PRO A 1 485 ? 24.277 7.827 -0.891 1.00 84.75 485 PRO A O 1
ATOM 3972 N N . LYS A 1 486 ? 26.535 7.959 -0.928 1.00 87.00 486 LYS A N 1
ATOM 3973 C CA . LYS A 1 486 ? 26.793 7.733 0.500 1.00 87.00 486 LYS A CA 1
ATOM 3974 C C . LYS A 1 486 ? 27.030 9.020 1.293 1.00 87.00 486 LYS A C 1
ATOM 3976 O O . LYS A 1 486 ? 27.344 8.935 2.481 1.00 87.00 486 LYS A O 1
ATOM 3981 N N . ALA A 1 487 ? 26.856 10.191 0.679 1.00 92.19 487 ALA A N 1
ATOM 3982 C CA . ALA A 1 487 ? 27.003 11.469 1.358 1.00 92.19 487 ALA A CA 1
ATOM 3983 C C . ALA A 1 487 ? 26.128 11.526 2.618 1.00 92.19 487 ALA A C 1
ATOM 3985 O O . ALA A 1 487 ? 24.944 11.170 2.593 1.00 92.19 487 ALA A O 1
ATOM 3986 N N . ASN A 1 488 ? 26.719 11.992 3.721 1.00 92.50 488 ASN A N 1
ATOM 3987 C CA . ASN A 1 488 ? 26.002 12.164 4.975 1.00 92.50 488 ASN A CA 1
ATOM 3988 C C . ASN A 1 488 ? 25.085 13.392 4.892 1.00 92.50 488 ASN A C 1
ATOM 3990 O O . ASN A 1 488 ? 25.557 14.525 4.809 1.00 92.50 488 ASN A O 1
ATOM 3994 N N . THR A 1 489 ? 23.778 13.152 4.931 1.00 93.88 489 THR A N 1
ATOM 3995 C CA . THR A 1 489 ? 22.723 14.170 4.857 1.00 93.88 489 THR A CA 1
ATOM 3996 C C . THR A 1 489 ? 21.913 14.287 6.146 1.00 93.88 489 THR A C 1
ATOM 3998 O O . THR A 1 489 ? 20.917 14.999 6.166 1.00 93.88 489 THR A O 1
ATOM 4001 N N . GLN A 1 490 ? 22.348 13.646 7.237 1.00 93.56 490 GLN A N 1
ATOM 4002 C CA . GLN A 1 490 ? 21.571 13.537 8.478 1.00 93.56 490 GLN A CA 1
ATOM 4003 C C . GLN A 1 490 ? 21.149 14.885 9.077 1.00 93.56 490 GLN A C 1
ATOM 4005 O O . GLN A 1 490 ? 20.037 14.992 9.576 1.00 93.56 490 GLN A O 1
ATOM 4010 N N . GLU A 1 491 ? 22.001 15.911 9.028 1.00 95.44 491 GLU A N 1
ATOM 4011 C CA . GLU A 1 491 ? 21.649 17.236 9.567 1.00 95.44 491 GLU A CA 1
ATOM 4012 C C . GLU A 1 491 ? 20.546 17.918 8.742 1.00 95.44 491 GLU A C 1
ATOM 4014 O O . GLU A 1 491 ? 19.600 18.441 9.319 1.00 95.44 491 GLU A O 1
ATOM 4019 N N . LEU A 1 492 ? 20.602 17.820 7.407 1.00 95.62 492 LEU A N 1
ATOM 4020 C CA . LEU A 1 492 ? 19.535 18.317 6.525 1.00 95.62 492 LEU A CA 1
ATOM 4021 C C . LEU A 1 492 ? 18.239 17.523 6.710 1.00 95.62 492 LEU A C 1
A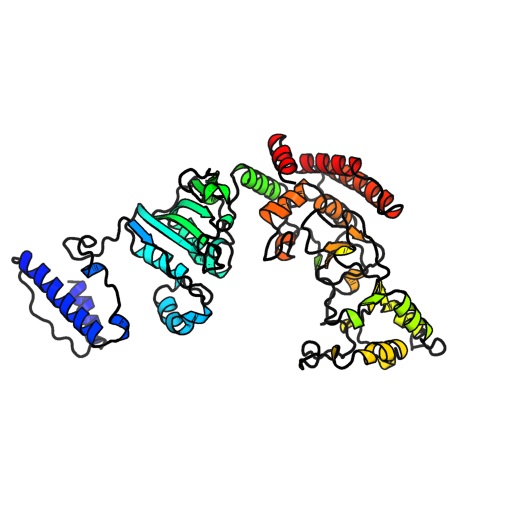TOM 4023 O O . LEU A 1 492 ? 17.152 18.079 6.634 1.00 95.62 492 LEU A O 1
ATOM 4027 N N . GLU A 1 493 ? 18.341 16.217 6.957 1.00 94.94 493 GLU A N 1
ATOM 4028 C CA . GLU A 1 493 ? 17.175 15.377 7.232 1.00 94.94 493 GLU A CA 1
ATOM 4029 C C . GLU A 1 493 ? 16.503 15.756 8.557 1.00 94.94 493 GLU A C 1
ATOM 4031 O O . GLU A 1 493 ? 15.281 15.845 8.598 1.00 94.94 493 GLU A O 1
ATOM 4036 N N . LYS A 1 494 ? 17.279 16.050 9.611 1.00 95.81 494 LYS A N 1
ATOM 4037 C CA . LYS A 1 494 ? 16.741 16.564 10.883 1.00 95.81 494 LYS A CA 1
ATOM 4038 C C . LYS A 1 494 ? 16.082 17.932 10.718 1.00 95.81 494 LYS A C 1
ATOM 4040 O O . LYS A 1 494 ? 15.049 18.181 11.331 1.00 95.81 494 LYS A O 1
ATOM 4045 N N . GLU A 1 495 ? 16.679 18.809 9.912 1.00 97.25 495 GLU A N 1
ATOM 4046 C CA . GLU A 1 495 ? 16.110 20.119 9.582 1.00 97.25 495 GLU A CA 1
ATOM 4047 C C . GLU A 1 495 ? 14.766 19.958 8.858 1.00 97.25 495 GLU A C 1
ATOM 4049 O O . GLU A 1 495 ? 13.770 20.541 9.280 1.00 97.25 495 GLU A O 1
ATOM 4054 N N . ILE A 1 496 ? 14.696 19.068 7.860 1.00 96.81 496 ILE A N 1
ATOM 4055 C CA . ILE A 1 496 ? 13.441 18.699 7.191 1.00 96.81 496 ILE A CA 1
ATOM 4056 C C . ILE A 1 496 ? 12.423 18.166 8.199 1.00 96.81 496 ILE A C 1
ATOM 4058 O O . ILE A 1 496 ? 11.286 18.622 8.190 1.00 96.81 496 ILE A O 1
ATOM 4062 N N . ASP A 1 497 ? 12.799 17.230 9.072 1.00 97.38 497 ASP A N 1
ATOM 4063 C CA . ASP A 1 497 ? 11.871 16.660 10.053 1.00 97.38 497 ASP A CA 1
ATOM 4064 C C . ASP A 1 497 ? 11.290 17.754 10.971 1.00 97.38 497 ASP A C 1
ATOM 4066 O O . ASP A 1 497 ? 10.075 17.808 11.159 1.00 97.38 497 ASP A O 1
ATOM 4070 N N . ALA A 1 498 ? 12.119 18.689 11.451 1.00 97.62 498 ALA A N 1
ATOM 4071 C CA . ALA A 1 498 ? 11.670 19.831 12.248 1.00 97.62 498 ALA A CA 1
ATOM 4072 C C . ALA A 1 498 ? 10.695 20.748 11.485 1.00 97.62 498 ALA A C 1
ATOM 4074 O O . ALA A 1 498 ? 9.664 21.143 12.037 1.00 97.62 498 ALA A O 1
ATOM 4075 N N . LEU A 1 499 ? 10.976 21.054 10.215 1.00 97.69 499 LEU A N 1
ATOM 4076 C CA . LEU A 1 499 ? 10.082 21.849 9.365 1.00 97.69 499 LEU A CA 1
ATOM 4077 C C . LEU A 1 499 ? 8.762 21.117 9.086 1.00 97.69 499 LEU A C 1
ATOM 4079 O O . LEU A 1 499 ? 7.693 21.727 9.097 1.00 97.69 499 LEU A O 1
ATOM 4083 N N . VAL A 1 500 ? 8.800 19.796 8.899 1.00 97.25 500 VAL A N 1
ATOM 4084 C CA . VAL A 1 500 ? 7.595 18.975 8.716 1.00 97.25 500 VAL A CA 1
ATOM 4085 C C . VAL A 1 500 ? 6.757 18.931 9.994 1.00 97.25 500 VAL A C 1
ATOM 4087 O O . VAL A 1 500 ? 5.532 19.007 9.920 1.00 97.25 500 VAL A O 1
ATOM 4090 N N . TYR A 1 501 ? 7.369 18.876 11.177 1.00 97.44 501 TYR A N 1
ATOM 4091 C CA . TYR A 1 501 ? 6.625 18.978 12.436 1.00 97.44 501 TYR A CA 1
ATOM 4092 C C . TYR A 1 501 ? 5.901 20.324 12.565 1.00 97.44 501 TYR A C 1
ATOM 4094 O O . TYR A 1 501 ? 4.732 20.352 12.958 1.00 97.44 501 TYR A O 1
ATOM 4102 N N . GLN A 1 502 ? 6.540 21.424 12.150 1.00 96.69 502 GLN A N 1
ATOM 4103 C CA . GLN A 1 502 ? 5.900 22.744 12.092 1.00 96.69 502 GLN A CA 1
ATOM 4104 C C . GLN A 1 502 ? 4.762 22.794 11.066 1.00 96.69 502 GLN A C 1
ATOM 4106 O O . GLN A 1 502 ? 3.702 23.345 11.363 1.00 96.69 502 GLN A O 1
ATOM 4111 N N . LEU A 1 503 ? 4.948 22.168 9.899 1.00 95.75 503 LEU A N 1
ATOM 4112 C CA . LEU A 1 503 ? 3.944 22.076 8.836 1.00 95.75 503 LEU A CA 1
ATOM 4113 C C . LEU A 1 503 ? 2.649 21.395 9.313 1.00 95.75 503 LEU A C 1
ATOM 4115 O O . LEU A 1 503 ? 1.561 21.767 8.882 1.00 95.75 503 LEU A O 1
ATOM 4119 N N . TYR A 1 504 ? 2.758 20.421 10.219 1.00 95.81 504 TYR A N 1
ATOM 4120 C CA . TYR A 1 504 ? 1.619 19.746 10.851 1.00 95.81 504 TYR A CA 1
ATOM 4121 C C . TYR A 1 504 ? 1.179 20.370 12.183 1.00 95.81 504 TYR A C 1
ATOM 4123 O O . TYR A 1 504 ? 0.237 19.874 12.807 1.00 95.81 504 TYR A O 1
ATOM 4131 N N . HIS A 1 505 ? 1.831 21.451 12.617 1.00 95.00 505 HIS A N 1
ATOM 4132 C CA . HIS A 1 505 ? 1.596 22.127 13.894 1.00 95.00 505 HIS A CA 1
ATOM 4133 C C . HIS A 1 505 ? 1.720 21.197 15.111 1.00 95.00 505 HIS A C 1
ATOM 4135 O O . HIS A 1 505 ? 0.914 21.287 16.041 1.00 95.00 505 HIS A O 1
ATOM 4141 N N . LEU A 1 506 ? 2.678 20.265 15.089 1.00 95.81 506 LEU A N 1
ATOM 4142 C CA . LEU A 1 506 ? 2.832 19.251 16.135 1.00 95.81 506 LEU A CA 1
ATOM 4143 C C . LEU A 1 506 ? 3.348 19.836 17.458 1.00 95.81 506 LEU A C 1
ATOM 4145 O O . LEU A 1 506 ? 4.158 20.761 17.453 1.00 95.81 506 LEU A O 1
ATOM 4149 N N . THR A 1 507 ? 2.878 19.293 18.584 1.00 95.81 507 THR A N 1
ATOM 4150 C CA . THR A 1 507 ? 3.387 19.626 19.927 1.00 95.81 507 THR A CA 1
ATOM 4151 C C . THR A 1 507 ? 4.625 18.800 20.272 1.00 95.81 507 THR A C 1
ATOM 4153 O O . THR A 1 507 ? 4.885 17.770 19.650 1.00 95.81 507 THR A O 1
ATOM 4156 N N . ASP A 1 508 ? 5.364 19.200 21.307 1.00 95.56 508 ASP A N 1
ATOM 4157 C CA . ASP A 1 508 ? 6.557 18.474 21.761 1.00 95.56 508 ASP A CA 1
ATOM 4158 C C . ASP A 1 508 ? 6.242 17.019 22.157 1.00 95.56 508 ASP A C 1
ATOM 4160 O O . ASP A 1 508 ? 7.019 16.109 21.864 1.00 95.56 508 ASP A O 1
ATOM 4164 N N . GLU A 1 509 ? 5.085 16.759 22.775 1.00 92.12 509 GLU A N 1
ATOM 4165 C CA . GLU A 1 509 ? 4.646 15.403 23.127 1.00 92.12 509 GLU A CA 1
ATOM 4166 C C . GLU A 1 509 ? 4.306 14.550 21.895 1.00 92.12 509 GLU A C 1
ATOM 4168 O O . GLU A 1 509 ? 4.611 13.353 21.860 1.00 92.12 509 GLU A O 1
ATOM 4173 N N . GLU A 1 510 ? 3.686 15.148 20.876 1.00 94.25 510 GLU A N 1
ATOM 4174 C CA . GLU A 1 510 ? 3.384 14.479 19.606 1.00 94.25 510 GLU A CA 1
ATOM 4175 C C . GLU A 1 510 ? 4.672 14.166 18.835 1.00 94.25 510 GLU A C 1
ATOM 4177 O O . GLU A 1 510 ? 4.843 13.046 18.352 1.00 94.25 510 GLU A O 1
ATOM 4182 N N . ILE A 1 511 ? 5.610 15.119 18.787 1.00 96.12 511 ILE A N 1
ATOM 4183 C CA . ILE A 1 511 ? 6.939 14.935 18.189 1.00 96.12 511 ILE A CA 1
ATOM 4184 C C . ILE A 1 511 ? 7.674 13.808 18.910 1.00 96.12 511 ILE A C 1
ATOM 4186 O O . ILE A 1 511 ? 8.162 12.882 18.267 1.00 96.12 511 ILE A O 1
ATOM 4190 N N . LYS A 1 512 ? 7.690 13.823 20.246 1.00 94.19 512 LYS A N 1
ATOM 4191 C CA . LYS A 1 512 ? 8.300 12.751 21.034 1.00 94.19 512 LYS A CA 1
ATOM 4192 C C . LYS A 1 512 ? 7.668 11.389 20.735 1.00 94.19 512 LYS A C 1
ATOM 4194 O O . LYS A 1 512 ? 8.385 10.408 20.592 1.00 94.19 512 LYS A O 1
ATOM 4199 N N . THR A 1 513 ? 6.345 11.327 20.582 1.00 90.88 513 THR A N 1
ATOM 4200 C CA . THR A 1 513 ? 5.633 10.089 20.217 1.00 90.88 513 THR A CA 1
ATOM 4201 C C . THR A 1 513 ? 6.071 9.551 18.850 1.00 90.88 513 THR A C 1
ATOM 4203 O O . THR A 1 513 ? 6.191 8.337 18.677 1.00 90.88 513 THR A O 1
ATOM 4206 N N . ILE A 1 514 ? 6.312 10.440 17.881 1.00 93.44 514 ILE A N 1
ATOM 4207 C CA . ILE A 1 514 ? 6.832 10.079 16.556 1.00 93.44 514 ILE A CA 1
ATOM 4208 C C . ILE A 1 514 ? 8.270 9.569 16.663 1.00 93.44 514 ILE A C 1
ATOM 4210 O O . ILE A 1 514 ? 8.575 8.509 16.122 1.00 93.44 514 ILE A O 1
ATOM 4214 N N . GLU A 1 515 ? 9.133 10.303 17.365 1.00 92.88 515 GLU A N 1
ATOM 4215 C CA . GLU A 1 515 ? 10.561 10.000 17.512 1.00 92.88 515 GLU A CA 1
ATOM 4216 C C . GLU A 1 515 ? 10.810 8.694 18.282 1.00 92.88 515 GLU A C 1
ATOM 4218 O O . GLU A 1 515 ? 11.603 7.867 17.839 1.00 92.88 515 GLU A O 1
ATOM 4223 N N . ASP A 1 516 ? 10.085 8.456 19.380 1.00 87.75 516 ASP A N 1
ATOM 4224 C CA . ASP A 1 516 ? 10.180 7.221 20.175 1.00 87.75 516 ASP A CA 1
ATOM 4225 C C . ASP A 1 516 ? 9.617 5.997 19.419 1.00 87.75 516 ASP A C 1
ATOM 4227 O O . ASP A 1 516 ? 9.874 4.849 19.787 1.00 87.75 516 ASP A O 1
ATOM 4231 N N . GLY A 1 517 ? 8.807 6.226 18.378 1.00 75.06 517 GLY A N 1
ATOM 4232 C CA . GLY A 1 517 ? 8.150 5.183 17.592 1.00 75.06 517 GLY A CA 1
ATOM 4233 C C . GLY A 1 517 ? 8.868 4.769 16.304 1.00 75.06 517 GLY A C 1
ATOM 4234 O O . GLY A 1 517 ? 8.288 3.965 15.562 1.00 75.06 517 GLY A O 1
ATOM 4235 N N . GLN A 1 518 ? 10.048 5.335 16.026 1.00 68.12 518 GLN A N 1
ATOM 4236 C CA . GLN A 1 518 ? 10.856 5.127 14.813 1.00 68.12 518 GLN A CA 1
ATOM 4237 C C . GLN A 1 518 ? 11.844 3.965 14.923 1.00 68.12 518 GLN A C 1
ATOM 4239 O O . GLN A 1 518 ? 12.470 3.797 15.993 1.00 68.12 518 GLN A O 1
#

Sequence (518 aa):
MEALALEKKMAHEGLFHDYTPYPKLDKTDKVVGLEHFNRYVLTSYKDLQDENERYANALEWRFEFPEVLDDEGNFLGFDCIIGNPPYIRQEHIKDLKPLLEKQYHDFYNSSSDIYTYFFALAFNLLKEKGFSAFITSNKYARAKYGAKLRELLLKKTTLVSYMELNALKVFESATVDTSIIHFIKQAPLKESVFNYYEPTPNDKDDLKNTPSLLMRQNALQTESFIFANITLLDLRDKMENSGTPLKDWGIQIYRGILTGCNEAFIIPTEKRDEILKNCDDLQKDGKGMSERERTIELIKPILRGKDIKRYSYEWADLWVIATFPSLKLDIDDYPSLKTYLSQFRPRIDQSGEKGCRKKTSNQWFETQDTIAYHGDFEKEKIAYPCIMAKEPCFVYEEKGFYAPAPANIITGDKTEIKYLTVLLNSKCIYFAMRKFYMGGGIEGELKTNNLEKIPIPKITEKNQELADEITDCAERILKSKAKDPKANTQELEKEIDALVYQLYHLTDEEIKTIEDGQ

Mean predicted aligned error: 12.37 Å

pLDDT: mean 86.5, std 16.18, range [35.0, 98.62]

Foldseek 3Di:
DVVVVVVVVCVVVPPDPDDDDDDDDDPPCLPVVVVVVLVVVVVVLVVVLVVDVVCVPPDPPCNVCVVQADSVRDGQADLEAEDEDDFAWLVVCVVCQVVCCVVVVVLDDSGDTPVLVVLVVNLVRHHQQHKYKYKYFPCLQADPSVLSVLVCCQAFKQWAEKEWCQQPCVDPPDPGGIMMTMITRGGDDPFGKYWYFYDHNVCNVPVPPGDTAIDGSNLQDSNHGADDHPLVSVLLVLLLVLFDFQLPVQKDKFAFFDQLCCVQFKDAQVVLVVLLVPFDQPDADPVRGGLSRVQVVQKAFAAEQVQFAQAAGNGPRMIGRQQAVVVVDDCVSNVSSVVSNVVCPPQLPCCCPVNHNPHDPGDSSHRDHHDPCPCVLQAFWWKHAQADQDFGGIYTDNRSHGYHPVIMIMDDDPLVRLLCSQVSRALSQVLCCQRPQDDDPDHRGHDPVSSSGRTDHDCDPVCVVLSVLLSVLSVVSNVQCVVPVPDDSVVSSVVNNVSVCVSSPHDPVSSVVSVVRD

Nearest PDB structures (foldseek):
  8fs2-assembly1_A  TM=6.800E-01  e=4.247E-28  Clostridioides difficile
  8cy2-assembly1_A  TM=6.820E-01  e=3.781E-28  Clostridioides difficile
  8cxu-assembly3_C  TM=6.799E-01  e=1.616E-27  Clostridioides difficile 630
  7lni-assembly2_B  TM=6.356E-01  e=4.007E-28  Clostridioides difficile 630
  8vpg-assembly3_C  TM=6.188E-01  e=8.048E-28  Clostridioides difficile

InterPro domains:
  IPR002052 DNA methylase, N-6 adenine-specific, conserved site [PS00092] (81-87)
  IPR011639 Type II methyltransferase M.TaqI-like domain [PF07669] (44-171)
  IPR025931 TaqI-like C-terminal specificity domain [PF12950] (300-456)
  IPR029063 S-adenosyl-L-methionine-dependent methyltransferase superfamily [G3DSA:3.40.50.150] (5-206)
  IPR029063 S-adenosyl-L-methionine-dependent methyltransferase superfamily [SSF53335] (29-210)
  IPR050953 N(4)/N(6)-adenine-specific DNA methyltransferase [PTHR33841] (50-512)

Organism: NCBI:txid1159046

Secondary structure (DSSP, 8-state):
-HHHHHHHHHHHTTS-TT--PPPPPPTT-HHHHHHHHHHHHHHHHHHHHHH-TTTTT---HHHH-GGGB-TT--B--EEEEEE------GGG-GGGHHHHHHHSTTT--TT--THHHHHHHHHHHEEEEEEEEEEEEGGGGTSGGGHHHHHHHHHHEEEEEEEE-GGGT--TT----EEEEEEEESPPPTT-EEEEE---GGGTT-GGG--EEEEEGGG--SS----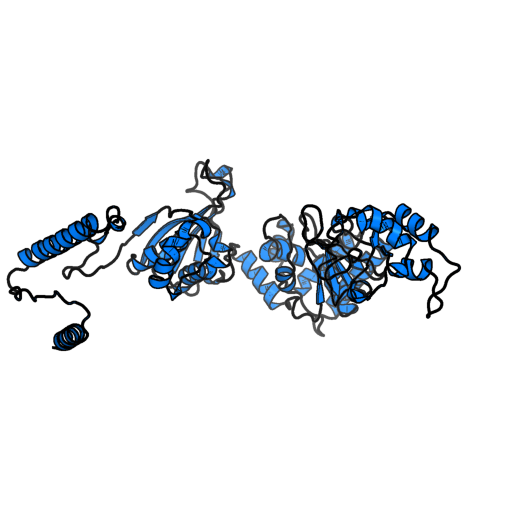--HHHHHHHHHHHHHSEEGGGTT-EEEEPB--S-HHHHEEEHHHHHHHHHTS-SS-B-TTS-BHHHHHHHHEEEB--GGGEETTEE---SEEEE---GGG---GGG-HHHHHHHHTTTTTT--S--TTS----SS-TT--SS--TTGGGGGSSEEEEESB-SSS---EEE-S--B-BTTEEEEE--HHHHHHHHHHHTSHHHHHHIIIII--SSSTTB--HHHHTT-EEPPP-TTTHHHHHHHHHHHHHHHHHHHH-TT---HHHHHHHHHHHHHHTT--HHHHHHHHHT-